Protein AF-A0A399ST63-F1 (afdb_monomer)

Radius of gyration: 28.35 Å; Cα contacts (8 Å, |Δi|>4): 901; chains: 1; bounding box: 90×82×67 Å

InterPro domains:
  IPR018660 C-type lysozyme inhibitor [PF09864] (65-125)
  IPR031948 Periplasmic lysozyme inhibitor, I-type [PF16743] (307-350)
  IPR031948 Periplasmic lysozyme inhibitor, I-type [cd09632] (261-359)
  IPR036328 C-type lysozyme inhibitor superfamily [G3DSA:2.40.128.200] (60-133)
  IPR036328 C-type lysozyme inhibitor superfamily [SSF141488] (61-124)
  IPR038643 PliI superfamily [G3DSA:2.40.128.460] (297-366)

Solvent-accessible surface area (backbone atoms only — not comparable to full-atom values): 24230 Å² total; per-residue (Å²): 143,86,87,74,71,71,66,59,59,60,54,55,60,56,51,55,61,51,55,63,61,61,69,76,69,78,86,72,91,85,86,88,86,90,81,88,86,88,82,89,87,83,88,82,92,78,92,80,81,91,76,84,84,75,81,81,81,70,57,50,76,72,46,46,32,36,28,77,85,65,81,45,42,35,38,36,24,37,63,48,99,54,32,36,39,40,28,38,60,86,77,69,46,73,46,72,26,35,59,50,94,58,100,68,58,54,32,25,34,42,96,86,32,43,33,48,34,35,50,87,59,34,38,37,38,27,48,74,90,41,80,75,45,46,30,31,50,52,67,69,86,72,54,47,38,22,32,28,80,38,51,82,41,40,91,83,66,49,70,35,46,32,37,39,31,41,78,76,51,99,56,31,36,36,42,38,35,33,9,41,35,70,88,47,80,53,43,32,60,42,45,47,72,24,38,62,75,50,102,48,32,30,35,35,74,56,95,89,23,50,35,38,42,40,53,57,89,60,32,42,34,35,42,36,86,43,72,69,28,46,57,53,35,28,74,49,26,44,95,85,40,53,66,57,45,70,23,39,57,46,94,64,78,77,57,80,81,36,43,42,71,64,76,42,40,45,77,48,74,52,93,78,31,33,35,44,36,38,24,36,72,56,94,65,32,19,47,36,36,44,32,43,41,67,38,75,73,49,46,73,64,48,77,44,85,38,68,16,49,80,76,53,70,53,73,44,45,47,77,70,78,82,26,44,27,41,39,37,34,29,30,32,85,55,92,42,26,41,50,49,63,52,36,37,37,35,50,86,47,24,37,70,44,64,32,50,63,74,60,53,82,81,33,84,84,63,35,67,36,57,58,36,55,49,46,78,46,79,57,89,50,27,48,33,42,34,27,50,21,40,47,95,89,47,49,98,90,50,59,73,55,19,37,39,36,39,34,28,37,70,43,85,51,96,90,44,40,29,50,41,85,71,48,77,49,78,44,78,64,133

Organism: NCBI:txid2305463

pLDDT: mean 85.19, std 21.05, range [24.34, 98.81]

Secondary structure (DSSP, 8-state):
---SSHHHHHHHHHHHHHHHHHHTT-S--------------------------PPPPP-PPPEEEEETTS--EEEEEEEETTEEEEEETTTTEEEEEEEE--SSSEEEE-TTSEEEEEETTEEEEEETTEEEEEEEE---TT-EEEE-GGGGGGGGT---EEEEEEEEETTEEEEEEEEB-SSSS-SB-EEEEEEEEETTEEEEEETTEEEEEEEETTEEEEEESSHHHHHHGGGGBSTT--S-EEEEEESSPP-TTTB---SEEEEEEETTEEEEEEEEEETTEEEEEEEEES-SS----EEEEEESEEEEEEEE-TTSSSS-EEEEEEE-SSTT--EEEEEEEEETTTEEEEEE---GGG-TTT-TTB----EEEEETTEEEEEEEBPPTT-BTTB--S-EEEEEEEEEE-SSSEEEEEEEEEEE---

Sequence (430 aa):
MTRKSTDIIFTKQKLHRKQMRTMKKLWAIALLIAGLTACQSSGNKNTQSSEHSETAVEFTDAQTYVSDDGQYRFSVRFKNPENIRVKEISKGKTYDLTITRAASGAKYSDNEGNVFWTKGDGFMWMKNDELITSGSLLESTFTGNYITNDYLKRNEGYDWVAVKVKRTGKDQLLFQVRSRADKKKPTCTWDEKAFRESDKRYYAYVDDNKILFTFSGDTLTIEAESEAGNNALHFFCSGGASLAGKYFKTDEALDPEQVDPTVFSKVLKLQDIGFNITATRNNGMSEVTISPFGLEIDNRPVTHQVEGSITDAEIEDLNADGSPEVLIYSRSDGSGSYGNVLAYSVNNRKSMSDVYFPPVSGNPDLNKGYMGHDEFRVVENYLVQRFPIYNEGDSNAQPTGGIRQITYKLVNGEASRLFEVKDIVHFEGN

Structure (mmCIF, N/CA/C/O backbone):
data_AF-A0A399ST63-F1
#
_entry.id   AF-A0A399ST63-F1
#
loop_
_atom_site.group_PDB
_atom_site.id
_atom_site.type_symbol
_atom_site.label_atom_id
_atom_site.label_alt_id
_atom_site.label_comp_id
_atom_site.label_asym_id
_atom_site.label_entity_id
_atom_site.label_seq_id
_atom_site.pdbx_PDB_ins_code
_atom_site.Cartn_x
_atom_site.Cartn_y
_atom_site.Cartn_z
_atom_site.occupancy
_atom_site.B_iso_or_equiv
_atom_site.auth_seq_id
_atom_site.auth_comp_id
_atom_site.auth_asym_id
_atom_site.auth_atom_id
_atom_site.pdbx_PDB_model_num
ATOM 1 N N . MET A 1 1 ? 46.240 -25.352 12.120 1.00 44.38 1 MET A N 1
ATOM 2 C CA . MET A 1 1 ? 45.093 -25.976 12.816 1.00 44.38 1 MET A CA 1
ATOM 3 C C . MET A 1 1 ? 43.822 -25.296 12.305 1.00 44.38 1 MET A C 1
ATOM 5 O O . MET A 1 1 ? 43.223 -24.501 13.000 1.00 44.38 1 MET A O 1
ATOM 9 N N . THR A 1 2 ? 43.472 -25.519 11.036 1.00 45.47 2 THR A N 1
ATOM 10 C CA . THR A 1 2 ? 42.433 -24.754 10.314 1.00 45.47 2 THR A CA 1
ATOM 11 C C . THR A 1 2 ? 42.010 -25.566 9.089 1.00 45.47 2 THR A C 1
ATOM 13 O O . THR A 1 2 ? 42.511 -25.366 7.990 1.00 45.47 2 THR A O 1
ATOM 16 N N . ARG A 1 3 ? 41.167 -26.585 9.299 1.00 37.66 3 ARG A N 1
ATOM 17 C CA . ARG A 1 3 ? 40.544 -27.372 8.212 1.00 37.66 3 ARG A CA 1
ATOM 18 C C . ARG A 1 3 ? 39.286 -28.142 8.654 1.00 37.66 3 ARG A C 1
ATOM 20 O O . ARG A 1 3 ? 38.987 -29.190 8.107 1.00 37.66 3 ARG A O 1
ATOM 27 N N . LYS A 1 4 ? 38.566 -27.652 9.675 1.00 40.62 4 LYS A N 1
ATOM 28 C CA . LYS A 1 4 ? 37.353 -28.312 10.210 1.00 40.62 4 LYS A CA 1
ATOM 29 C C . LYS A 1 4 ? 36.072 -27.461 10.212 1.00 40.62 4 LYS A C 1
ATOM 31 O O . LYS A 1 4 ? 35.030 -27.998 10.563 1.00 40.62 4 LYS A O 1
ATOM 36 N N . SER A 1 5 ? 36.096 -26.183 9.811 1.00 42.12 5 SER A N 1
ATOM 37 C CA . SER A 1 5 ? 34.870 -25.355 9.792 1.00 42.12 5 SER A CA 1
ATOM 38 C C . SER A 1 5 ? 34.138 -25.334 8.444 1.00 42.12 5 SER A C 1
ATOM 40 O O . SER A 1 5 ? 32.939 -25.073 8.418 1.00 42.12 5 SER A O 1
ATOM 42 N N . THR A 1 6 ? 34.803 -25.667 7.334 1.00 41.16 6 THR A N 1
ATOM 43 C CA . THR A 1 6 ? 34.204 -25.579 5.989 1.00 41.16 6 THR A CA 1
ATOM 44 C C . THR A 1 6 ? 33.272 -26.756 5.659 1.00 41.16 6 THR A C 1
ATOM 46 O O . THR A 1 6 ? 32.293 -26.580 4.938 1.00 41.16 6 THR A O 1
ATOM 49 N N . ASP A 1 7 ? 33.484 -27.931 6.262 1.00 38.25 7 ASP A N 1
ATOM 50 C CA . ASP A 1 7 ? 32.677 -29.133 5.984 1.00 38.25 7 ASP A CA 1
ATOM 51 C C . ASP A 1 7 ? 31.332 -29.168 6.737 1.00 38.25 7 ASP A C 1
ATOM 53 O O . ASP A 1 7 ? 30.385 -29.842 6.322 1.00 38.25 7 ASP A O 1
ATOM 57 N N . ILE A 1 8 ? 31.183 -28.396 7.819 1.00 42.62 8 ILE A N 1
ATOM 58 C CA . ILE A 1 8 ? 29.946 -28.368 8.623 1.00 42.62 8 ILE A CA 1
ATOM 59 C C . ILE A 1 8 ? 28.864 -27.502 7.948 1.00 42.62 8 ILE A C 1
ATOM 61 O O . ILE A 1 8 ? 27.671 -27.800 8.051 1.00 42.62 8 ILE A O 1
ATOM 65 N N . ILE A 1 9 ? 29.266 -26.480 7.185 1.00 44.50 9 ILE A N 1
ATOM 66 C CA . ILE A 1 9 ? 28.350 -25.552 6.500 1.00 44.50 9 ILE A CA 1
ATOM 67 C C . ILE A 1 9 ? 27.741 -26.206 5.247 1.00 44.50 9 ILE A C 1
ATOM 69 O O . ILE A 1 9 ? 26.523 -26.157 5.050 1.00 44.50 9 ILE A O 1
ATOM 73 N N . PHE A 1 10 ? 28.541 -26.939 4.464 1.00 39.69 10 PHE A N 1
ATOM 74 C CA . PHE A 1 10 ? 28.050 -27.675 3.288 1.00 39.69 10 PHE A CA 1
ATOM 75 C C . PHE A 1 10 ? 27.102 -28.833 3.643 1.00 39.69 10 PHE A C 1
ATOM 77 O O . PHE A 1 10 ? 26.206 -29.175 2.865 1.00 39.69 10 PHE A O 1
ATOM 84 N N . THR A 1 11 ? 27.245 -29.414 4.837 1.00 41.25 11 THR A N 1
ATOM 85 C CA . THR A 1 11 ? 26.416 -30.545 5.280 1.00 41.25 11 THR A CA 1
ATOM 86 C C . THR A 1 11 ? 25.020 -30.095 5.744 1.00 41.25 11 THR A C 1
ATOM 88 O O . THR A 1 11 ? 24.038 -30.798 5.492 1.00 41.25 11 THR A O 1
ATOM 91 N N . LYS A 1 12 ? 24.879 -28.884 6.312 1.00 40.88 12 LYS A N 1
ATOM 92 C CA . LYS A 1 12 ? 23.569 -28.308 6.687 1.00 40.88 12 LYS A CA 1
ATOM 93 C C . LYS A 1 12 ? 22.737 -27.851 5.477 1.00 40.88 12 LYS A C 1
ATOM 95 O O . LYS A 1 12 ? 21.538 -28.124 5.438 1.00 40.88 12 LYS A O 1
ATOM 100 N N . GLN A 1 13 ? 23.352 -27.267 4.441 1.00 43.38 13 GLN A N 1
ATOM 101 C CA . GLN A 1 13 ? 22.635 -26.865 3.214 1.00 43.38 13 GLN A CA 1
ATOM 102 C C . GLN A 1 13 ? 22.086 -28.059 2.405 1.00 43.38 13 GLN A C 1
ATOM 104 O O . GLN A 1 13 ? 21.018 -27.965 1.792 1.00 43.38 13 GLN A O 1
ATOM 109 N N . LYS A 1 14 ? 22.763 -29.217 2.431 1.00 40.28 14 LYS A N 1
ATOM 110 C CA . LYS A 1 14 ? 22.295 -30.442 1.753 1.00 40.28 14 LYS A CA 1
ATOM 111 C C . LYS A 1 14 ? 21.125 -31.127 2.471 1.00 40.28 14 LYS A C 1
ATOM 113 O O . LYS A 1 14 ? 20.295 -31.741 1.802 1.00 40.28 14 LYS A O 1
ATOM 118 N N . LEU A 1 15 ? 21.025 -31.007 3.799 1.00 36.00 15 LEU A N 1
ATOM 119 C CA . LEU A 1 15 ? 19.933 -31.596 4.585 1.00 36.00 15 LEU A CA 1
ATOM 120 C C . LEU A 1 15 ? 18.609 -30.838 4.374 1.00 36.00 15 LEU A C 1
ATOM 122 O O . LEU A 1 15 ? 17.560 -31.460 4.194 1.00 36.00 15 LEU A O 1
ATOM 126 N N . HIS A 1 16 ? 18.673 -29.507 4.268 1.00 40.72 16 HIS A N 1
ATOM 127 C CA . HIS A 1 16 ? 17.498 -28.654 4.056 1.00 40.72 16 HIS A CA 1
ATOM 128 C C . HIS A 1 16 ? 16.888 -28.822 2.649 1.00 40.72 16 HIS A C 1
ATOM 130 O O . HIS A 1 16 ? 15.671 -28.934 2.497 1.00 40.72 16 HIS A O 1
ATOM 136 N N . ARG A 1 17 ? 17.728 -29.002 1.615 1.00 43.31 17 ARG A N 1
ATOM 137 C CA . ARG A 1 17 ? 17.273 -29.345 0.250 1.00 43.31 17 ARG A CA 1
ATOM 138 C C . ARG A 1 17 ? 16.649 -30.746 0.140 1.00 43.31 17 ARG A C 1
ATOM 140 O O . ARG A 1 17 ? 15.878 -30.992 -0.788 1.00 43.31 17 ARG A O 1
ATOM 147 N N . LYS A 1 18 ? 16.958 -31.667 1.064 1.00 36.56 18 LYS A N 1
ATOM 148 C CA . LYS A 1 18 ? 16.412 -33.037 1.071 1.00 36.56 18 LYS A CA 1
ATOM 149 C C . LYS A 1 18 ? 15.063 -33.123 1.801 1.00 36.56 18 LYS A C 1
ATOM 151 O O . LYS A 1 18 ? 14.192 -33.834 1.314 1.00 36.56 18 LYS A O 1
ATOM 156 N N . GLN A 1 19 ? 14.851 -32.342 2.868 1.00 39.75 19 GLN A N 1
ATOM 157 C CA . GLN A 1 19 ? 13.558 -32.254 3.574 1.00 39.75 19 GLN A CA 1
ATOM 158 C C . GLN A 1 19 ? 12.464 -31.527 2.767 1.00 39.75 19 GLN A C 1
ATOM 160 O O . GLN A 1 19 ? 11.313 -31.965 2.770 1.00 39.75 19 GLN A O 1
ATOM 165 N N . MET A 1 20 ? 12.813 -30.499 1.984 1.00 39.25 20 MET A N 1
ATOM 166 C CA . MET A 1 20 ? 11.845 -29.820 1.103 1.00 39.25 20 MET A CA 1
ATOM 167 C C . MET A 1 20 ? 11.394 -30.670 -0.100 1.00 39.25 20 MET A C 1
ATOM 169 O O . MET A 1 20 ? 10.291 -30.483 -0.613 1.00 39.25 20 MET A O 1
ATOM 173 N N . ARG A 1 21 ? 12.199 -31.649 -0.544 1.00 39.66 21 ARG A N 1
ATOM 174 C CA . ARG A 1 21 ? 11.817 -32.584 -1.623 1.00 39.66 21 ARG A CA 1
ATOM 175 C C . ARG A 1 21 ? 10.907 -33.726 -1.156 1.00 39.66 21 ARG A C 1
ATOM 177 O O . ARG A 1 21 ? 10.233 -34.322 -1.992 1.00 39.66 21 ARG A O 1
ATOM 184 N N . THR A 1 22 ? 10.853 -34.020 0.143 1.00 37.47 22 THR A N 1
ATOM 185 C CA . THR A 1 22 ? 9.999 -35.078 0.713 1.00 37.47 22 THR A CA 1
ATOM 186 C C . THR A 1 22 ? 8.610 -34.595 1.139 1.00 37.47 22 THR A C 1
ATOM 188 O O . THR A 1 22 ? 7.693 -35.406 1.163 1.00 37.47 22 THR A O 1
ATOM 191 N N . MET A 1 23 ? 8.400 -33.293 1.372 1.00 35.81 23 MET A N 1
ATOM 192 C CA . MET A 1 23 ? 7.058 -32.746 1.659 1.00 35.81 23 MET A CA 1
ATOM 193 C C . MET A 1 23 ? 6.184 -32.532 0.408 1.00 35.81 23 MET A C 1
ATOM 195 O O . MET A 1 23 ? 4.966 -32.470 0.520 1.00 35.81 23 MET A O 1
ATOM 199 N N . LYS A 1 24 ? 6.766 -32.500 -0.800 1.00 36.31 24 LYS A N 1
ATOM 200 C CA . LYS A 1 24 ? 6.024 -32.326 -2.069 1.00 36.31 24 LYS A CA 1
ATOM 201 C C . LYS A 1 24 ? 5.530 -33.632 -2.722 1.00 36.31 24 LYS A C 1
ATOM 203 O O . LYS A 1 24 ? 5.052 -33.598 -3.848 1.00 36.31 24 LYS A O 1
ATOM 208 N N . LYS A 1 25 ? 5.635 -34.785 -2.048 1.00 33.47 25 LYS A N 1
ATOM 209 C CA . LYS A 1 25 ? 5.205 -36.102 -2.578 1.00 33.47 25 LYS A CA 1
ATOM 210 C C . LYS A 1 25 ? 4.036 -36.760 -1.827 1.00 33.47 25 LYS A C 1
ATOM 212 O O . LYS A 1 25 ? 3.774 -37.933 -2.053 1.00 33.47 25 LYS A O 1
ATOM 217 N N . LEU A 1 26 ? 3.319 -36.026 -0.974 1.00 30.58 26 LEU A N 1
ATOM 218 C CA . LEU A 1 26 ? 2.212 -36.566 -0.163 1.00 30.58 26 LEU A CA 1
ATOM 219 C C . LEU A 1 26 ? 0.801 -36.171 -0.634 1.00 30.58 26 LEU A C 1
ATOM 221 O O . LEU A 1 26 ? -0.168 -36.415 0.071 1.00 30.58 26 LEU A O 1
ATOM 225 N N . TRP A 1 27 ? 0.666 -35.635 -1.848 1.00 29.58 27 TRP A N 1
ATOM 226 C CA . TRP A 1 27 ? -0.629 -35.462 -2.515 1.00 29.58 27 TRP A CA 1
ATOM 227 C C . TRP A 1 27 ? -0.695 -36.350 -3.758 1.00 29.58 27 TRP A C 1
ATOM 229 O O . TRP A 1 27 ? -0.472 -35.882 -4.869 1.00 29.58 27 TRP A O 1
ATOM 239 N N . ALA A 1 28 ? -0.934 -37.647 -3.554 1.00 29.52 28 ALA A N 1
ATOM 240 C CA . ALA A 1 28 ? -1.434 -38.572 -4.573 1.00 29.52 28 ALA A CA 1
ATOM 241 C C . ALA A 1 28 ? -1.778 -39.938 -3.943 1.00 29.52 28 ALA A C 1
ATOM 243 O O . ALA A 1 28 ? -0.870 -40.613 -3.467 1.00 29.52 28 ALA A O 1
ATOM 244 N N . ILE A 1 29 ? -3.052 -40.359 -4.081 1.00 29.47 29 ILE A N 1
ATOM 245 C CA . ILE A 1 29 ? -3.538 -41.766 -4.106 1.00 29.47 29 ILE A CA 1
ATOM 246 C C . ILE A 1 29 ? -3.604 -42.436 -2.697 1.00 29.47 29 ILE A C 1
ATOM 248 O O . ILE A 1 29 ? -2.659 -42.337 -1.934 1.00 29.47 29 ILE A O 1
ATOM 252 N N . ALA A 1 30 ? -4.654 -43.116 -2.208 1.00 27.86 30 ALA A N 1
ATOM 253 C CA . ALA A 1 30 ? -5.771 -43.860 -2.799 1.00 27.86 30 ALA A CA 1
ATOM 254 C C . ALA A 1 30 ? -6.994 -43.955 -1.854 1.00 27.86 30 ALA A C 1
ATOM 256 O O . ALA A 1 30 ? -6.883 -43.871 -0.633 1.00 27.86 30 ALA A O 1
ATOM 257 N N . LEU A 1 31 ? -8.135 -44.249 -2.479 1.00 28.16 31 LEU A N 1
ATOM 258 C CA . LEU A 1 31 ? -9.393 -44.768 -1.936 1.00 28.16 31 LEU A CA 1
ATOM 259 C C . LEU A 1 31 ? -9.376 -46.322 -1.939 1.00 28.16 31 LEU A C 1
ATOM 261 O O . LEU A 1 31 ? -8.729 -46.901 -2.807 1.00 28.16 31 LEU A O 1
ATOM 265 N N . LEU A 1 32 ? -10.202 -46.935 -1.068 1.00 27.69 32 LEU A N 1
ATOM 266 C CA . LEU A 1 32 ? -10.832 -48.285 -1.116 1.00 27.69 32 LEU A CA 1
ATOM 267 C C . LEU A 1 32 ? -10.350 -49.421 -0.162 1.00 27.69 32 LEU A C 1
ATOM 269 O O . LEU A 1 32 ? -9.332 -50.064 -0.379 1.00 27.69 32 LEU A O 1
ATOM 273 N N . ILE A 1 33 ? -11.265 -49.732 0.779 1.00 28.80 33 ILE A N 1
ATOM 274 C CA . ILE A 1 33 ? -11.949 -51.027 1.059 1.00 28.80 33 ILE A CA 1
ATOM 275 C C . ILE A 1 33 ? -11.336 -52.106 1.996 1.00 28.80 33 ILE A C 1
ATOM 277 O O . ILE A 1 33 ? -10.365 -52.776 1.680 1.00 28.80 33 ILE A O 1
ATOM 281 N N . ALA A 1 34 ? -12.124 -52.325 3.070 1.00 27.92 34 ALA A N 1
ATOM 282 C CA . ALA A 1 34 ? -12.578 -53.536 3.790 1.00 27.92 34 ALA A CA 1
ATOM 283 C C . ALA A 1 34 ? -11.633 -54.503 4.529 1.00 27.92 34 ALA A C 1
ATOM 285 O O . ALA A 1 34 ? -10.690 -55.049 3.975 1.00 27.92 34 ALA A O 1
ATOM 286 N N . GLY A 1 35 ? -12.104 -54.904 5.725 1.00 26.42 35 GLY A N 1
ATOM 287 C CA . GLY A 1 35 ? -12.117 -56.321 6.110 1.00 26.42 35 GLY A CA 1
ATOM 288 C C . GLY A 1 35 ? -11.829 -56.651 7.577 1.00 26.42 35 GLY A C 1
ATOM 289 O O . GLY A 1 35 ? -10.698 -56.954 7.911 1.00 26.42 35 GLY A O 1
ATOM 290 N N . LEU A 1 36 ? -12.884 -56.652 8.404 1.00 29.33 36 LEU A N 1
ATOM 291 C CA . LEU A 1 36 ? -13.191 -57.576 9.517 1.00 29.33 36 LEU A CA 1
ATOM 292 C C . LEU A 1 36 ? -12.046 -58.201 10.349 1.00 29.33 36 LEU A C 1
ATOM 294 O O . LEU A 1 36 ? -11.318 -59.073 9.883 1.00 29.33 36 LEU A O 1
ATOM 298 N N . THR A 1 37 ? -12.098 -57.994 11.669 1.00 30.11 37 THR A N 1
ATOM 299 C CA . THR A 1 37 ? -12.124 -59.125 12.623 1.00 30.11 37 THR A CA 1
ATOM 300 C C . THR A 1 37 ? -12.716 -58.705 13.967 1.00 30.11 37 THR A C 1
ATOM 302 O O . THR A 1 37 ? -12.352 -57.684 14.542 1.00 30.11 37 THR A O 1
ATOM 305 N N . ALA A 1 38 ? -13.670 -59.504 14.438 1.00 27.00 38 ALA A N 1
ATOM 306 C CA . ALA A 1 38 ? -14.350 -59.371 15.716 1.00 27.00 38 ALA A CA 1
ATOM 307 C C . ALA A 1 38 ? -13.670 -60.234 16.789 1.00 27.00 38 ALA A C 1
ATOM 309 O O . ALA A 1 38 ? -13.186 -61.320 16.479 1.00 27.00 38 ALA A O 1
ATOM 310 N N . CYS A 1 39 ? -13.743 -59.803 18.052 1.00 24.34 39 CYS A N 1
ATOM 311 C CA . CYS A 1 39 ? -13.867 -60.715 19.190 1.00 24.34 39 CYS A CA 1
ATOM 312 C C . CYS A 1 39 ? -14.543 -60.011 20.386 1.00 24.34 39 CYS A C 1
ATOM 314 O O . CYS A 1 39 ? -14.145 -58.919 20.784 1.00 24.34 39 CYS A O 1
ATOM 316 N N . GLN A 1 40 ? -15.600 -60.647 20.905 1.00 31.02 40 GLN A N 1
ATOM 317 C CA . GLN A 1 40 ? -16.352 -60.342 22.140 1.00 31.02 40 GLN A CA 1
ATOM 318 C C . GLN A 1 40 ? -15.481 -60.695 23.375 1.00 31.02 40 GLN A C 1
ATOM 320 O O . GLN A 1 40 ? -14.461 -61.350 23.210 1.00 31.02 40 GLN A O 1
ATOM 325 N N . SER A 1 41 ? -15.739 -60.393 24.652 1.00 28.14 41 SER A N 1
ATOM 326 C CA . SER A 1 41 ? -16.853 -59.915 25.496 1.00 28.14 41 SER A CA 1
ATOM 327 C C . SER A 1 41 ? -16.184 -59.342 26.779 1.00 28.14 41 SER A C 1
ATOM 329 O O . SER A 1 41 ? -15.011 -59.616 27.004 1.00 28.14 41 SER A O 1
ATOM 331 N N . SER A 1 42 ? -16.780 -58.511 27.635 1.00 27.91 42 SER A N 1
ATOM 332 C CA . SER A 1 42 ? -17.818 -58.869 28.613 1.00 27.91 42 SER A CA 1
ATOM 333 C C . SER A 1 42 ? -18.331 -57.609 29.331 1.00 27.91 42 SER A C 1
ATOM 335 O O . SER A 1 42 ? -17.607 -56.627 29.476 1.00 27.91 42 SER A O 1
ATOM 337 N N . GLY A 1 43 ? -19.590 -57.653 29.768 1.00 25.12 43 GLY A N 1
ATOM 338 C CA . GLY A 1 43 ? -20.404 -56.489 30.118 1.00 25.12 43 GLY A CA 1
ATOM 339 C C . GLY A 1 43 ? -20.051 -55.733 31.401 1.00 25.12 43 GLY A C 1
ATOM 340 O O . GLY A 1 43 ? -19.516 -56.291 32.353 1.00 25.12 43 GLY A O 1
ATOM 341 N N . ASN A 1 44 ? -20.532 -54.490 31.472 1.00 27.77 44 ASN A N 1
ATOM 342 C CA . ASN A 1 44 ? -21.416 -54.104 32.566 1.00 27.77 44 ASN A CA 1
ATOM 343 C C . ASN A 1 44 ? -22.372 -52.984 32.129 1.00 27.77 44 ASN A C 1
ATOM 345 O O . ASN A 1 44 ? -22.011 -52.107 31.349 1.00 27.77 44 ASN A O 1
ATOM 349 N N . LYS A 1 45 ? -23.617 -53.071 32.597 1.00 27.69 45 LYS A N 1
ATOM 350 C CA . LYS A 1 45 ? -24.723 -52.170 32.260 1.00 27.69 45 LYS A CA 1
ATOM 351 C C . LYS A 1 45 ? -24.536 -50.821 32.953 1.00 27.69 45 LYS A C 1
ATOM 353 O O . LYS A 1 45 ? -24.369 -50.799 34.168 1.00 27.69 45 LYS A O 1
ATOM 358 N N . ASN A 1 46 ? -24.694 -49.718 32.223 1.00 26.94 46 ASN A N 1
ATOM 359 C CA . ASN A 1 46 ? -25.401 -48.564 32.767 1.00 26.94 46 ASN A CA 1
ATOM 360 C C . ASN A 1 46 ? -25.980 -47.664 31.669 1.00 26.94 46 ASN A C 1
ATOM 362 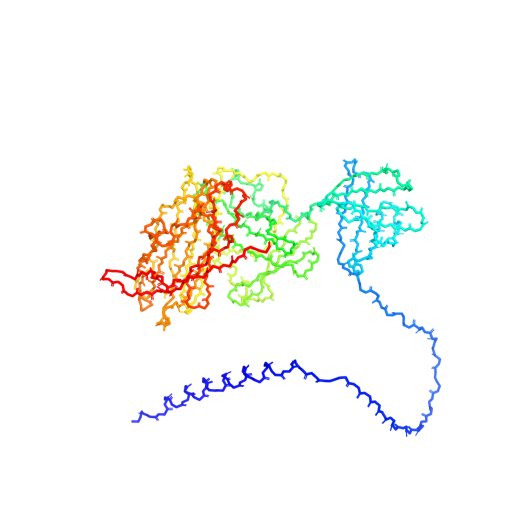O O . ASN A 1 46 ? -25.378 -47.430 30.627 1.00 26.94 46 ASN A O 1
ATOM 366 N N . THR A 1 47 ? -27.200 -47.237 31.952 1.00 27.27 47 THR A N 1
ATOM 367 C CA . THR A 1 47 ? -28.139 -46.415 31.195 1.00 27.27 47 THR A CA 1
ATOM 368 C C . THR A 1 47 ? -27.538 -45.114 30.666 1.00 27.27 47 THR A C 1
ATOM 370 O O . THR A 1 47 ? -27.038 -44.333 31.467 1.00 27.27 47 THR A O 1
ATOM 373 N N . GLN A 1 48 ? -27.711 -44.817 29.372 1.00 26.88 48 GLN A N 1
ATOM 374 C CA . GLN A 1 48 ? -28.030 -43.463 28.903 1.00 26.88 48 GLN A CA 1
ATOM 375 C C . GLN A 1 48 ? -28.521 -43.456 27.448 1.00 26.88 48 GLN A C 1
ATOM 377 O O . GLN A 1 48 ? -28.140 -44.277 26.621 1.00 26.88 48 GLN A O 1
ATOM 382 N N . SER A 1 49 ? -29.459 -42.547 27.224 1.00 28.61 49 SER A N 1
ATOM 383 C CA . SER A 1 49 ? -30.275 -42.273 26.048 1.00 28.61 49 SER A CA 1
ATOM 384 C C . SER A 1 49 ? -29.495 -42.109 24.743 1.00 28.61 49 SER A C 1
ATOM 386 O O . SER A 1 49 ? -28.456 -41.458 24.697 1.00 28.61 49 SER A O 1
ATOM 388 N N . SER A 1 50 ? -30.064 -42.651 23.667 1.00 27.02 50 SER A N 1
ATOM 389 C CA . SER A 1 50 ? -29.636 -42.439 22.288 1.00 27.02 50 SER A CA 1
ATOM 390 C C . SER A 1 50 ? -29.915 -41.001 21.839 1.00 27.02 50 SER A C 1
ATOM 392 O O . SER A 1 50 ? -31.063 -40.653 21.562 1.00 27.02 50 SER A O 1
ATOM 394 N N . GLU A 1 51 ? -28.871 -40.192 21.706 1.00 29.52 51 GLU A N 1
ATOM 395 C CA . GLU A 1 51 ? -28.884 -39.025 20.826 1.00 29.52 51 GLU A CA 1
ATOM 396 C C . GLU A 1 51 ? -28.192 -39.416 19.518 1.00 29.52 51 GLU A C 1
ATOM 398 O O . GLU A 1 51 ? -26.998 -39.720 19.478 1.00 29.52 51 GLU A O 1
ATOM 403 N N . HIS A 1 52 ? -28.969 -39.467 18.438 1.00 32.69 52 HIS A N 1
ATOM 404 C CA . HIS A 1 52 ? -28.428 -39.543 17.089 1.00 32.69 52 HIS A CA 1
ATOM 405 C C . HIS A 1 52 ? -27.767 -38.198 16.761 1.00 32.69 52 HIS A C 1
ATOM 407 O O . HIS A 1 52 ? -28.430 -37.168 16.693 1.00 32.69 52 HIS A O 1
ATOM 413 N N . SER A 1 53 ? -26.451 -38.230 16.566 1.00 30.16 53 SER A N 1
ATOM 414 C CA . SER A 1 53 ? -25.643 -37.124 16.054 1.00 30.16 53 SER A CA 1
ATOM 415 C C . SER A 1 53 ? -26.038 -36.813 14.605 1.00 30.16 53 SER A C 1
ATOM 417 O O . SER A 1 53 ? -25.722 -37.571 13.688 1.00 30.16 53 SER A O 1
ATOM 419 N N . GLU A 1 54 ? -26.728 -35.689 14.399 1.00 38.66 54 GLU A N 1
ATOM 420 C CA . GLU A 1 54 ? -26.811 -35.024 13.098 1.00 38.66 54 GLU A CA 1
ATOM 421 C C . GLU A 1 54 ? -25.479 -34.324 12.810 1.00 38.66 54 GLU A C 1
ATOM 423 O O . GLU A 1 54 ? -24.938 -33.580 13.629 1.00 38.66 54 GLU A O 1
ATOM 428 N N . THR A 1 55 ? -24.923 -34.584 11.632 1.00 37.44 55 THR A N 1
ATOM 429 C CA . THR A 1 55 ? -23.710 -33.936 11.133 1.00 37.44 55 THR A CA 1
ATOM 430 C C . THR A 1 55 ? -24.015 -32.454 10.886 1.00 37.44 55 THR A C 1
ATOM 432 O O . THR A 1 55 ? -24.897 -32.133 10.090 1.00 37.44 55 THR A O 1
ATOM 435 N N . ALA A 1 56 ? -23.323 -31.543 11.578 1.00 47.25 56 ALA A N 1
ATOM 436 C CA . ALA A 1 56 ? -23.544 -30.105 11.435 1.00 47.25 56 ALA A CA 1
ATOM 437 C C . ALA A 1 56 ? -23.255 -29.664 9.991 1.00 47.25 56 ALA A C 1
ATOM 439 O O . ALA A 1 56 ? -22.144 -29.815 9.488 1.00 47.25 56 ALA A O 1
ATOM 440 N N . VAL A 1 57 ? -24.269 -29.130 9.311 1.00 54.97 57 VAL A N 1
ATOM 441 C CA . VAL A 1 57 ? -24.107 -28.528 7.986 1.00 54.97 57 VAL A CA 1
ATOM 442 C C . VAL A 1 57 ? -23.281 -27.252 8.138 1.00 54.97 57 VAL A C 1
ATOM 444 O O . VAL A 1 57 ? -23.732 -26.311 8.792 1.00 54.97 57 VAL A O 1
ATOM 447 N N . GLU A 1 58 ? -22.091 -27.212 7.540 1.00 72.19 58 GLU A N 1
ATOM 448 C CA . GLU A 1 58 ? -21.259 -26.009 7.526 1.00 72.19 58 GLU A CA 1
ATOM 449 C C . GLU A 1 58 ? -21.865 -24.951 6.594 1.00 72.19 58 GLU A C 1
ATOM 451 O O . GLU A 1 58 ? -22.205 -25.214 5.440 1.00 72.19 58 GLU A O 1
ATOM 456 N N . PHE A 1 59 ? -22.027 -23.745 7.127 1.00 74.81 59 PHE A N 1
ATOM 457 C CA . PHE A 1 59 ? -22.433 -22.552 6.396 1.00 74.81 59 PHE A CA 1
ATOM 458 C C . PHE A 1 59 ? -21.270 -21.561 6.410 1.00 74.81 59 PHE A C 1
ATOM 460 O O . PHE A 1 59 ? -20.494 -21.541 7.365 1.00 74.81 59 PHE A O 1
ATOM 467 N N . THR A 1 60 ? -21.190 -20.689 5.407 1.00 70.44 60 THR A N 1
ATOM 468 C CA . THR A 1 60 ? -20.302 -19.529 5.466 1.00 70.44 60 THR A CA 1
ATOM 469 C C . THR A 1 60 ? -20.685 -18.606 6.617 1.00 70.44 60 THR A C 1
ATOM 471 O O . THR A 1 60 ? -21.825 -18.588 7.100 1.00 70.44 60 THR A O 1
ATOM 474 N N . ASP A 1 61 ? -19.739 -17.740 6.944 1.00 69.56 61 ASP A N 1
ATOM 475 C CA . ASP A 1 61 ? -19.948 -16.508 7.685 1.00 69.56 61 ASP A CA 1
ATOM 476 C C . ASP A 1 61 ? -21.145 -15.692 7.163 1.00 69.56 61 ASP A C 1
ATOM 478 O O . ASP A 1 61 ? -21.539 -15.766 5.989 1.00 69.56 61 ASP A O 1
ATOM 482 N N . ALA A 1 62 ? -21.759 -14.936 8.076 1.00 77.88 62 ALA A N 1
ATOM 483 C CA . ALA A 1 62 ? -22.982 -14.190 7.815 1.00 77.88 62 ALA A CA 1
ATOM 484 C C . ALA A 1 62 ? -22.703 -12.831 7.164 1.00 77.88 62 ALA A C 1
ATOM 486 O O . ALA A 1 62 ? -22.057 -11.965 7.746 1.00 77.88 62 ALA A O 1
ATOM 487 N N . GLN A 1 63 ? -23.315 -12.589 6.010 1.00 83.38 63 GLN A N 1
ATOM 488 C CA . GLN A 1 63 ? -23.397 -11.269 5.391 1.00 83.38 63 GLN A CA 1
ATOM 489 C C . GLN A 1 63 ? -24.635 -10.533 5.906 1.00 83.38 63 GLN A C 1
ATOM 491 O O . GLN A 1 63 ? -25.709 -11.126 5.996 1.00 83.38 63 GLN A O 1
ATOM 496 N N . THR A 1 64 ? -24.505 -9.255 6.269 1.00 86.06 64 THR A N 1
ATOM 497 C CA . THR A 1 64 ? -25.644 -8.451 6.740 1.00 86.06 64 THR A CA 1
ATOM 498 C C . THR A 1 64 ? -26.101 -7.507 5.644 1.00 86.06 64 THR A C 1
ATOM 500 O O . THR A 1 64 ? -25.301 -6.719 5.165 1.00 86.06 64 THR A O 1
ATOM 503 N N . TYR A 1 65 ? -27.380 -7.545 5.294 1.00 88.19 65 TYR A N 1
ATOM 504 C CA . TYR A 1 65 ? -28.027 -6.619 4.367 1.00 88.19 65 TYR A CA 1
ATOM 505 C C . TYR A 1 65 ? -29.032 -5.752 5.126 1.00 88.19 65 TYR A C 1
ATOM 507 O O . TYR A 1 65 ? -29.684 -6.242 6.054 1.00 88.19 65 TYR A O 1
ATOM 515 N N . VAL A 1 66 ? -29.145 -4.477 4.758 1.00 88.19 66 VAL A N 1
ATOM 516 C CA . VAL A 1 66 ? -30.044 -3.503 5.395 1.00 88.19 66 VAL A CA 1
ATOM 517 C C . VAL A 1 66 ? -30.845 -2.782 4.321 1.00 88.19 66 VAL A C 1
ATOM 519 O O . VAL A 1 66 ? -30.272 -2.342 3.326 1.00 88.19 66 VAL A O 1
ATOM 522 N N . SER A 1 67 ? -32.164 -2.698 4.505 1.00 93.44 67 SER A N 1
ATOM 523 C CA . SER A 1 67 ? -33.039 -1.989 3.571 1.00 93.44 67 SER A CA 1
ATOM 524 C C . SER A 1 67 ? -32.772 -0.486 3.539 1.00 93.44 67 SER A C 1
ATOM 526 O O . SER A 1 67 ? -32.317 0.086 4.530 1.00 93.44 67 SER A O 1
ATOM 528 N N . ASP A 1 68 ? -33.115 0.160 2.424 1.00 84.06 68 ASP A N 1
ATOM 529 C CA . ASP A 1 68 ? -32.928 1.608 2.229 1.00 84.06 68 ASP A CA 1
ATOM 530 C C . ASP A 1 68 ? -33.679 2.452 3.279 1.00 84.06 68 ASP A C 1
ATOM 532 O O . ASP A 1 68 ? -33.229 3.524 3.676 1.00 84.06 68 ASP A O 1
ATOM 536 N N . ASP A 1 69 ? -34.811 1.946 3.773 1.00 82.81 69 ASP A N 1
ATOM 537 C CA . ASP A 1 69 ? -35.614 2.561 4.837 1.00 82.81 69 ASP A CA 1
ATOM 538 C C . ASP A 1 69 ? -35.167 2.174 6.264 1.00 82.81 69 ASP A C 1
ATOM 540 O O . ASP A 1 69 ? -35.754 2.627 7.249 1.00 82.81 69 ASP A O 1
ATOM 544 N N . GLY A 1 70 ? -34.154 1.309 6.391 1.00 80.75 70 GLY A N 1
ATOM 545 C CA . GLY A 1 70 ? -33.623 0.797 7.654 1.00 80.75 70 GLY A CA 1
ATOM 546 C C . GLY A 1 70 ? -34.534 -0.168 8.426 1.00 80.75 70 GLY A C 1
ATOM 547 O O . GLY A 1 70 ? -34.139 -0.631 9.500 1.00 80.75 70 GLY A O 1
ATOM 548 N N . GLN A 1 71 ? -35.731 -0.495 7.922 1.00 87.00 71 GLN A N 1
ATOM 549 C CA . GLN A 1 71 ? -36.716 -1.321 8.635 1.00 87.00 71 GLN A CA 1
ATOM 550 C C . GLN A 1 71 ? -36.386 -2.818 8.621 1.00 87.00 71 GLN A C 1
ATOM 552 O O . GLN A 1 71 ? -36.741 -3.552 9.550 1.00 87.00 71 GLN A O 1
ATOM 557 N N . TYR A 1 72 ? -35.692 -3.283 7.584 1.00 91.31 72 TYR A N 1
ATOM 558 C CA . TYR A 1 72 ? -35.328 -4.677 7.398 1.00 91.31 72 TYR A CA 1
ATOM 559 C C . TYR A 1 72 ? -33.828 -4.876 7.541 1.00 91.31 72 TYR A C 1
ATOM 561 O O . TYR A 1 72 ? -33.004 -4.129 7.013 1.00 91.31 72 TYR A O 1
ATOM 569 N N . ARG A 1 73 ? -33.472 -5.959 8.233 1.00 90.44 73 ARG A N 1
ATOM 570 C CA . ARG A 1 73 ? -32.095 -6.421 8.359 1.00 90.44 73 ARG A CA 1
ATOM 571 C C . ARG A 1 73 ? -32.049 -7.923 8.150 1.00 90.44 73 ARG A C 1
ATOM 573 O O . ARG A 1 73 ? -32.708 -8.664 8.882 1.00 90.44 73 ARG A O 1
ATOM 580 N N . PHE A 1 74 ? -31.254 -8.364 7.185 1.00 94.31 74 PHE A N 1
ATOM 581 C CA . PHE A 1 74 ? -31.110 -9.771 6.828 1.00 94.31 74 PHE A CA 1
ATOM 582 C C . PHE A 1 74 ? -29.690 -10.250 7.104 1.00 94.31 74 PHE A C 1
ATOM 584 O O . PHE A 1 74 ? -28.729 -9.610 6.696 1.00 94.31 74 PHE A O 1
ATOM 591 N N . SER A 1 75 ? -29.558 -11.387 7.781 1.00 89.38 75 SER A N 1
ATOM 592 C CA . SER A 1 75 ? -28.308 -12.135 7.901 1.00 89.38 75 SER A CA 1
ATOM 593 C C . SER A 1 75 ? -28.340 -13.294 6.910 1.00 89.38 75 SER A C 1
ATOM 595 O O . SER A 1 75 ? -29.201 -14.163 7.016 1.00 89.38 75 SER A O 1
ATOM 597 N N . VAL A 1 76 ? -27.435 -13.300 5.937 1.00 91.38 76 VAL A N 1
ATOM 598 C CA . VAL A 1 76 ? -27.388 -14.280 4.848 1.00 91.38 76 VAL A CA 1
ATOM 599 C C . VAL A 1 76 ? -26.139 -15.136 4.986 1.00 91.38 76 VAL A C 1
ATOM 601 O O . VAL A 1 76 ? -25.031 -14.612 5.060 1.00 91.38 76 VAL A O 1
ATOM 604 N N . ARG A 1 77 ? -26.310 -16.455 5.009 1.00 87.12 77 ARG A N 1
ATOM 605 C CA . ARG A 1 77 ? -25.221 -17.437 5.019 1.00 87.12 77 ARG A CA 1
ATOM 606 C C . ARG A 1 77 ? -25.343 -18.366 3.825 1.00 87.12 77 ARG A C 1
ATOM 608 O O . ARG A 1 77 ? -26.449 -18.770 3.479 1.00 87.12 77 ARG A O 1
ATOM 615 N N . PHE A 1 78 ? -24.228 -18.761 3.232 1.00 82.94 78 PHE A N 1
ATOM 616 C CA . PHE A 1 78 ? -24.209 -19.690 2.108 1.00 82.94 78 PHE A CA 1
ATOM 617 C C . PHE A 1 78 ? -23.910 -21.092 2.624 1.00 82.94 78 PHE A C 1
ATOM 619 O O . PHE A 1 78 ? -22.931 -21.295 3.330 1.00 82.94 78 PHE A O 1
ATOM 626 N N . LYS A 1 79 ? -24.735 -22.073 2.271 1.00 84.44 79 LYS A N 1
ATOM 627 C CA . LYS A 1 79 ? -24.376 -23.488 2.437 1.00 84.44 79 LYS A CA 1
ATOM 628 C C . LYS A 1 79 ? -23.443 -23.925 1.307 1.00 84.44 79 LYS A C 1
ATOM 630 O O . LYS A 1 79 ? -22.500 -24.676 1.508 1.00 84.44 79 LYS A O 1
ATOM 635 N N . ASN A 1 80 ? -23.735 -23.452 0.102 1.00 80.94 80 ASN A N 1
ATOM 636 C CA . ASN A 1 80 ? -22.939 -23.583 -1.114 1.00 80.94 80 ASN A CA 1
ATOM 637 C C . ASN A 1 80 ? -23.412 -22.487 -2.102 1.00 80.94 80 ASN A C 1
ATOM 639 O O . ASN A 1 80 ? -24.333 -21.741 -1.761 1.00 80.94 80 ASN A O 1
ATOM 643 N N . PRO A 1 81 ? -22.827 -22.353 -3.307 1.00 78.88 81 PRO A N 1
ATOM 644 C CA . PRO A 1 81 ? -23.245 -21.321 -4.263 1.00 78.88 81 PRO A CA 1
ATOM 645 C C . PRO A 1 81 ? -24.718 -21.393 -4.689 1.00 78.88 81 PRO A C 1
ATOM 647 O O . PRO A 1 81 ? -25.259 -20.410 -5.182 1.00 78.88 81 PRO A O 1
ATOM 650 N N . GLU A 1 82 ? -25.370 -22.541 -4.508 1.00 88.06 82 GLU A N 1
ATOM 651 C CA . GLU A 1 82 ? -26.750 -22.768 -4.930 1.00 88.06 82 GLU A CA 1
ATOM 652 C C . GLU A 1 82 ? -27.759 -22.628 -3.788 1.00 88.06 82 GLU A C 1
ATOM 654 O O . GLU A 1 82 ? -28.951 -22.549 -4.050 1.00 88.06 82 GLU A O 1
ATOM 659 N N . ASN A 1 83 ? -27.324 -22.621 -2.527 1.00 91.25 83 ASN A N 1
ATOM 660 C CA . ASN A 1 83 ? -28.216 -22.689 -1.371 1.00 91.25 83 ASN A CA 1
ATOM 661 C C . ASN A 1 83 ? -27.785 -21.698 -0.295 1.00 91.25 83 ASN A C 1
ATOM 663 O O . ASN A 1 83 ? -26.655 -21.755 0.203 1.00 91.25 83 ASN A O 1
ATOM 667 N N . ILE A 1 84 ? -28.715 -20.839 0.113 1.00 94.75 84 ILE A N 1
ATOM 668 C CA . ILE A 1 84 ? -28.502 -19.832 1.149 1.00 94.75 84 ILE A CA 1
ATOM 669 C C . ILE A 1 84 ? -29.520 -19.968 2.272 1.00 94.75 84 ILE A C 1
ATOM 671 O O . ILE A 1 84 ? -30.640 -20.428 2.076 1.00 94.75 84 ILE A O 1
ATOM 675 N N . ARG A 1 85 ? -29.126 -19.499 3.450 1.00 95.38 85 ARG A N 1
ATOM 676 C CA . ARG A 1 85 ? -29.991 -19.288 4.600 1.00 95.38 85 ARG A CA 1
ATOM 677 C C . ARG A 1 85 ? -30.072 -17.801 4.884 1.00 95.38 85 ARG A C 1
ATOM 679 O O . ARG A 1 85 ? -29.062 -17.180 5.209 1.00 95.38 85 ARG A O 1
ATOM 686 N N . VAL A 1 86 ? -31.269 -17.243 4.786 1.00 95.69 86 VAL A N 1
ATOM 687 C CA . VAL A 1 86 ? -31.569 -15.841 5.077 1.00 95.69 86 VAL A CA 1
ATOM 688 C C . VAL A 1 86 ? -32.304 -15.772 6.408 1.00 95.69 86 VAL A C 1
ATOM 690 O O . VAL A 1 86 ? -33.334 -16.409 6.580 1.00 95.69 86 VAL A O 1
ATOM 693 N N . LYS A 1 87 ? -31.808 -14.990 7.364 1.00 94.69 87 LYS A N 1
ATOM 694 C CA . LYS A 1 87 ? -32.485 -14.698 8.630 1.00 94.69 87 LYS A CA 1
ATOM 695 C C . LYS A 1 87 ? -32.889 -13.231 8.674 1.00 94.69 87 LYS A C 1
ATOM 697 O O . LYS A 1 87 ? -32.027 -12.359 8.731 1.00 94.69 87 LYS A O 1
ATOM 702 N N . GLU A 1 88 ? -34.188 -12.961 8.702 1.00 93.94 88 GLU A N 1
ATOM 703 C CA . GLU A 1 88 ? -34.739 -11.637 8.997 1.00 93.94 88 GLU A CA 1
ATOM 704 C C . GLU A 1 88 ? -34.565 -11.366 10.496 1.00 93.94 88 GLU A C 1
ATOM 706 O O . GLU A 1 88 ? -35.217 -11.979 11.343 1.00 93.94 88 GLU A O 1
ATOM 711 N N . ILE A 1 89 ? -33.633 -10.478 10.837 1.00 84.12 89 ILE A N 1
ATOM 712 C CA . ILE A 1 89 ? -33.175 -10.277 12.215 1.00 84.12 89 ILE A CA 1
ATOM 713 C C . ILE A 1 89 ? -34.289 -9.695 13.087 1.00 84.12 89 ILE A C 1
ATOM 715 O O . ILE A 1 89 ? -34.468 -10.153 14.213 1.00 84.12 89 ILE A O 1
ATOM 719 N N . SER A 1 90 ? -35.062 -8.743 12.560 1.00 79.75 90 SER A N 1
ATOM 720 C CA . SER A 1 90 ? -36.143 -8.057 13.284 1.00 79.75 90 SER A CA 1
ATOM 721 C C . SER A 1 90 ? -37.248 -9.005 13.756 1.00 79.75 90 SER A C 1
ATOM 723 O O . SER A 1 90 ? -37.808 -8.805 14.830 1.00 79.75 90 SER A O 1
ATOM 725 N N . LYS A 1 91 ? -37.538 -10.061 12.986 1.00 86.88 91 LYS A N 1
ATOM 726 C CA . LYS A 1 91 ? -38.570 -11.061 13.312 1.00 86.88 91 LYS A CA 1
ATOM 727 C C . LYS A 1 91 ? -38.008 -12.391 13.811 1.00 86.88 91 LYS A C 1
ATOM 729 O O . LYS A 1 91 ? -38.770 -13.276 14.183 1.00 86.88 91 LYS A O 1
ATOM 734 N N . GLY A 1 92 ? -36.689 -12.577 13.752 1.00 85.81 92 GLY A N 1
ATOM 735 C CA . GLY A 1 92 ? -36.032 -13.857 14.026 1.00 85.81 92 GLY A CA 1
ATOM 736 C C . GLY A 1 92 ? -36.376 -14.978 13.034 1.00 85.81 92 GLY A C 1
ATOM 737 O O . GLY A 1 92 ? -35.962 -16.117 13.254 1.00 85.81 92 GLY A O 1
ATOM 738 N N . LYS A 1 93 ? -37.107 -14.684 11.950 1.00 93.25 93 LYS A N 1
ATOM 739 C CA . LYS A 1 93 ? -37.567 -15.673 10.969 1.00 93.25 93 LYS A CA 1
ATOM 740 C C . LYS A 1 93 ? -36.439 -16.042 10.010 1.00 93.25 93 LYS A C 1
ATOM 742 O O . LYS A 1 93 ? -35.673 -15.181 9.587 1.00 93.25 93 LYS A O 1
ATOM 747 N N . THR A 1 94 ? -36.334 -17.327 9.686 1.00 95.75 94 THR A N 1
ATOM 748 C CA . THR A 1 94 ? -35.288 -17.876 8.812 1.00 95.75 94 THR A CA 1
ATOM 749 C C . THR A 1 94 ? -35.919 -18.516 7.579 1.00 95.75 94 THR A C 1
ATOM 751 O O . THR A 1 94 ? -36.994 -19.103 7.680 1.00 95.75 94 THR A O 1
ATOM 754 N N . TYR A 1 95 ? -35.246 -18.391 6.440 1.00 96.69 95 TYR A N 1
ATOM 755 C CA . TYR A 1 95 ? -35.654 -18.868 5.126 1.00 96.69 95 TYR A CA 1
ATOM 756 C C . TYR A 1 95 ? -34.472 -19.610 4.499 1.00 96.69 95 TYR A C 1
ATOM 758 O O . TYR A 1 95 ? -33.373 -19.057 4.429 1.00 96.69 95 TYR A O 1
ATOM 766 N N . ASP A 1 96 ? -34.687 -20.842 4.053 1.00 96.31 96 ASP A N 1
ATOM 767 C CA . ASP A 1 96 ? -33.705 -21.594 3.271 1.00 96.31 96 ASP A CA 1
ATOM 768 C C . ASP A 1 96 ? -34.099 -21.482 1.795 1.00 96.31 96 ASP A C 1
ATOM 770 O O . ASP A 1 96 ? -35.187 -21.899 1.408 1.00 96.31 96 ASP A O 1
ATOM 774 N N . LEU A 1 97 ? -33.236 -20.862 0.990 1.00 96.81 97 LEU A N 1
ATOM 775 C CA . LEU A 1 97 ? -33.521 -20.492 -0.396 1.00 96.81 97 LEU A CA 1
ATOM 776 C C . LEU A 1 97 ? -32.520 -21.156 -1.342 1.00 96.81 97 LEU A C 1
ATOM 778 O O . LEU A 1 97 ? -31.328 -21.256 -1.034 1.00 96.81 97 LEU A O 1
ATOM 782 N N . THR A 1 98 ? -32.990 -21.533 -2.528 1.00 95.50 98 THR A N 1
ATOM 783 C CA . THR A 1 98 ? -32.169 -22.160 -3.571 1.00 95.50 98 THR A CA 1
ATOM 784 C C . THR A 1 98 ? -32.079 -21.256 -4.795 1.00 95.50 98 THR A C 1
ATOM 786 O O . THR A 1 98 ? -33.020 -20.528 -5.118 1.00 95.50 98 THR A O 1
ATOM 789 N N . ILE A 1 99 ? -30.933 -21.270 -5.471 1.00 94.62 99 ILE A N 1
ATOM 790 C CA . ILE A 1 99 ? -30.670 -20.453 -6.652 1.00 94.62 99 ILE A CA 1
ATOM 791 C C . ILE A 1 99 ? -31.672 -20.766 -7.768 1.00 94.62 99 ILE A C 1
ATOM 793 O O . ILE A 1 99 ? -32.024 -21.917 -8.026 1.00 94.62 99 ILE A O 1
ATOM 797 N N . THR A 1 100 ? -32.115 -19.727 -8.464 1.00 91.88 100 THR A N 1
ATOM 798 C CA . THR A 1 100 ? -32.980 -19.812 -9.639 1.00 91.88 100 THR A CA 1
ATOM 799 C C . THR A 1 100 ? -32.411 -18.984 -10.781 1.00 91.88 100 THR A C 1
ATOM 801 O O . THR A 1 100 ? -31.633 -18.048 -10.585 1.00 91.88 100 THR A O 1
ATOM 804 N N . ARG A 1 101 ? -32.772 -19.348 -12.016 1.00 87.06 101 ARG A N 1
ATOM 805 C CA . ARG A 1 101 ? -32.314 -18.627 -13.208 1.00 87.06 101 ARG A CA 1
ATOM 806 C C . ARG A 1 101 ? -32.804 -17.178 -13.185 1.00 87.06 101 ARG A C 1
ATOM 808 O O . ARG A 1 101 ? -33.997 -16.924 -13.039 1.00 87.06 101 ARG A O 1
ATOM 815 N N . ALA A 1 102 ? -31.884 -16.248 -13.420 1.00 83.50 102 ALA A N 1
ATOM 816 C CA . ALA A 1 102 ? -32.159 -14.828 -13.590 1.00 83.50 102 ALA A CA 1
ATOM 817 C C . ALA A 1 102 ? -31.292 -14.248 -14.715 1.00 83.50 102 ALA A C 1
ATOM 819 O O . ALA A 1 102 ? -30.203 -14.748 -14.989 1.00 83.50 102 ALA A O 1
ATOM 820 N N . ALA A 1 103 ? -31.773 -13.183 -15.362 1.00 72.38 103 ALA A N 1
ATOM 821 C CA . ALA A 1 103 ? -31.050 -12.504 -16.442 1.00 72.38 103 ALA A CA 1
ATOM 822 C C . ALA A 1 103 ? -29.803 -11.740 -15.951 1.00 72.38 103 ALA A C 1
ATOM 824 O O . ALA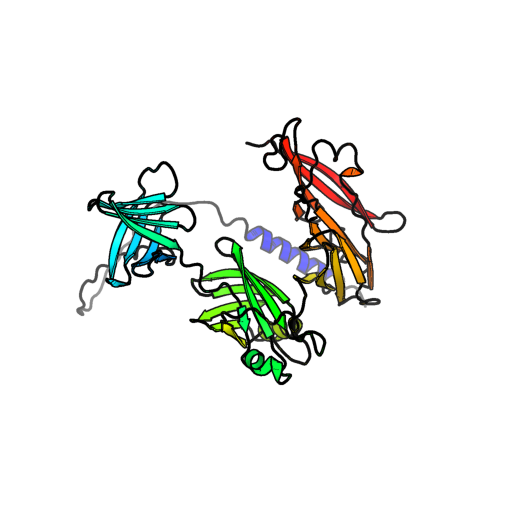 A 1 103 ? -28.897 -11.469 -16.733 1.00 72.38 103 ALA A O 1
ATOM 825 N N . SER A 1 104 ? -29.757 -11.374 -14.664 1.00 63.88 104 SER A N 1
ATOM 826 C CA . SER A 1 104 ? -28.597 -10.746 -14.023 1.00 63.88 104 SER A CA 1
ATOM 827 C C . SER A 1 104 ? -28.650 -10.929 -12.507 1.00 63.88 104 SER A C 1
ATOM 829 O O . SER A 1 104 ? -29.738 -11.059 -11.940 1.00 63.88 104 SER A O 1
ATOM 831 N N . GLY A 1 105 ? -27.490 -10.891 -11.850 1.00 83.62 105 GLY A N 1
ATOM 832 C CA . GLY A 1 105 ? -27.397 -11.099 -10.404 1.00 83.62 105 GLY A CA 1
ATOM 833 C C . GLY A 1 105 ? -27.659 -12.551 -9.989 1.00 83.62 105 GLY A C 1
ATOM 834 O O . GLY A 1 105 ? -27.771 -13.437 -10.836 1.00 83.62 105 GLY A O 1
ATOM 835 N N . ALA A 1 106 ? -27.759 -12.795 -8.683 1.00 88.06 106 ALA A N 1
ATOM 836 C CA . ALA A 1 106 ? -28.071 -14.112 -8.132 1.00 88.06 106 ALA A CA 1
ATOM 837 C C . ALA A 1 106 ? -29.437 -14.080 -7.434 1.00 88.06 106 ALA A C 1
ATOM 839 O O . ALA A 1 106 ? -29.613 -13.407 -6.418 1.00 88.06 106 ALA A O 1
ATOM 840 N N . LYS A 1 107 ? -30.420 -14.779 -8.015 1.00 94.50 107 LYS A N 1
ATOM 841 C CA . LYS A 1 107 ? -31.788 -14.892 -7.492 1.00 94.50 107 LYS A CA 1
ATOM 842 C C . LYS A 1 107 ? -31.909 -16.203 -6.720 1.00 94.50 107 LYS A C 1
ATOM 844 O O . LYS A 1 107 ? -31.617 -17.256 -7.275 1.00 94.50 107 LYS A O 1
ATOM 849 N N . TYR A 1 108 ? -32.358 -16.147 -5.471 1.00 96.38 108 TYR A N 1
ATOM 850 C CA . TYR A 1 108 ? -32.623 -17.318 -4.633 1.00 96.38 108 TYR A CA 1
ATOM 851 C C . TYR A 1 108 ? -34.077 -17.300 -4.182 1.00 96.38 108 TYR A C 1
ATOM 853 O O . TYR A 1 108 ? -34.573 -16.246 -3.791 1.00 96.38 108 TYR A O 1
ATOM 861 N N . SER A 1 109 ? -34.760 -18.440 -4.217 1.00 96.56 109 SER A N 1
ATOM 862 C CA . SER A 1 109 ? -36.173 -18.532 -3.844 1.00 96.56 109 SER A CA 1
ATOM 863 C C . SER A 1 109 ? -36.525 -19.839 -3.141 1.00 96.56 109 SER A C 1
ATOM 865 O O . SER A 1 109 ? -35.802 -20.828 -3.265 1.00 96.56 109 SER A O 1
ATOM 867 N N . ASP A 1 110 ? -37.662 -19.846 -2.450 1.00 96.38 110 ASP A N 1
ATOM 868 C CA . ASP A 1 110 ? -38.304 -21.049 -1.913 1.00 96.38 110 ASP A CA 1
ATOM 869 C C . ASP A 1 110 ? -39.658 -21.335 -2.589 1.00 96.38 110 ASP A C 1
ATOM 871 O O . ASP A 1 110 ? -40.125 -20.601 -3.462 1.00 96.38 110 ASP A O 1
ATOM 875 N N . ASN A 1 111 ? -40.289 -22.441 -2.193 1.00 94.50 111 ASN A N 1
ATOM 876 C CA . ASN A 1 111 ? -41.606 -22.865 -2.673 1.00 94.50 111 ASN A CA 1
ATOM 877 C C . ASN A 1 111 ? -42.773 -22.064 -2.070 1.00 94.50 111 ASN A C 1
ATOM 879 O O . ASN A 1 111 ? -43.904 -22.204 -2.528 1.00 94.50 111 ASN A O 1
ATOM 883 N N . GLU A 1 112 ? -42.518 -21.227 -1.065 1.00 95.19 112 GLU A N 1
ATOM 884 C CA . GLU A 1 112 ? -43.508 -20.311 -0.501 1.00 95.19 112 GLU A CA 1
ATOM 885 C C . GLU A 1 112 ? -43.533 -18.973 -1.255 1.00 95.19 112 GLU A C 1
ATOM 887 O O . GLU A 1 112 ? -44.300 -18.080 -0.892 1.00 95.19 112 GLU A O 1
ATOM 892 N N . GLY A 1 113 ? -42.685 -18.803 -2.271 1.00 93.75 113 GLY A N 1
ATOM 893 C CA . GLY A 1 113 ? -42.596 -17.594 -3.080 1.00 93.75 113 GLY A CA 1
ATOM 894 C C . GLY A 1 113 ? -41.764 -16.481 -2.445 1.00 93.75 113 GLY A C 1
ATOM 895 O O . GLY A 1 113 ? -41.842 -15.348 -2.914 1.00 93.75 113 GLY A O 1
ATOM 896 N N . ASN A 1 114 ? -40.994 -16.749 -1.383 1.00 97.44 114 ASN A N 1
ATOM 897 C CA . ASN A 1 114 ? -40.019 -15.779 -0.884 1.00 97.44 114 ASN A CA 1
ATOM 898 C C . ASN A 1 114 ? -38.812 -15.751 -1.828 1.00 97.44 114 ASN A C 1
ATOM 900 O O . ASN A 1 114 ? -38.350 -16.797 -2.288 1.00 97.44 114 ASN A O 1
ATOM 904 N N . VAL A 1 115 ? -38.288 -14.558 -2.104 1.00 97.12 115 VAL A N 1
ATOM 905 C CA . VAL A 1 115 ? -37.149 -14.386 -3.006 1.00 97.12 115 VAL A CA 1
ATOM 906 C C . VAL A 1 115 ? -36.157 -13.383 -2.437 1.00 97.12 115 VAL A C 1
ATOM 908 O O . VAL A 1 115 ? -36.518 -12.250 -2.124 1.00 97.12 115 VAL A O 1
ATOM 911 N N . PHE A 1 116 ? -34.888 -13.783 -2.389 1.00 96.56 116 PHE A N 1
ATOM 912 C CA . PHE A 1 116 ? -33.752 -12.911 -2.116 1.00 96.56 116 PHE A CA 1
ATOM 913 C C . PHE A 1 116 ? -32.912 -12.786 -3.389 1.00 96.56 116 PHE A C 1
ATOM 915 O O . PHE A 1 116 ? -32.329 -13.766 -3.855 1.00 96.56 116 PHE A O 1
ATOM 922 N N . TRP A 1 117 ? -32.876 -11.599 -3.990 1.00 95.81 117 TRP A N 1
ATOM 923 C CA . TRP A 1 117 ? -32.161 -11.354 -5.243 1.00 95.81 117 TRP A CA 1
ATOM 924 C C . TRP A 1 117 ? -31.044 -10.341 -5.025 1.00 95.81 117 TRP A C 1
ATOM 926 O O . TRP A 1 117 ? -31.311 -9.215 -4.620 1.00 95.81 117 TRP A O 1
ATOM 936 N N . THR A 1 118 ? -29.798 -10.728 -5.298 1.00 89.56 118 THR A N 1
ATOM 937 C CA . THR A 1 118 ? -28.632 -9.845 -5.182 1.00 89.56 118 THR A CA 1
ATOM 938 C C . THR A 1 118 ? -28.112 -9.390 -6.541 1.00 89.56 118 THR A C 1
ATOM 940 O O . THR A 1 118 ? -28.090 -10.157 -7.510 1.00 89.56 118 THR A O 1
ATOM 943 N N . LYS A 1 119 ? -27.653 -8.136 -6.613 1.00 80.31 119 LYS A N 1
ATOM 944 C CA . LYS A 1 119 ? -26.976 -7.553 -7.779 1.00 80.31 119 LYS A CA 1
ATOM 945 C C . LYS A 1 119 ? -25.874 -6.603 -7.303 1.00 80.31 119 LYS A C 1
ATOM 947 O O . LYS A 1 119 ? -26.160 -5.498 -6.851 1.00 80.31 119 LYS A O 1
ATOM 952 N N . GLY A 1 120 ? -24.617 -7.037 -7.413 1.00 76.31 120 GLY A N 1
ATOM 953 C CA . GLY A 1 120 ? -23.506 -6.362 -6.734 1.00 76.31 120 GLY A CA 1
ATOM 954 C C . GLY A 1 120 ? -23.725 -6.395 -5.221 1.00 76.31 120 GLY A C 1
ATOM 955 O O . GLY A 1 120 ? -24.094 -7.441 -4.686 1.00 76.31 120 GLY A O 1
ATOM 956 N N . ASP A 1 121 ? -23.577 -5.245 -4.568 1.00 79.12 121 ASP A N 1
ATOM 957 C CA . ASP A 1 121 ? -23.895 -5.083 -3.146 1.00 79.12 121 ASP A CA 1
ATOM 958 C C . ASP A 1 121 ? -25.389 -4.830 -2.894 1.00 79.12 121 ASP A C 1
ATOM 960 O O . ASP A 1 121 ? -25.830 -4.884 -1.755 1.00 79.12 121 ASP A O 1
ATOM 964 N N . GLY A 1 122 ? -26.203 -4.585 -3.924 1.00 81.12 122 GLY A N 1
ATOM 965 C CA . GLY A 1 122 ? -27.646 -4.395 -3.771 1.00 81.12 122 GLY A CA 1
ATOM 966 C C . GLY A 1 122 ? -28.396 -5.706 -3.516 1.00 81.12 122 GLY A C 1
ATOM 967 O O . GLY A 1 122 ? -28.013 -6.763 -4.031 1.00 81.12 122 GLY A O 1
ATOM 968 N N . PHE A 1 123 ? -29.508 -5.635 -2.783 1.00 94.50 123 PHE A N 1
ATOM 969 C CA . PHE A 1 123 ? -30.465 -6.733 -2.648 1.00 94.50 123 PHE A CA 1
ATOM 970 C C . PHE A 1 123 ? -31.912 -6.276 -2.858 1.00 94.50 123 PHE A C 1
ATOM 972 O O . PHE A 1 123 ? -32.266 -5.116 -2.651 1.00 94.50 123 PHE A O 1
ATOM 979 N N . MET A 1 124 ? -32.757 -7.236 -3.224 1.00 96.25 124 MET A N 1
ATOM 980 C CA . MET A 1 124 ? -34.211 -7.136 -3.215 1.00 96.25 124 MET A CA 1
ATOM 981 C C . MET A 1 124 ? -34.781 -8.328 -2.449 1.00 96.25 124 MET A C 1
ATOM 983 O O . MET A 1 124 ? -34.414 -9.478 -2.708 1.00 96.25 124 MET A O 1
ATOM 987 N N . TRP A 1 125 ? -35.690 -8.049 -1.522 1.00 97.12 125 TRP A N 1
ATOM 988 C CA . TRP A 1 125 ? -36.517 -9.037 -0.842 1.00 97.12 125 TRP A CA 1
ATOM 989 C C . TRP A 1 125 ? -37.934 -8.961 -1.396 1.00 97.12 125 TRP A C 1
ATOM 991 O O . TRP A 1 125 ? -38.548 -7.892 -1.393 1.00 97.12 125 TRP A O 1
ATOM 1001 N N . MET A 1 126 ? -38.442 -10.079 -1.908 1.00 96.88 126 MET A N 1
ATOM 1002 C CA . MET A 1 126 ? -39.718 -10.135 -2.622 1.00 96.88 126 MET A CA 1
ATOM 1003 C C . MET A 1 126 ? -40.565 -11.312 -2.135 1.00 96.88 126 MET A C 1
ATOM 1005 O O . MET A 1 126 ? -40.033 -12.318 -1.656 1.00 96.88 126 MET A O 1
ATOM 1009 N N . LYS A 1 127 ? -41.884 -11.203 -2.298 1.00 96.44 127 LYS A N 1
ATOM 1010 C CA . LYS A 1 127 ? -42.844 -12.287 -2.061 1.00 96.44 127 LYS A CA 1
ATOM 1011 C C . LYS A 1 127 ? -43.770 -12.407 -3.258 1.00 96.44 127 LYS A C 1
ATOM 1013 O O . LYS A 1 127 ? -44.404 -11.429 -3.622 1.00 96.44 127 LYS A O 1
ATOM 1018 N N . ASN A 1 128 ? -43.865 -13.595 -3.854 1.00 93.31 128 ASN A N 1
ATOM 1019 C CA . ASN A 1 128 ? -44.684 -13.843 -5.048 1.00 93.31 128 ASN A CA 1
ATOM 1020 C C . ASN A 1 128 ? -44.402 -12.824 -6.172 1.00 93.31 128 ASN A C 1
ATOM 1022 O O . ASN A 1 128 ? -45.324 -12.278 -6.769 1.00 93.31 128 ASN A O 1
ATOM 1026 N N . ASP A 1 129 ? -43.113 -1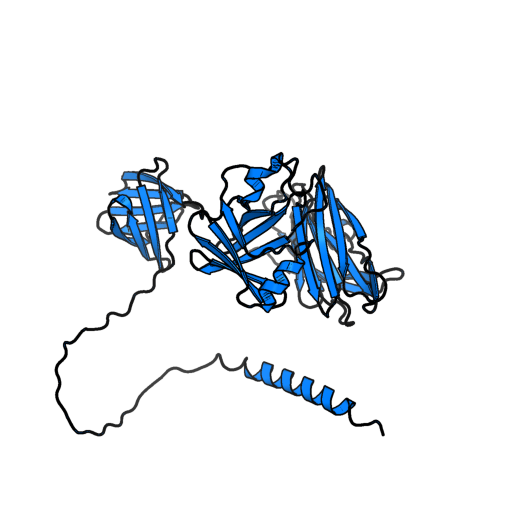2.541 -6.399 1.00 85.19 129 ASP A N 1
ATOM 1027 C CA . ASP A 1 129 ? -42.590 -11.531 -7.336 1.00 85.19 129 ASP A CA 1
ATOM 1028 C C . ASP A 1 129 ? -42.994 -10.063 -7.048 1.00 85.19 129 ASP A C 1
ATOM 1030 O O . ASP A 1 129 ? -42.654 -9.168 -7.821 1.00 85.19 129 ASP A O 1
ATOM 1034 N N . GLU A 1 130 ? -43.627 -9.775 -5.906 1.00 94.50 130 GLU A N 1
ATOM 1035 C CA . GLU A 1 130 ? -43.855 -8.414 -5.412 1.00 94.50 130 GLU A CA 1
ATOM 1036 C C . GLU A 1 130 ? -42.677 -7.945 -4.544 1.00 94.50 130 GLU A C 1
ATOM 1038 O O . GLU A 1 130 ? -42.249 -8.645 -3.620 1.00 94.50 130 GLU A O 1
ATOM 1043 N N . LEU A 1 131 ? -42.140 -6.755 -4.832 1.00 95.75 131 LEU A N 1
ATOM 1044 C CA . LEU A 1 131 ? -41.051 -6.156 -4.059 1.00 95.75 131 LEU A CA 1
ATOM 1045 C C . LEU A 1 131 ? -41.535 -5.742 -2.667 1.00 95.75 131 LEU A C 1
ATOM 1047 O O . LEU A 1 131 ? -42.347 -4.832 -2.542 1.00 95.75 131 LEU A O 1
ATOM 1051 N N . ILE A 1 132 ? -40.979 -6.366 -1.625 1.00 96.50 132 ILE A N 1
ATOM 1052 C CA . ILE A 1 132 ? -41.206 -5.962 -0.232 1.00 96.50 132 ILE A CA 1
ATOM 1053 C C . ILE A 1 132 ? -40.242 -4.840 0.145 1.00 96.50 132 ILE A C 1
ATOM 1055 O O . ILE A 1 132 ? -40.653 -3.830 0.702 1.00 96.50 132 ILE A O 1
ATOM 1059 N N . THR A 1 133 ? -38.949 -5.035 -0.118 1.00 96.25 133 THR A N 1
ATOM 1060 C CA . THR A 1 133 ? -37.923 -4.029 0.162 1.00 96.25 133 THR A CA 1
ATOM 1061 C C . THR A 1 133 ? -36.705 -4.226 -0.724 1.00 96.25 133 THR A C 1
ATOM 1063 O O . THR A 1 133 ? -36.379 -5.346 -1.122 1.00 96.25 133 THR A O 1
ATOM 1066 N N . SER A 1 134 ? -35.991 -3.138 -0.979 1.00 95.94 134 SER A N 1
AT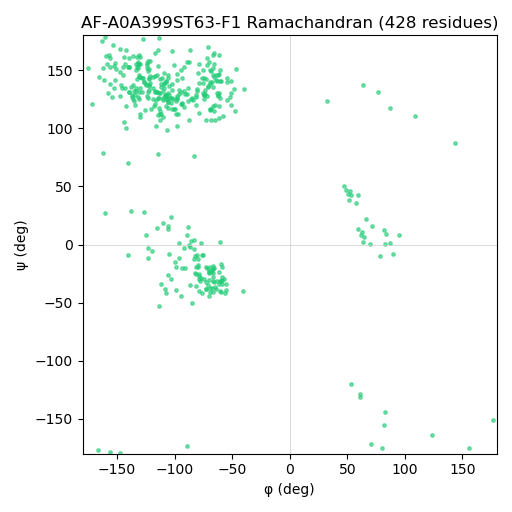OM 1067 C CA . SER A 1 134 ? -34.626 -3.144 -1.493 1.00 95.94 134 SER A CA 1
ATOM 1068 C C . SER A 1 134 ? -33.666 -2.580 -0.458 1.00 95.94 134 SER A C 1
ATOM 1070 O O . SER A 1 134 ? -34.082 -2.002 0.550 1.00 95.94 134 SER A O 1
ATOM 1072 N N . GLY A 1 135 ? -32.382 -2.779 -0.705 1.00 90.75 135 GLY A N 1
ATOM 1073 C CA . GLY A 1 135 ? -31.320 -2.079 -0.008 1.00 90.75 135 GLY A CA 1
ATOM 1074 C C . GLY A 1 135 ? -29.970 -2.587 -0.451 1.00 90.75 135 GLY A C 1
ATOM 1075 O O . GLY A 1 135 ? -29.818 -3.100 -1.564 1.00 90.75 135 GLY A O 1
ATOM 1076 N N . SER A 1 136 ? -28.995 -2.515 0.443 1.00 84.00 136 SER A N 1
ATOM 1077 C CA . SER A 1 136 ? -27.643 -2.969 0.160 1.00 84.00 136 SER A CA 1
ATOM 1078 C C . SER A 1 136 ? -27.094 -3.873 1.252 1.00 84.00 136 SER A C 1
ATOM 1080 O O . SER A 1 136 ? -27.595 -3.951 2.378 1.00 84.00 136 SER A O 1
ATOM 1082 N N . LEU A 1 137 ? -26.030 -4.584 0.903 1.00 81.56 137 LEU A N 1
ATOM 1083 C CA . LEU A 1 137 ? -25.099 -5.152 1.847 1.00 81.56 137 LEU A CA 1
ATOM 1084 C C . LEU A 1 137 ? -24.682 -4.004 2.761 1.00 81.56 137 LEU A C 1
ATOM 1086 O O . LEU A 1 137 ? -24.290 -2.929 2.300 1.00 81.56 137 LEU A O 1
ATOM 1090 N N . LEU A 1 138 ? -24.817 -4.220 4.062 1.00 74.25 138 LEU A N 1
ATOM 1091 C CA . LEU A 1 138 ? -24.199 -3.350 5.035 1.00 74.25 138 LEU A CA 1
ATOM 1092 C C . LEU A 1 138 ? -22.703 -3.465 4.766 1.00 74.25 138 LEU A C 1
ATOM 1094 O O . LEU A 1 138 ? -22.130 -4.533 5.009 1.00 74.25 138 LEU A O 1
ATOM 1098 N N . GLU A 1 139 ? -22.103 -2.400 4.217 1.00 56.28 139 GLU A N 1
ATOM 1099 C CA . GLU A 1 139 ? -20.651 -2.286 4.116 1.00 56.28 139 GLU A CA 1
ATOM 1100 C C . GLU A 1 139 ? -20.056 -2.840 5.405 1.00 56.28 139 GLU A C 1
ATOM 1102 O O . GLU A 1 139 ? -20.562 -2.538 6.492 1.00 56.28 139 GLU A O 1
ATOM 1107 N N . SER A 1 140 ? -19.026 -3.690 5.302 1.00 56.28 140 SER A N 1
ATOM 1108 C CA . SER A 1 140 ? -18.347 -4.176 6.502 1.00 56.28 140 SER A CA 1
ATOM 1109 C C . SER A 1 140 ? -18.063 -2.962 7.369 1.00 56.28 140 SER A C 1
ATOM 1111 O O . SER A 1 140 ? -17.287 -2.099 6.959 1.00 56.28 140 SER A O 1
ATOM 1113 N N . THR A 1 141 ? -18.679 -2.896 8.547 1.00 63.97 141 THR A N 1
ATOM 1114 C CA . THR A 1 141 ? -18.647 -1.742 9.460 1.00 63.97 141 THR A CA 1
ATOM 1115 C C . THR A 1 141 ? -17.232 -1.392 9.927 1.00 63.97 141 THR A C 1
ATOM 1117 O O . THR A 1 141 ? -17.049 -0.498 10.743 1.00 63.97 141 THR A O 1
ATOM 1120 N N . PHE A 1 142 ? -16.235 -2.112 9.428 1.00 84.31 142 PHE A N 1
ATOM 1121 C CA . PHE A 1 142 ? -14.821 -1.968 9.666 1.00 84.31 142 PHE A CA 1
ATOM 1122 C C . PHE A 1 142 ? -14.179 -0.834 8.865 1.00 84.31 142 PHE A C 1
ATOM 1124 O O . PHE A 1 142 ? -13.171 -0.318 9.328 1.00 84.31 142 PHE A O 1
ATOM 1131 N N . THR A 1 143 ? -14.726 -0.414 7.717 1.00 89.56 143 THR A N 1
ATOM 1132 C CA . THR A 1 143 ? -14.181 0.727 6.958 1.00 89.56 143 THR A CA 1
ATOM 1133 C C . THR A 1 143 ? -14.394 2.044 7.711 1.00 89.56 143 THR A C 1
ATOM 1135 O O . THR A 1 143 ? -15.349 2.199 8.480 1.00 89.56 143 THR A O 1
ATOM 1138 N N . GLY A 1 144 ? -13.473 2.990 7.517 1.00 90.56 144 GLY A N 1
ATOM 1139 C CA . GLY A 1 144 ? -13.509 4.307 8.158 1.00 90.56 144 GLY A CA 1
ATOM 1140 C C . GLY A 1 144 ? -12.246 4.629 8.952 1.00 90.56 144 GLY A C 1
ATOM 1141 O O . GLY A 1 144 ? -11.203 3.999 8.768 1.00 90.56 144 GLY A O 1
ATOM 1142 N N . ASN A 1 145 ? -12.340 5.641 9.814 1.00 94.12 145 ASN A N 1
ATOM 1143 C CA . ASN A 1 145 ? -11.235 6.097 10.652 1.00 94.12 145 ASN A CA 1
ATOM 1144 C C . ASN A 1 145 ? -11.413 5.585 12.085 1.00 94.12 145 ASN A C 1
ATOM 1146 O O . ASN A 1 145 ? -12.507 5.654 12.643 1.00 94.12 145 ASN A O 1
ATOM 1150 N N . TYR A 1 146 ? -10.320 5.131 12.690 1.00 97.06 146 TYR A N 1
ATOM 1151 C CA . TYR A 1 146 ? -10.238 4.772 14.102 1.00 97.06 146 TYR A CA 1
ATOM 1152 C C . TYR A 1 146 ? -9.150 5.610 14.753 1.00 97.06 146 TYR A C 1
ATOM 1154 O O . TYR A 1 146 ? -8.060 5.716 14.207 1.00 97.06 146 TYR A O 1
ATOM 1162 N N . ILE A 1 147 ? -9.421 6.203 15.905 1.00 95.62 147 ILE A N 1
ATOM 1163 C CA . ILE A 1 147 ? -8.546 7.175 16.564 1.00 95.62 147 ILE A CA 1
ATOM 1164 C C . ILE A 1 147 ? -8.170 6.713 17.970 1.00 95.62 147 ILE A C 1
ATOM 1166 O O . ILE A 1 147 ? -8.940 6.020 18.637 1.00 95.62 147 ILE A O 1
ATOM 1170 N N . THR A 1 148 ? -6.999 7.116 18.455 1.00 95.38 148 THR A N 1
ATOM 1171 C CA . THR A 1 148 ? -6.722 7.085 19.895 1.00 95.38 148 THR A CA 1
ATOM 1172 C C . THR A 1 148 ? -7.553 8.154 20.615 1.00 95.38 148 THR A C 1
ATOM 1174 O O . THR A 1 148 ? -7.950 9.158 20.020 1.00 95.38 148 THR A O 1
ATOM 1177 N N . ASN A 1 149 ? -7.799 7.980 21.919 1.00 87.88 149 ASN A N 1
ATOM 1178 C CA . ASN A 1 149 ? -8.551 8.962 22.719 1.00 87.88 149 ASN A CA 1
ATOM 1179 C C . ASN A 1 149 ? -7.921 10.366 22.699 1.00 87.88 149 ASN A C 1
ATOM 1181 O O . ASN A 1 149 ? -8.635 11.365 22.792 1.00 87.88 149 ASN A O 1
ATOM 1185 N N . ASP A 1 150 ? -6.599 10.454 22.547 1.00 92.19 150 ASP A N 1
ATOM 1186 C CA . ASP A 1 150 ? -5.872 11.724 22.524 1.00 92.19 150 ASP A CA 1
ATOM 1187 C C . ASP A 1 150 ? -6.216 12.601 21.309 1.00 92.19 150 ASP A C 1
ATOM 1189 O O . ASP A 1 150 ? -6.086 13.825 21.376 1.00 92.19 150 ASP A O 1
ATOM 1193 N N . TYR A 1 151 ? -6.759 12.021 20.231 1.00 92.25 151 TYR A N 1
ATOM 1194 C CA . TYR A 1 151 ? -7.264 12.786 19.086 1.00 92.25 151 TYR A CA 1
ATOM 1195 C C . TYR A 1 151 ? -8.393 13.756 19.476 1.00 92.25 151 TYR A C 1
ATOM 1197 O O . TYR A 1 151 ? -8.516 14.847 18.911 1.00 92.25 151 TYR A O 1
ATOM 1205 N N . LEU A 1 152 ? -9.205 13.413 20.482 1.00 86.56 152 LEU A N 1
ATOM 1206 C CA . LEU A 1 152 ? -10.265 14.297 20.984 1.00 86.56 152 LEU A CA 1
ATOM 1207 C C . LEU A 1 152 ? -9.696 15.557 21.660 1.00 86.56 152 LEU A C 1
ATOM 1209 O O . LEU A 1 152 ? -10.376 16.576 21.731 1.00 86.56 152 LEU A O 1
ATOM 1213 N N . LYS A 1 153 ? -8.428 15.513 22.088 1.00 91.50 153 LYS A N 1
ATOM 1214 C CA . LYS A 1 153 ? -7.685 16.624 22.705 1.00 91.50 153 LYS A CA 1
ATOM 1215 C C . LYS A 1 153 ? -6.651 17.242 21.763 1.00 91.50 153 LYS A C 1
ATOM 1217 O O . LYS A 1 153 ? -5.757 17.974 22.190 1.00 91.50 153 LYS A O 1
ATOM 1222 N N . ARG A 1 154 ? -6.743 16.974 20.457 1.00 93.81 154 ARG A N 1
ATOM 1223 C CA . ARG A 1 154 ? -5.756 17.424 19.461 1.00 93.81 154 ARG A CA 1
ATOM 1224 C C . ARG A 1 154 ? -5.529 18.943 19.466 1.00 93.81 154 ARG A C 1
ATOM 1226 O O . ARG A 1 154 ? -4.391 19.396 19.328 1.00 93.81 154 ARG A O 1
ATOM 1233 N N . ASN A 1 155 ? -6.563 19.736 19.744 1.00 93.56 155 ASN A N 1
ATOM 1234 C CA . ASN A 1 155 ? -6.463 21.200 19.813 1.00 93.56 155 ASN A CA 1
ATOM 1235 C C . ASN A 1 155 ? -5.699 21.705 21.050 1.00 93.56 155 ASN A C 1
ATOM 1237 O O . ASN A 1 155 ? -5.155 22.803 21.027 1.00 93.56 155 ASN A O 1
ATOM 1241 N N . GLU A 1 156 ? -5.569 20.885 22.094 1.00 94.62 156 GLU A N 1
ATOM 1242 C CA . GLU A 1 156 ? -4.750 21.180 23.280 1.00 94.62 156 GLU A CA 1
ATOM 1243 C C . GLU A 1 156 ? -3.266 20.831 23.069 1.00 94.62 156 GLU A C 1
ATOM 1245 O O . GLU A 1 156 ? -2.425 21.094 23.922 1.00 94.62 156 GLU A O 1
ATOM 1250 N N . GLY A 1 157 ? -2.912 20.249 21.920 1.00 93.44 157 GLY A N 1
ATOM 1251 C CA . GLY A 1 157 ? -1.534 19.882 21.607 1.00 93.44 157 GLY A CA 1
ATOM 1252 C C . GLY A 1 157 ? -1.140 18.447 21.912 1.00 93.44 157 GLY A C 1
ATOM 1253 O O . GLY A 1 157 ? 0.033 18.124 21.749 1.00 93.44 157 GLY A O 1
ATOM 1254 N N . TYR A 1 158 ? -2.097 17.592 22.272 1.00 93.81 158 TYR A N 1
ATOM 1255 C CA . TYR A 1 158 ? -1.845 16.167 22.457 1.00 93.81 158 TYR A CA 1
ATOM 1256 C C . TYR A 1 158 ? -1.384 15.514 21.155 1.00 93.81 158 TYR A C 1
ATOM 1258 O O . TYR A 1 158 ? -1.802 15.890 20.052 1.00 93.81 158 TYR A O 1
ATOM 1266 N N . ASP A 1 159 ? -0.503 14.537 21.308 1.00 95.00 159 ASP A N 1
ATOM 1267 C CA . ASP A 1 159 ? -0.108 13.646 20.232 1.00 95.00 159 ASP A CA 1
ATOM 1268 C C . ASP A 1 159 ? -1.165 12.559 20.045 1.00 95.00 159 ASP A C 1
ATOM 1270 O O . ASP A 1 159 ? -1.818 12.162 21.005 1.00 95.00 159 ASP A O 1
ATOM 1274 N N . TRP A 1 160 ? -1.363 12.090 18.819 1.00 96.38 160 TRP A N 1
ATOM 1275 C CA . TRP A 1 160 ? -2.426 11.137 18.517 1.00 96.38 160 TRP A CA 1
ATOM 1276 C C . TRP A 1 160 ? -2.067 10.258 17.326 1.00 96.38 160 TRP A C 1
ATOM 1278 O O . TRP A 1 160 ? -1.267 10.637 16.468 1.00 96.38 160 TRP A O 1
ATOM 1288 N N . VAL A 1 161 ? -2.697 9.085 17.269 1.00 98.19 161 VAL A N 1
ATOM 1289 C CA . VAL A 1 161 ? -2.559 8.120 16.176 1.00 98.19 161 VAL A CA 1
ATOM 1290 C C . VAL A 1 161 ? -3.952 7.739 15.687 1.00 98.19 161 VAL A C 1
ATOM 1292 O O . VAL A 1 161 ? -4.899 7.633 16.469 1.00 98.19 161 VAL A O 1
ATOM 1295 N N . ALA A 1 162 ? -4.082 7.551 14.383 1.00 98.19 162 ALA A N 1
ATOM 1296 C CA . ALA A 1 162 ? -5.297 7.117 13.729 1.00 98.19 162 ALA A CA 1
ATOM 1297 C C . ALA A 1 162 ? -5.003 6.001 12.725 1.00 98.19 162 ALA A C 1
ATOM 1299 O O . ALA A 1 162 ? -3.940 5.962 12.108 1.00 98.19 162 ALA A O 1
ATOM 1300 N N . VAL A 1 163 ? -5.975 5.120 12.527 1.00 98.69 163 VAL A N 1
ATOM 1301 C CA . VAL A 1 163 ? -5.946 4.026 11.562 1.00 98.69 163 VAL A CA 1
ATOM 1302 C C . VAL A 1 163 ? -7.107 4.212 10.601 1.00 98.69 163 VAL A C 1
ATOM 1304 O O . VAL A 1 163 ? -8.272 4.168 10.995 1.00 98.69 163 VAL A O 1
ATOM 1307 N N . LYS A 1 164 ? -6.799 4.421 9.327 1.00 97.94 164 LYS A N 1
ATOM 1308 C CA . LYS A 1 164 ? -7.780 4.457 8.246 1.00 97.94 164 LYS A CA 1
ATOM 1309 C C . LYS A 1 164 ? -7.876 3.074 7.623 1.00 97.94 164 LYS A C 1
ATOM 1311 O O . LYS A 1 164 ? -6.888 2.553 7.114 1.00 97.94 164 LYS A O 1
ATOM 1316 N N . VAL A 1 165 ? -9.068 2.496 7.651 1.00 97.06 165 VAL A N 1
ATOM 1317 C CA . VAL A 1 165 ? -9.341 1.152 7.142 1.00 97.06 165 VAL A CA 1
ATOM 1318 C C . VAL A 1 165 ? -10.101 1.256 5.827 1.00 97.06 165 VAL A C 1
ATOM 1320 O O . VAL A 1 165 ? -11.181 1.849 5.763 1.00 97.06 165 VAL A O 1
ATOM 1323 N N . LYS A 1 166 ? -9.541 0.666 4.770 1.00 94.00 166 LYS A N 1
ATOM 1324 C CA . LYS A 1 166 ? -10.130 0.624 3.426 1.00 94.00 166 LYS A CA 1
ATOM 1325 C C . LYS A 1 166 ? -10.276 -0.809 2.951 1.00 94.00 166 LYS A C 1
ATOM 1327 O O . LYS A 1 166 ? -9.454 -1.661 3.267 1.00 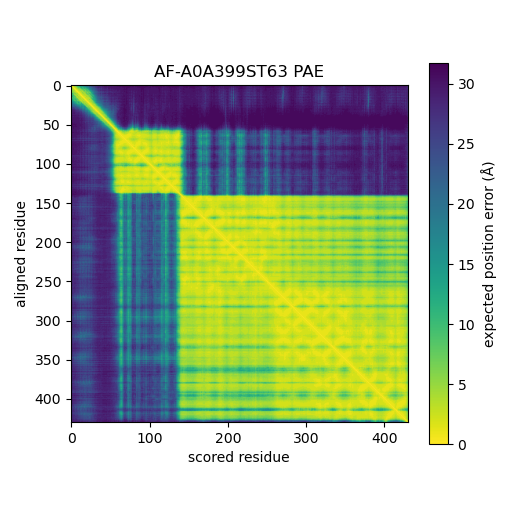94.00 166 LYS A O 1
ATOM 1332 N N . ARG A 1 167 ? -11.286 -1.071 2.130 1.00 88.94 167 ARG A N 1
ATOM 1333 C CA . ARG A 1 167 ? -11.416 -2.347 1.427 1.00 88.94 167 ARG A CA 1
ATOM 1334 C C . ARG A 1 167 ? -10.513 -2.363 0.195 1.00 88.94 167 ARG A C 1
ATOM 1336 O O . ARG A 1 167 ? -10.510 -1.406 -0.572 1.00 88.94 167 ARG A O 1
ATOM 1343 N N . THR A 1 168 ? -9.774 -3.452 0.002 1.00 86.88 168 THR A N 1
ATOM 1344 C CA . THR A 1 168 ? -8.931 -3.675 -1.192 1.00 86.88 168 THR A CA 1
ATOM 1345 C C . THR A 1 168 ? -9.274 -4.965 -1.934 1.00 86.88 168 THR A C 1
ATOM 1347 O O . THR A 1 168 ? -8.847 -5.150 -3.068 1.00 86.88 168 THR A O 1
ATOM 1350 N N . GLY A 1 169 ? -10.090 -5.834 -1.334 1.00 78.12 169 GLY A N 1
ATOM 1351 C CA . GLY A 1 169 ? -10.600 -7.052 -1.954 1.00 78.12 169 GLY A CA 1
ATOM 1352 C C . GLY A 1 169 ? -11.756 -7.657 -1.156 1.00 78.12 169 GLY A C 1
ATOM 1353 O O . GLY A 1 169 ? -12.196 -7.106 -0.143 1.00 78.12 169 GLY A O 1
ATOM 1354 N N . LYS A 1 170 ? -12.261 -8.814 -1.602 1.00 74.31 170 LYS A N 1
ATOM 1355 C CA . LYS A 1 170 ? -13.362 -9.533 -0.929 1.00 74.31 170 LYS A CA 1
ATOM 1356 C C . LYS A 1 170 ? -13.028 -9.853 0.538 1.00 74.31 170 LYS A C 1
ATOM 1358 O O . LYS A 1 170 ? -13.848 -9.610 1.427 1.00 74.31 170 LYS A O 1
ATOM 1363 N N . ASP A 1 171 ? -11.788 -10.279 0.772 1.00 82.69 171 ASP A N 1
ATOM 1364 C CA . ASP A 1 171 ? -11.270 -10.732 2.069 1.00 82.69 171 ASP A CA 1
ATOM 1365 C C . ASP A 1 171 ? -9.985 -9.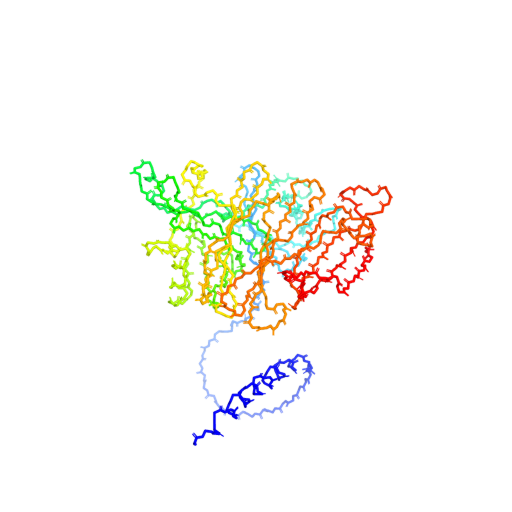999 2.480 1.00 82.69 171 ASP A C 1
ATOM 1367 O O . ASP A 1 171 ? -9.150 -10.537 3.203 1.00 82.69 171 ASP A O 1
ATOM 1371 N N . GLN A 1 172 ? -9.826 -8.762 2.002 1.00 90.56 172 GLN A N 1
ATOM 1372 C CA . GLN A 1 172 ? -8.644 -7.937 2.244 1.00 90.56 172 GLN A CA 1
ATOM 1373 C C . GLN A 1 172 ? -9.035 -6.520 2.654 1.00 90.56 172 GLN A C 1
ATOM 1375 O O . GLN A 1 172 ? -9.894 -5.887 2.025 1.00 90.56 172 GLN A O 1
ATOM 1380 N N . LEU A 1 173 ? -8.364 -6.029 3.692 1.00 95.44 173 LEU A N 1
ATOM 1381 C CA . LEU A 1 173 ? -8.436 -4.647 4.147 1.00 95.44 173 LEU A CA 1
ATOM 1382 C C . LEU A 1 173 ? -7.032 -4.033 4.131 1.00 95.44 173 LEU A C 1
ATOM 1384 O O . LEU A 1 173 ? -6.051 -4.699 4.448 1.00 95.44 173 LEU A O 1
ATOM 1388 N N . LEU A 1 174 ? -6.950 -2.755 3.782 1.00 96.69 174 LEU A N 1
ATOM 1389 C CA . LEU A 1 174 ? -5.764 -1.923 3.936 1.00 96.69 174 LEU A CA 1
ATOM 1390 C C . LEU A 1 174 ? -5.913 -1.088 5.207 1.00 96.69 174 LEU A C 1
ATOM 1392 O O . LEU A 1 174 ? -6.876 -0.328 5.336 1.00 96.69 174 LEU A O 1
ATOM 1396 N N . PHE A 1 175 ? -4.944 -1.210 6.105 1.00 98.31 175 PHE A N 1
ATOM 1397 C CA . PHE A 1 175 ? -4.821 -0.422 7.323 1.00 98.31 175 PHE A CA 1
ATOM 1398 C C . PHE A 1 175 ? -3.752 0.641 7.096 1.00 98.31 175 PHE A C 1
ATOM 1400 O O . PHE A 1 175 ? -2.600 0.300 6.861 1.00 98.31 175 PHE A O 1
ATOM 1407 N N . GLN A 1 176 ? -4.134 1.916 7.141 1.00 98.50 176 GLN A N 1
ATOM 1408 C CA . GLN A 1 176 ? -3.218 3.047 6.990 1.00 98.50 176 GLN A CA 1
ATOM 1409 C C . GLN A 1 176 ? -3.131 3.810 8.308 1.00 98.50 176 GLN A C 1
ATOM 1411 O O . GLN A 1 176 ? -4.071 4.506 8.696 1.00 98.50 176 GLN A O 1
ATOM 1416 N N . VAL A 1 177 ? -2.010 3.672 9.001 1.00 98.62 177 VAL A N 1
ATOM 1417 C CA . VAL A 1 177 ? -1.726 4.345 10.264 1.00 98.62 177 VAL A CA 1
ATOM 1418 C C . VAL A 1 177 ? -1.080 5.692 9.994 1.00 98.62 177 VAL A C 1
ATOM 1420 O O . VAL A 1 177 ? -0.036 5.768 9.347 1.00 98.62 177 VAL A O 1
ATOM 1423 N N . ARG A 1 178 ? -1.688 6.756 10.508 1.00 98.31 178 ARG A N 1
ATOM 1424 C CA . ARG A 1 178 ? -1.164 8.122 10.462 1.00 98.31 178 ARG A CA 1
ATOM 1425 C C . ARG A 1 178 ? -1.245 8.738 11.843 1.00 98.31 178 ARG A C 1
ATOM 1427 O O . ARG A 1 178 ? -2.131 8.409 12.626 1.00 98.31 178 ARG A O 1
ATOM 1434 N N . SER A 1 179 ? -0.352 9.664 12.130 1.00 98.06 179 SER A N 1
ATOM 1435 C CA . SER A 1 179 ? -0.343 10.402 13.389 1.00 98.06 179 SER A CA 1
ATOM 1436 C C . SER A 1 179 ? -0.313 11.900 13.142 1.00 98.06 179 SER A C 1
ATOM 1438 O O . SER A 1 179 ? -0.195 12.351 12.002 1.00 98.06 179 SER A O 1
ATOM 1440 N N . ARG A 1 180 ? -0.363 12.666 14.225 1.00 97.62 180 ARG A N 1
ATOM 1441 C CA . ARG A 1 180 ? -0.138 14.108 14.196 1.00 97.62 180 ARG A CA 1
ATOM 1442 C C . ARG A 1 180 ? 1.210 14.475 13.550 1.00 97.62 180 ARG A C 1
ATOM 1444 O O . ARG A 1 180 ? 2.212 13.823 13.836 1.00 97.62 180 ARG A O 1
ATOM 1451 N N . ALA A 1 181 ? 1.243 15.532 12.740 1.00 96.81 181 ALA A N 1
ATOM 1452 C CA . ALA A 1 181 ? 2.410 15.962 11.964 1.00 96.81 181 ALA A CA 1
ATOM 1453 C C . ALA A 1 181 ? 2.626 17.492 11.886 1.00 96.81 181 ALA A C 1
ATOM 1455 O O . ALA A 1 181 ? 3.679 17.933 11.434 1.00 96.81 181 ALA A O 1
ATOM 1456 N N . ASP A 1 182 ? 1.682 18.320 12.348 1.00 95.44 182 ASP A N 1
ATOM 1457 C CA . ASP A 1 182 ? 1.774 19.796 12.323 1.00 95.44 182 ASP A CA 1
ATOM 1458 C C . ASP A 1 182 ? 2.820 20.371 13.293 1.00 95.44 182 ASP A C 1
ATOM 1460 O O . ASP A 1 182 ? 3.392 21.430 13.046 1.00 95.44 182 ASP A O 1
ATOM 1464 N N . LYS A 1 183 ? 3.071 19.692 14.419 1.00 92.12 183 LYS A N 1
ATOM 1465 C CA . LYS A 1 183 ? 3.964 20.186 15.491 1.00 92.12 183 LYS A CA 1
ATOM 1466 C C . LYS A 1 183 ? 5.340 19.535 15.512 1.00 92.12 183 LYS A C 1
ATOM 1468 O O . LYS A 1 183 ? 6.304 20.128 15.992 1.00 92.12 183 LYS A O 1
ATOM 1473 N N . LYS A 1 184 ? 5.417 18.287 15.065 1.00 91.94 184 LYS A N 1
ATOM 1474 C CA . LYS A 1 184 ? 6.619 17.451 15.075 1.00 91.94 184 LYS A CA 1
ATOM 1475 C C . LYS A 1 184 ? 6.524 16.423 13.956 1.00 91.94 184 LYS A C 1
ATOM 1477 O O . LYS A 1 184 ? 5.466 16.254 13.360 1.00 91.94 184 LYS A O 1
ATOM 1482 N N . LYS A 1 185 ? 7.619 15.697 13.719 1.00 92.25 185 LYS A N 1
ATOM 1483 C CA . LYS A 1 185 ? 7.579 14.519 12.847 1.00 92.25 185 LYS A CA 1
ATOM 1484 C C . LYS A 1 185 ? 6.496 13.538 13.326 1.00 92.25 185 LYS A C 1
ATOM 1486 O O . LYS A 1 185 ? 6.352 13.392 14.545 1.00 92.25 185 LYS A O 1
ATOM 1491 N N . PRO A 1 186 ? 5.799 12.860 12.397 1.00 94.94 186 PRO A N 1
ATOM 1492 C CA . PRO A 1 186 ? 4.816 11.842 12.732 1.00 94.94 186 PRO A CA 1
ATOM 1493 C C . PRO A 1 186 ? 5.353 10.829 13.744 1.00 94.94 186 PRO A C 1
ATOM 1495 O O . PRO A 1 186 ? 6.472 10.327 13.618 1.00 94.94 186 PRO A O 1
ATOM 1498 N N . THR A 1 187 ? 4.545 10.538 14.758 1.00 96.06 187 THR A N 1
ATOM 1499 C CA . THR A 1 187 ? 4.838 9.514 15.757 1.00 96.06 187 THR A CA 1
ATOM 1500 C C . THR A 1 187 ? 4.754 8.118 15.173 1.00 96.06 187 THR A C 1
ATOM 1502 O O . THR A 1 187 ? 5.658 7.342 15.452 1.00 96.06 187 THR A O 1
ATOM 1505 N N . CYS A 1 188 ? 3.733 7.801 14.373 1.00 97.69 188 CYS A N 1
ATOM 1506 C CA . CYS A 1 188 ? 3.566 6.492 13.745 1.00 97.69 188 CYS A CA 1
ATOM 1507 C C . CYS A 1 188 ? 3.070 6.652 12.302 1.00 97.69 188 CYS A C 1
ATOM 1509 O O . CYS A 1 188 ? 2.070 7.336 12.065 1.00 97.69 188 CYS A O 1
ATOM 1511 N N . THR A 1 189 ? 3.722 5.961 11.367 1.00 97.88 189 THR A N 1
ATOM 1512 C CA . THR A 1 189 ? 3.345 5.940 9.945 1.00 97.88 189 THR A CA 1
ATOM 1513 C C . THR A 1 189 ? 3.561 4.536 9.399 1.00 97.88 189 THR A C 1
ATOM 1515 O O . THR A 1 189 ? 4.682 4.031 9.421 1.00 97.88 189 THR A O 1
ATOM 1518 N N . TRP A 1 190 ? 2.493 3.898 8.921 1.00 97.62 190 TRP A N 1
ATOM 1519 C CA . TRP A 1 190 ? 2.557 2.535 8.388 1.00 97.62 190 TRP A CA 1
ATOM 1520 C C . TRP A 1 190 ? 1.345 2.226 7.515 1.00 97.62 190 TRP A C 1
ATOM 1522 O O . TRP A 1 190 ? 0.241 2.626 7.875 1.00 97.62 190 TRP A O 1
ATOM 1532 N N . ASP A 1 191 ? 1.528 1.503 6.411 1.00 98.25 191 ASP A N 1
ATOM 1533 C CA . ASP A 1 191 ? 0.424 0.892 5.669 1.00 98.25 191 ASP A CA 1
ATOM 1534 C C . ASP A 1 191 ? 0.618 -0.624 5.595 1.00 98.25 191 ASP A C 1
ATOM 1536 O O . ASP A 1 191 ? 1.724 -1.095 5.340 1.00 98.25 191 ASP A O 1
ATOM 1540 N N . GLU A 1 192 ? -0.467 -1.381 5.766 1.00 97.06 192 GLU A N 1
ATOM 1541 C CA . GLU A 1 192 ? -0.428 -2.841 5.686 1.00 97.06 192 GLU A CA 1
ATOM 1542 C C . GLU A 1 192 ? -1.712 -3.428 5.109 1.00 97.06 192 GLU A C 1
ATOM 1544 O O . GLU A 1 192 ? -2.826 -3.023 5.464 1.00 97.06 192 GLU A O 1
ATOM 1549 N N . LYS A 1 193 ? -1.559 -4.416 4.221 1.00 96.50 193 LYS A N 1
ATOM 1550 C CA . LYS A 1 193 ? -2.686 -5.193 3.700 1.00 96.50 193 LYS A CA 1
ATOM 1551 C C . LYS A 1 193 ? -2.864 -6.414 4.594 1.00 96.50 193 LYS A C 1
ATOM 1553 O O . LYS A 1 193 ? -1.995 -7.274 4.661 1.00 96.50 193 LYS A O 1
ATOM 1558 N N . ALA A 1 194 ? -4.021 -6.520 5.233 1.00 97.25 194 ALA A N 1
ATOM 1559 C CA . ALA A 1 194 ? -4.359 -7.659 6.070 1.00 97.25 194 ALA A CA 1
ATOM 1560 C C . ALA A 1 194 ? -5.443 -8.523 5.422 1.00 97.25 194 ALA A C 1
ATOM 1562 O O . ALA A 1 194 ? -6.348 -8.038 4.732 1.00 97.25 194 ALA A O 1
ATOM 1563 N N . PHE A 1 195 ? -5.362 -9.819 5.688 1.00 95.69 195 PHE A N 1
ATOM 1564 C CA . PHE A 1 195 ? -6.230 -10.851 5.141 1.00 95.69 195 PHE A CA 1
ATOM 1565 C C . PHE A 1 195 ? -7.211 -11.317 6.208 1.00 95.69 195 PHE A C 1
ATOM 1567 O O . PHE A 1 195 ? -6.888 -11.336 7.397 1.00 95.69 195 PHE A O 1
ATOM 1574 N N . ARG A 1 196 ? -8.429 -11.667 5.798 1.00 92.56 196 ARG A N 1
ATOM 1575 C CA . ARG A 1 196 ? -9.458 -12.150 6.721 1.00 92.56 196 ARG A CA 1
ATOM 1576 C C . ARG A 1 196 ? -9.000 -13.449 7.394 1.00 92.56 196 ARG A C 1
ATOM 1578 O O . ARG A 1 196 ? -8.653 -14.408 6.715 1.00 92.56 196 ARG A O 1
ATOM 1585 N N . GLU A 1 197 ? -9.059 -13.482 8.722 1.00 91.31 197 GLU A N 1
ATOM 1586 C CA . GLU A 1 197 ? -8.955 -14.711 9.521 1.00 91.31 197 GLU A CA 1
ATOM 1587 C C . GLU A 1 197 ? -10.341 -15.222 9.933 1.00 91.31 197 GLU A C 1
ATOM 1589 O O . GLU A 1 197 ? -10.590 -16.422 9.943 1.00 91.31 197 GLU A O 1
ATOM 1594 N N . SER A 1 198 ? -11.246 -14.307 10.283 1.00 85.56 198 SER A N 1
ATOM 1595 C CA . SER A 1 198 ? -12.638 -14.600 10.645 1.00 85.56 198 SER A CA 1
ATOM 1596 C C . SER A 1 198 ? -13.524 -13.372 10.412 1.00 85.56 198 SER A C 1
ATOM 1598 O O . SER A 1 198 ? -13.035 -12.314 10.011 1.00 85.56 198 SER A O 1
ATOM 1600 N N . ASP A 1 199 ? -14.817 -13.479 10.720 1.00 78.00 199 ASP A N 1
ATOM 1601 C CA . ASP A 1 199 ? -15.806 -12.393 10.659 1.00 78.00 199 ASP A CA 1
ATOM 1602 C C . ASP A 1 199 ? -15.328 -11.024 11.164 1.00 78.00 199 ASP A C 1
ATOM 1604 O O . ASP A 1 199 ? -15.674 -9.996 10.583 1.00 78.00 199 ASP A O 1
ATOM 1608 N N . LYS A 1 200 ? -14.558 -10.994 12.257 1.00 85.88 200 LYS A N 1
ATOM 1609 C CA . LYS A 1 200 ? -14.153 -9.759 12.952 1.00 85.88 200 LYS A CA 1
ATOM 1610 C C . LYS A 1 200 ? -12.645 -9.612 13.105 1.00 85.88 200 LYS A C 1
ATOM 1612 O O . LYS A 1 200 ? -12.194 -8.727 13.830 1.00 85.88 200 LYS A O 1
ATOM 1617 N N . ARG A 1 201 ? -11.861 -10.487 12.480 1.00 93.38 201 ARG A N 1
ATOM 1618 C CA . ARG A 1 201 ? -10.414 -10.510 12.667 1.00 93.38 201 ARG A CA 1
ATOM 1619 C C . ARG A 1 201 ? -9.695 -10.643 11.342 1.00 93.38 201 ARG A C 1
ATOM 1621 O O . ARG A 1 201 ? -10.027 -11.502 10.527 1.00 93.38 201 ARG A O 1
ATOM 1628 N N . TYR A 1 202 ? -8.697 -9.793 11.170 1.00 97.12 202 TYR A N 1
ATOM 1629 C CA . TYR A 1 202 ? -7.778 -9.794 10.046 1.00 97.12 202 TYR A CA 1
ATOM 1630 C C . TYR A 1 202 ? -6.357 -9.961 10.564 1.00 97.12 202 TYR A C 1
ATOM 1632 O O . TYR A 1 202 ? -6.079 -9.660 11.726 1.00 97.12 202 TYR A O 1
ATOM 1640 N N . TYR A 1 203 ? -5.461 -10.430 9.707 1.00 97.81 203 TYR A N 1
ATOM 1641 C CA . TYR A 1 203 ? -4.061 -10.602 10.057 1.00 97.81 203 TYR A CA 1
ATOM 1642 C C . TYR A 1 203 ? -3.127 -10.194 8.922 1.00 97.81 203 TYR A C 1
ATOM 1644 O O . TYR A 1 203 ? -3.476 -10.283 7.744 1.00 97.81 203 TYR A O 1
ATOM 1652 N N . ALA A 1 204 ? -1.923 -9.786 9.297 1.00 97.00 204 ALA A N 1
ATOM 1653 C CA . ALA A 1 204 ? -0.789 -9.608 8.401 1.00 97.00 204 ALA A CA 1
ATOM 1654 C C . ALA A 1 204 ? 0.465 -10.204 9.054 1.00 97.00 204 ALA A C 1
ATOM 1656 O O . ALA A 1 204 ? 0.484 -10.443 10.263 1.00 97.00 204 ALA A O 1
ATOM 1657 N N . TYR A 1 205 ? 1.502 -10.453 8.259 1.00 94.38 205 TYR A N 1
ATOM 1658 C CA . TYR A 1 205 ? 2.800 -10.891 8.767 1.00 94.38 205 TYR A CA 1
ATOM 1659 C C . TYR A 1 205 ? 3.819 -9.766 8.626 1.00 94.38 205 TYR A C 1
ATOM 1661 O O . TYR A 1 205 ? 3.992 -9.226 7.539 1.00 94.38 205 TYR A O 1
ATOM 1669 N N . VAL A 1 206 ? 4.509 -9.455 9.721 1.00 89.81 206 VAL A N 1
ATOM 1670 C CA . VAL A 1 206 ? 5.614 -8.493 9.767 1.00 89.81 206 VAL A CA 1
ATOM 1671 C C . VAL A 1 206 ? 6.825 -9.191 10.366 1.00 89.81 206 VAL A C 1
ATOM 1673 O O . VAL A 1 206 ? 6.786 -9.585 11.531 1.00 89.81 206 VAL A O 1
ATOM 1676 N N . ASP A 1 207 ? 7.898 -9.345 9.589 1.00 85.81 207 ASP A N 1
ATOM 1677 C CA . ASP A 1 207 ? 9.110 -10.069 10.006 1.00 85.81 207 ASP A CA 1
ATOM 1678 C C . ASP A 1 207 ? 8.773 -11.431 10.649 1.00 85.81 207 ASP A C 1
ATOM 1680 O O . ASP A 1 207 ? 9.169 -11.716 11.777 1.00 85.81 207 ASP A O 1
ATOM 1684 N N . ASP A 1 208 ? 7.941 -12.228 9.968 1.00 88.94 208 ASP A N 1
ATOM 1685 C CA . ASP A 1 208 ? 7.399 -13.520 10.427 1.00 88.94 208 ASP A CA 1
ATOM 1686 C C . ASP A 1 208 ? 6.490 -13.473 11.675 1.00 88.94 208 ASP A C 1
ATOM 1688 O O . ASP A 1 208 ? 5.973 -14.503 12.114 1.00 88.94 208 ASP A O 1
ATOM 1692 N N . ASN A 1 209 ? 6.210 -12.291 12.229 1.00 93.94 209 ASN A N 1
ATOM 1693 C CA . ASN A 1 209 ? 5.282 -12.123 13.344 1.00 93.94 209 ASN A CA 1
ATOM 1694 C C . ASN A 1 209 ? 3.868 -11.854 12.841 1.00 93.94 209 ASN A C 1
ATOM 1696 O O . ASN A 1 209 ? 3.635 -10.950 12.038 1.00 93.94 209 ASN A O 1
ATOM 1700 N N . LYS A 1 210 ? 2.903 -12.615 13.359 1.00 96.75 210 LYS A N 1
ATOM 1701 C CA . LYS A 1 210 ? 1.493 -12.432 13.030 1.00 96.75 210 LYS A CA 1
ATOM 1702 C C . LYS A 1 210 ? 0.917 -11.254 13.811 1.00 96.75 210 LYS A C 1
ATOM 1704 O O . LYS A 1 210 ? 0.797 -11.307 15.037 1.00 96.75 210 LYS A O 1
ATOM 1709 N N . ILE A 1 211 ? 0.556 -10.206 13.083 1.00 98.00 211 ILE A N 1
ATOM 1710 C CA . ILE A 1 211 ? -0.137 -9.029 13.599 1.00 98.00 211 ILE A CA 1
ATOM 1711 C C . ILE A 1 211 ? -1.634 -9.233 13.390 1.00 98.00 211 ILE A C 1
ATOM 1713 O O . ILE A 1 211 ? -2.065 -9.605 12.298 1.00 98.00 211 ILE A O 1
ATOM 1717 N N . LEU A 1 212 ? -2.420 -9.005 14.436 1.00 98.25 212 LEU A N 1
ATOM 1718 C CA . LEU A 1 212 ? -3.861 -9.193 14.479 1.00 98.25 212 LEU A CA 1
ATOM 1719 C C . LEU A 1 212 ? -4.570 -7.840 14.539 1.00 98.25 212 LEU A C 1
ATOM 1721 O O . LEU A 1 212 ? -4.240 -6.972 15.345 1.00 98.25 212 LEU A O 1
ATOM 1725 N N . PHE A 1 213 ? -5.605 -7.710 13.718 1.00 98.31 213 PHE A N 1
ATOM 1726 C CA . PHE A 1 213 ? -6.524 -6.581 13.679 1.00 98.31 213 PHE A CA 1
ATOM 1727 C C . PHE A 1 213 ? -7.909 -7.104 14.055 1.00 98.31 213 PHE A C 1
ATOM 1729 O O . PHE A 1 213 ? -8.570 -7.765 13.250 1.00 98.31 213 PHE A O 1
ATOM 1736 N N . THR A 1 214 ? -8.336 -6.862 15.293 1.00 97.06 214 THR A N 1
ATOM 1737 C CA . THR A 1 214 ? -9.602 -7.388 15.824 1.00 97.06 214 THR A CA 1
ATOM 1738 C C . THR A 1 214 ? -10.614 -6.267 16.008 1.00 97.06 214 THR A C 1
ATOM 1740 O O . THR A 1 214 ? -10.364 -5.313 16.740 1.00 97.06 214 THR A O 1
ATOM 1743 N N . PHE A 1 215 ? -11.786 -6.412 15.397 1.00 91.88 215 PHE A N 1
ATOM 1744 C CA . PHE A 1 215 ? -12.902 -5.487 15.542 1.00 91.88 215 PHE A CA 1
ATOM 1745 C C . PHE A 1 215 ? -13.895 -5.970 16.606 1.00 91.88 215 PHE A C 1
ATOM 1747 O O . PHE A 1 215 ? -14.331 -7.122 16.611 1.00 91.88 215 PHE A O 1
ATOM 1754 N N . SER A 1 216 ? -14.311 -5.073 17.496 1.00 83.88 216 SER A N 1
ATOM 1755 C CA . SER A 1 216 ? -15.345 -5.328 18.500 1.00 83.88 216 SER A CA 1
ATOM 1756 C C . SER A 1 216 ? -16.219 -4.091 18.678 1.00 83.88 216 SER A C 1
ATOM 1758 O O . SER A 1 216 ? -15.838 -3.149 19.372 1.00 83.88 216 SER A O 1
ATOM 1760 N N . GLY A 1 217 ? -17.399 -4.097 18.050 1.00 77.88 217 GLY A N 1
ATOM 1761 C CA . GLY A 1 217 ? -18.221 -2.890 17.933 1.00 77.88 217 GLY A CA 1
ATOM 1762 C C . GLY A 1 217 ? -17.449 -1.816 17.167 1.00 77.88 217 GLY A C 1
ATOM 1763 O O . GLY A 1 217 ? -16.869 -2.115 16.126 1.00 77.88 217 GLY A O 1
ATOM 1764 N N . ASP A 1 218 ? -17.371 -0.620 17.741 1.00 83.62 218 ASP A N 1
ATOM 1765 C CA . ASP A 1 218 ? -16.621 0.518 17.195 1.00 83.62 218 ASP A CA 1
ATOM 1766 C C . ASP A 1 218 ? -15.151 0.548 17.641 1.00 83.62 218 ASP A C 1
ATOM 1768 O O . ASP A 1 218 ? -14.479 1.565 17.527 1.00 83.62 218 ASP A O 1
ATOM 1772 N N . THR A 1 219 ? -14.624 -0.549 18.187 1.00 86.62 219 THR A N 1
ATOM 1773 C CA . THR A 1 219 ? -13.211 -0.640 18.582 1.00 86.62 219 THR A CA 1
ATOM 1774 C C . THR A 1 219 ? -12.431 -1.509 17.606 1.00 86.62 219 THR A C 1
ATOM 1776 O O . THR A 1 219 ? -12.823 -2.645 17.340 1.00 86.62 219 THR A O 1
ATOM 1779 N N . LEU A 1 220 ? -11.298 -0.996 17.136 1.00 97.38 220 LEU A N 1
ATOM 1780 C CA . LEU A 1 220 ? -10.231 -1.752 16.491 1.00 97.38 220 LEU A CA 1
ATOM 1781 C C . LEU A 1 220 ? -9.105 -1.970 17.508 1.00 97.38 220 LEU A C 1
ATOM 1783 O O . LEU A 1 220 ? -8.574 -1.009 18.062 1.00 97.38 220 LEU A O 1
ATOM 1787 N N . THR A 1 221 ? -8.717 -3.220 17.729 1.00 98.31 221 THR A N 1
ATOM 1788 C CA . THR A 1 221 ? -7.510 -3.580 18.482 1.00 98.31 221 THR A CA 1
ATOM 1789 C C . THR A 1 221 ? -6.435 -4.045 17.510 1.00 98.31 221 THR A C 1
ATOM 1791 O O . THR A 1 221 ? -6.697 -4.936 16.699 1.00 98.31 221 THR A O 1
ATOM 1794 N N . ILE A 1 222 ? -5.240 -3.464 17.618 1.00 98.56 222 ILE A N 1
ATOM 1795 C CA . ILE A 1 222 ? -4.023 -3.938 16.949 1.00 98.56 222 ILE A CA 1
ATOM 1796 C C . ILE A 1 222 ? -3.119 -4.549 18.014 1.00 98.56 222 ILE A C 1
ATOM 1798 O O . ILE A 1 222 ? -2.837 -3.909 19.026 1.00 98.56 222 ILE A O 1
ATOM 1802 N N . GLU A 1 223 ? -2.667 -5.774 17.790 1.00 97.62 223 GLU A N 1
ATOM 1803 C CA . GLU A 1 223 ? -1.724 -6.482 18.658 1.00 97.62 223 GLU A CA 1
ATOM 1804 C C . GLU A 1 223 ? -0.994 -7.560 17.855 1.00 97.62 223 GLU A C 1
ATOM 1806 O O . GLU A 1 223 ? -1.438 -7.936 16.773 1.00 97.62 223 GLU A O 1
ATOM 1811 N N . ALA A 1 224 ? 0.118 -8.076 18.363 1.00 96.88 224 ALA A N 1
ATOM 1812 C CA . ALA A 1 224 ? 0.736 -9.273 17.810 1.00 96.88 224 ALA A CA 1
ATOM 1813 C C . ALA A 1 224 ? 0.402 -10.514 18.645 1.00 96.88 224 ALA A C 1
ATOM 1815 O O . ALA A 1 224 ? 0.186 -10.427 19.853 1.00 96.88 224 ALA A O 1
ATOM 1816 N N . GLU A 1 225 ? 0.434 -11.685 18.008 1.00 93.81 225 GLU A N 1
ATOM 1817 C CA . GLU A 1 225 ? 0.225 -12.974 18.687 1.00 93.81 225 GLU A CA 1
ATOM 1818 C C . GLU A 1 225 ? 1.358 -13.316 19.678 1.00 93.81 225 GLU A C 1
ATOM 1820 O O . GLU A 1 225 ? 1.152 -14.062 20.634 1.00 93.81 225 GLU A O 1
ATOM 1825 N N . SER A 1 226 ? 2.555 -12.756 19.476 1.00 95.19 226 SER A N 1
ATOM 1826 C CA . SER A 1 226 ? 3.745 -13.001 20.296 1.00 95.19 226 SER A CA 1
ATOM 1827 C C . SER A 1 226 ? 4.318 -11.711 20.892 1.00 95.19 226 SER A C 1
ATOM 1829 O O . SER A 1 226 ? 4.142 -10.616 20.357 1.00 95.19 226 SER A O 1
ATOM 1831 N N . GLU A 1 227 ? 5.081 -11.838 21.981 1.00 92.38 227 GLU A N 1
ATOM 1832 C CA . GLU A 1 227 ? 5.830 -10.716 22.565 1.00 92.38 227 GLU A CA 1
ATOM 1833 C C . GLU A 1 227 ? 6.850 -10.133 21.573 1.00 92.38 227 GLU A C 1
ATOM 1835 O O . GLU A 1 227 ? 6.968 -8.916 21.445 1.00 92.38 227 GLU A O 1
ATOM 1840 N N . ALA A 1 228 ? 7.531 -10.991 20.805 1.00 91.56 228 ALA A N 1
ATOM 1841 C CA . ALA A 1 228 ? 8.445 -10.564 19.746 1.00 91.56 228 ALA A CA 1
ATOM 1842 C C . ALA A 1 228 ? 7.732 -9.719 18.676 1.00 91.56 228 ALA A C 1
ATOM 1844 O O . ALA A 1 228 ? 8.257 -8.689 18.256 1.00 91.56 228 ALA A O 1
ATOM 1845 N N . GLY A 1 229 ? 6.511 -10.097 18.295 1.00 91.25 229 GLY A N 1
ATOM 1846 C CA . GLY A 1 229 ? 5.697 -9.315 17.375 1.00 91.25 229 GLY A CA 1
ATOM 1847 C C . GLY A 1 229 ? 5.239 -7.984 17.967 1.00 91.25 229 GLY A C 1
ATOM 1848 O O . GLY A 1 229 ? 5.257 -6.974 17.271 1.00 91.25 229 GLY A O 1
ATOM 1849 N N . ASN A 1 230 ? 4.902 -7.936 19.260 1.00 91.56 230 ASN A N 1
ATOM 1850 C CA . ASN A 1 230 ? 4.558 -6.672 19.919 1.00 91.56 230 ASN A CA 1
ATOM 1851 C C . ASN A 1 230 ? 5.767 -5.730 19.962 1.00 91.56 230 ASN A C 1
ATOM 1853 O O . ASN A 1 230 ? 5.620 -4.530 19.728 1.00 91.56 230 ASN A O 1
ATOM 1857 N N . ASN A 1 231 ? 6.969 -6.279 20.152 1.00 92.50 231 ASN A N 1
ATOM 1858 C CA . ASN A 1 231 ? 8.212 -5.523 20.027 1.00 92.50 231 ASN A CA 1
ATOM 1859 C C . ASN A 1 231 ? 8.427 -5.007 18.594 1.00 92.50 231 ASN A C 1
ATOM 1861 O O . ASN A 1 231 ? 8.856 -3.867 18.415 1.00 92.50 231 ASN A O 1
ATOM 1865 N N . ALA A 1 232 ? 8.075 -5.793 17.570 1.00 92.31 232 ALA A N 1
ATOM 1866 C CA . ALA A 1 232 ? 8.159 -5.365 16.173 1.00 92.31 232 ALA A CA 1
ATOM 1867 C C . ALA A 1 232 ? 7.226 -4.180 15.854 1.00 92.31 232 ALA A C 1
ATOM 1869 O O . ALA A 1 232 ? 7.586 -3.322 15.052 1.00 92.31 232 ALA A O 1
ATOM 1870 N N . LEU A 1 233 ? 6.073 -4.058 16.522 1.00 95.81 233 LEU A N 1
ATOM 1871 C CA . LEU A 1 233 ? 5.139 -2.941 16.317 1.00 95.81 233 LEU A CA 1
ATOM 1872 C C . LEU A 1 233 ? 5.688 -1.573 16.761 1.00 95.81 233 LEU A C 1
ATOM 1874 O O . LEU A 1 233 ? 5.190 -0.546 16.298 1.00 95.81 233 LEU A O 1
ATOM 1878 N N . HIS A 1 234 ? 6.732 -1.534 17.595 1.00 95.81 234 HIS A N 1
ATOM 1879 C CA . HIS A 1 234 ? 7.437 -0.288 17.916 1.00 95.81 234 HIS A CA 1
ATOM 1880 C C . HIS A 1 234 ? 8.252 0.253 16.737 1.00 95.81 234 HIS A C 1
ATOM 1882 O O . HIS A 1 234 ? 8.505 1.451 16.683 1.00 95.81 234 HIS A O 1
ATOM 1888 N N . PHE A 1 235 ? 8.657 -0.595 15.784 1.00 93.81 235 PHE A N 1
ATOM 1889 C CA . PHE A 1 235 ? 9.490 -0.192 14.645 1.00 93.81 235 PHE A CA 1
ATOM 1890 C C . PHE A 1 235 ? 8.823 0.875 13.764 1.00 93.81 235 PHE A C 1
ATOM 1892 O O . PHE A 1 235 ? 9.497 1.724 13.187 1.00 93.81 235 PHE A O 1
ATOM 1899 N N . PHE A 1 236 ? 7.493 0.847 13.681 1.00 95.69 236 PHE A N 1
ATOM 1900 C CA . PHE A 1 236 ? 6.696 1.767 12.866 1.00 95.69 236 PHE A CA 1
ATOM 1901 C C . PHE A 1 236 ? 6.364 3.083 13.571 1.00 95.69 236 PHE A C 1
ATOM 1903 O O . PHE A 1 236 ? 5.636 3.920 13.031 1.00 95.69 236 PHE A O 1
ATOM 1910 N N . CYS A 1 237 ? 6.877 3.248 14.788 1.00 96.44 237 CYS A N 1
ATOM 1911 C CA . CYS A 1 237 ? 6.628 4.387 15.640 1.00 96.44 237 CYS A CA 1
ATOM 1912 C C . CYS A 1 237 ? 7.939 4.971 16.185 1.00 96.44 237 CYS A C 1
ATOM 1914 O O . CYS A 1 237 ? 8.990 4.335 16.203 1.00 96.44 237 CYS A O 1
ATOM 1916 N N . SER A 1 238 ? 7.885 6.212 16.658 1.00 93.44 238 SER A N 1
ATOM 1917 C CA . SER A 1 238 ? 9.009 6.913 17.276 1.00 93.44 238 SER A CA 1
ATOM 1918 C C . SER A 1 238 ? 8.729 7.252 18.742 1.00 93.44 238 SER A C 1
ATOM 1920 O O . SER A 1 238 ? 7.599 7.166 19.223 1.00 93.44 238 SER A O 1
ATOM 1922 N N . GLY A 1 239 ? 9.776 7.606 19.496 1.00 89.31 239 GLY A N 1
ATOM 1923 C CA . GLY A 1 239 ? 9.637 8.050 20.890 1.00 89.31 239 GLY A CA 1
ATOM 1924 C C . GLY A 1 239 ? 9.148 6.975 21.871 1.00 89.31 239 GLY A C 1
ATOM 1925 O O . GLY A 1 239 ? 8.609 7.320 22.917 1.00 89.31 239 GLY A O 1
ATOM 1926 N N . GLY A 1 240 ? 9.313 5.689 21.542 1.00 91.44 240 GLY A N 1
ATOM 1927 C CA . GLY A 1 240 ? 8.855 4.566 22.369 1.00 91.44 240 GLY A CA 1
ATOM 1928 C C . GLY A 1 240 ? 7.375 4.203 22.196 1.00 91.44 240 GLY A C 1
ATOM 1929 O O . GLY A 1 240 ? 6.912 3.262 22.838 1.00 91.44 240 GLY A O 1
ATOM 1930 N N . ALA A 1 241 ? 6.639 4.900 21.324 1.00 95.50 241 ALA A N 1
ATOM 1931 C CA . ALA A 1 241 ? 5.271 4.533 20.970 1.00 95.50 241 ALA A CA 1
ATOM 1932 C C . ALA A 1 241 ? 5.214 3.182 20.229 1.00 95.50 241 ALA A C 1
ATOM 1934 O O . ALA A 1 241 ? 6.232 2.666 19.762 1.00 95.50 241 ALA A O 1
ATOM 1935 N N . SER A 1 242 ? 4.017 2.605 20.138 1.00 96.69 242 SER A N 1
ATOM 1936 C CA . SER A 1 242 ? 3.741 1.352 19.431 1.00 96.69 242 SER A CA 1
ATOM 1937 C C . SER A 1 242 ? 2.415 1.455 18.695 1.00 96.69 242 SER A C 1
ATOM 1939 O O . SER A 1 242 ? 1.515 2.172 19.134 1.00 96.69 242 SER A O 1
ATOM 1941 N N . LEU A 1 243 ? 2.278 0.694 17.611 1.00 97.12 243 LEU A N 1
ATOM 1942 C CA . LEU A 1 243 ? 0.988 0.493 16.955 1.00 97.12 243 LEU A CA 1
ATOM 1943 C C . LEU A 1 243 ? 0.019 -0.327 17.813 1.00 97.12 243 LEU A C 1
ATOM 1945 O O . LEU A 1 243 ? -1.194 -0.230 17.616 1.00 97.12 243 LEU A O 1
ATOM 1949 N N . ALA A 1 244 ? 0.542 -1.142 18.736 1.00 97.50 244 ALA A N 1
ATOM 1950 C CA . ALA A 1 244 ? -0.273 -1.983 19.596 1.00 97.50 244 ALA A CA 1
ATOM 1951 C C . ALA A 1 244 ? -1.191 -1.127 20.478 1.00 97.50 244 ALA A C 1
ATOM 1953 O O . ALA A 1 244 ? -0.737 -0.216 21.171 1.00 97.50 244 ALA A O 1
ATOM 1954 N N . GLY A 1 245 ? -2.487 -1.428 20.477 1.00 96.56 245 GLY A N 1
ATOM 1955 C CA . GLY A 1 245 ? -3.452 -0.664 21.253 1.00 96.56 245 GLY A CA 1
ATOM 1956 C C . GLY A 1 245 ? -4.874 -0.737 20.724 1.00 96.56 245 GLY A C 1
ATOM 1957 O O . GLY A 1 245 ? -5.194 -1.475 19.792 1.00 96.56 245 GLY A O 1
ATOM 1958 N N . LYS A 1 246 ? -5.740 0.050 21.366 1.00 95.56 246 LYS A N 1
ATOM 1959 C CA . LYS A 1 246 ? -7.148 0.204 21.001 1.00 95.56 246 LYS A CA 1
ATOM 1960 C C . LYS A 1 246 ? -7.368 1.542 20.314 1.00 95.56 246 LYS A C 1
ATOM 1962 O O . LYS A 1 246 ? -6.906 2.574 20.797 1.00 95.56 246 LYS A O 1
ATOM 1967 N N . TYR A 1 247 ? -8.143 1.497 19.245 1.00 98.00 247 TYR A N 1
ATOM 1968 C CA . TYR A 1 247 ? -8.550 2.635 18.445 1.00 98.00 247 TYR A CA 1
ATOM 1969 C C . TYR A 1 247 ? -10.071 2.629 18.336 1.00 98.00 247 TYR A C 1
ATOM 1971 O O . TYR A 1 247 ? -10.686 1.573 18.178 1.00 98.00 247 TYR A O 1
ATOM 1979 N N . PHE A 1 248 ? -10.682 3.802 18.418 1.00 86.69 248 PHE A N 1
ATOM 1980 C CA . PHE A 1 248 ? -12.130 3.966 18.457 1.00 86.69 248 PHE A CA 1
ATOM 1981 C C . PHE A 1 248 ? -12.612 4.591 17.162 1.00 86.69 248 PHE A C 1
ATOM 1983 O O . PHE A 1 248 ? -12.035 5.573 16.696 1.00 86.69 248 PHE A O 1
ATOM 1990 N N . LYS A 1 249 ? -13.648 4.009 16.566 1.00 88.75 249 LYS A N 1
ATOM 1991 C CA . LYS A 1 249 ? -14.225 4.491 15.322 1.00 88.75 249 LYS A CA 1
ATOM 1992 C C . LYS A 1 249 ? -14.730 5.917 15.508 1.00 88.75 249 LYS A C 1
ATOM 1994 O O . LYS A 1 249 ? -15.287 6.258 16.549 1.00 88.75 249 LYS A O 1
ATOM 1999 N N . THR A 1 250 ? -14.532 6.735 14.487 1.00 80.56 250 THR A N 1
ATOM 2000 C CA . THR A 1 250 ? -15.084 8.082 14.413 1.00 80.56 250 THR A CA 1
ATOM 2001 C C . THR A 1 250 ? -15.727 8.301 13.051 1.00 80.56 250 THR A C 1
ATOM 2003 O O . THR A 1 250 ? -15.211 7.837 12.030 1.00 80.56 250 THR A O 1
ATOM 2006 N N . ASP A 1 251 ? -16.845 9.020 13.054 1.00 76.81 251 ASP A N 1
ATOM 2007 C CA . ASP A 1 251 ? -17.522 9.478 11.840 1.00 76.81 251 ASP A CA 1
ATOM 2008 C C . ASP A 1 251 ? -16.896 10.775 11.300 1.00 76.81 251 ASP A C 1
ATOM 2010 O O . ASP A 1 251 ? -17.151 11.178 10.165 1.00 76.81 251 ASP A O 1
ATOM 2014 N N . GLU A 1 252 ? -16.040 11.429 12.094 1.00 78.56 252 GLU A N 1
ATOM 2015 C CA . GLU A 1 252 ? -15.313 12.620 11.669 1.00 78.56 252 GLU A CA 1
ATOM 2016 C C . GLU A 1 252 ? -14.177 12.265 10.696 1.00 78.56 252 GLU A C 1
ATOM 2018 O O . GLU A 1 252 ? -13.454 11.268 10.836 1.00 78.56 252 GLU A O 1
ATOM 2023 N N . ALA A 1 253 ? -13.966 13.141 9.713 1.00 86.81 253 ALA A N 1
ATOM 2024 C CA . ALA A 1 253 ? -12.721 13.144 8.964 1.00 86.81 253 ALA A CA 1
ATOM 2025 C C . ALA A 1 253 ? -11.552 13.495 9.901 1.00 86.81 253 ALA A C 1
ATOM 2027 O O . ALA A 1 253 ? -11.692 14.303 10.822 1.00 86.81 253 ALA A O 1
ATOM 2028 N N . LEU A 1 254 ? -10.383 12.897 9.651 1.00 93.31 254 LEU A N 1
ATOM 2029 C CA . LEU A 1 254 ? -9.160 13.316 10.331 1.00 93.31 254 LEU A CA 1
ATOM 2030 C C . LEU A 1 254 ? -8.830 14.760 9.947 1.00 93.31 254 LEU A C 1
ATOM 2032 O O . LEU A 1 254 ? -8.986 15.131 8.784 1.00 93.31 254 LEU A O 1
ATOM 2036 N N . ASP A 1 255 ? -8.361 15.538 10.917 1.00 94.94 255 ASP A N 1
ATOM 2037 C CA . ASP A 1 255 ? -7.982 16.935 10.736 1.00 94.94 255 ASP A CA 1
ATOM 2038 C C . ASP A 1 255 ? -6.884 17.055 9.660 1.00 94.94 255 ASP A C 1
ATOM 2040 O O . ASP A 1 255 ? -5.757 16.601 9.895 1.00 94.94 255 ASP A O 1
ATOM 2044 N N . PRO A 1 256 ? -7.191 17.630 8.480 1.00 94.69 256 PRO A N 1
ATOM 2045 C CA . PRO A 1 256 ? -6.265 17.672 7.355 1.00 94.69 256 PRO A CA 1
ATOM 2046 C C . PRO A 1 256 ? -5.064 18.591 7.604 1.00 94.69 256 PRO A C 1
ATOM 2048 O O . PRO A 1 256 ? -4.055 18.439 6.923 1.00 94.69 256 PRO A O 1
ATOM 2051 N N . GLU A 1 257 ? -5.152 19.522 8.560 1.00 95.94 257 GLU A N 1
ATOM 2052 C CA . GLU A 1 257 ? -4.042 20.411 8.916 1.00 95.94 257 GLU A CA 1
ATOM 2053 C C . GLU A 1 257 ? -3.058 19.737 9.877 1.00 95.94 257 GLU A C 1
ATOM 2055 O O . GLU A 1 257 ? -1.888 20.111 9.923 1.00 95.94 257 GLU A O 1
ATOM 2060 N N . GLN A 1 258 ? -3.518 18.739 10.640 1.00 97.12 258 GLN A N 1
ATOM 2061 C CA . GLN A 1 258 ? -2.711 18.070 11.663 1.00 97.12 258 GLN A CA 1
ATOM 2062 C C . GLN A 1 258 ? -2.244 16.671 11.273 1.00 97.12 258 GLN A C 1
ATOM 2064 O O . GLN A 1 258 ? -1.257 16.199 11.833 1.00 97.12 258 GLN A O 1
ATOM 2069 N N . VAL A 1 259 ? -2.952 15.969 10.389 1.00 97.75 259 VAL A N 1
ATOM 2070 C CA . VAL A 1 259 ? -2.632 14.582 10.025 1.00 97.75 259 VAL A CA 1
ATOM 2071 C C . VAL A 1 259 ? -1.379 14.488 9.152 1.00 97.75 259 VAL A C 1
ATOM 2073 O O . VAL A 1 259 ? -1.162 15.305 8.263 1.00 97.75 259 VAL A O 1
ATOM 2076 N N . ASP A 1 260 ? -0.570 13.450 9.369 1.00 97.81 260 ASP A N 1
ATOM 2077 C CA . ASP A 1 260 ? 0.515 13.060 8.465 1.00 97.81 260 ASP A CA 1
ATOM 2078 C C . ASP A 1 260 ? 0.012 12.928 7.005 1.00 97.81 260 ASP A C 1
ATOM 2080 O O . ASP A 1 260 ? -0.864 12.095 6.736 1.00 97.81 260 ASP A O 1
ATOM 2084 N N . PRO A 1 261 ? 0.565 13.713 6.052 1.00 96.69 261 PRO A N 1
ATOM 2085 C CA . PRO A 1 261 ? 0.124 13.739 4.658 1.00 96.69 261 PRO A CA 1
ATOM 2086 C C . PRO A 1 261 ? 0.620 12.542 3.830 1.00 96.69 261 PRO A C 1
ATOM 2088 O O . PRO A 1 261 ? 0.352 12.478 2.629 1.00 96.69 261 PRO A O 1
ATOM 2091 N N . THR A 1 262 ? 1.360 11.602 4.425 1.00 98.00 262 THR A N 1
ATOM 2092 C CA . THR A 1 262 ? 1.862 10.406 3.738 1.00 98.00 262 THR A CA 1
ATOM 2093 C C . THR A 1 262 ? 0.716 9.637 3.067 1.00 98.00 262 THR A C 1
ATOM 2095 O O . 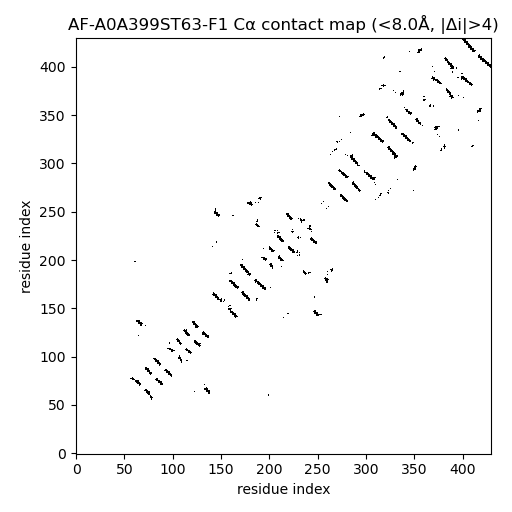THR A 1 262 ? -0.247 9.218 3.709 1.00 98.00 262 THR A O 1
ATOM 2098 N N . VAL A 1 263 ? 0.814 9.398 1.761 1.00 96.81 263 VAL A N 1
ATOM 2099 C CA . VAL A 1 263 ? -0.203 8.670 0.979 1.00 96.81 263 VAL A CA 1
ATOM 2100 C C . VAL A 1 263 ? 0.159 7.205 0.744 1.00 96.81 263 VAL A C 1
ATOM 2102 O O . VAL A 1 263 ? -0.734 6.403 0.479 1.00 96.81 263 VAL A O 1
ATOM 2105 N N . PHE A 1 264 ? 1.439 6.862 0.887 1.00 98.12 264 PHE A N 1
ATOM 2106 C CA . PHE A 1 264 ? 1.975 5.510 0.764 1.00 98.12 264 PHE A CA 1
ATOM 2107 C C . PHE A 1 264 ? 3.092 5.312 1.787 1.00 98.12 264 PHE A C 1
ATOM 2109 O O . PHE A 1 264 ? 3.966 6.171 1.909 1.00 98.12 264 PHE A O 1
ATOM 2116 N N . SER A 1 265 ? 3.086 4.185 2.493 1.00 98.12 265 SER A N 1
ATOM 2117 C CA . SER A 1 265 ? 4.188 3.752 3.350 1.00 98.12 265 SER A CA 1
ATOM 2118 C C . SER A 1 265 ? 4.390 2.249 3.207 1.00 98.12 265 SER A C 1
ATOM 2120 O O . SER A 1 265 ? 3.431 1.491 3.290 1.00 98.12 265 SER A O 1
ATOM 2122 N N . LYS A 1 266 ? 5.625 1.798 2.997 1.00 97.62 266 LYS A N 1
ATOM 2123 C CA . LYS A 1 266 ? 5.949 0.373 2.972 1.00 97.62 266 LYS A CA 1
ATOM 2124 C C . LYS A 1 266 ? 7.335 0.140 3.541 1.00 97.62 266 LYS A C 1
ATOM 2126 O O . LYS A 1 266 ? 8.285 0.829 3.176 1.00 97.62 266 LYS A O 1
ATOM 2131 N N . VAL A 1 267 ? 7.449 -0.859 4.407 1.00 96.62 267 VAL A N 1
ATOM 2132 C CA . VAL A 1 267 ? 8.736 -1.339 4.908 1.00 96.62 267 VAL A CA 1
ATOM 2133 C C . VAL A 1 267 ? 9.023 -2.684 4.265 1.00 96.62 267 VAL A C 1
ATOM 2135 O O . VAL A 1 267 ? 8.189 -3.583 4.293 1.00 96.62 267 VAL A O 1
ATOM 2138 N N . LEU A 1 268 ? 10.209 -2.811 3.685 1.00 96.75 268 LEU A N 1
ATOM 2139 C CA . LEU A 1 268 ? 10.676 -4.018 3.017 1.00 96.75 268 LEU A CA 1
ATOM 2140 C C . LEU A 1 268 ? 12.001 -4.445 3.641 1.00 96.75 268 LEU A C 1
ATOM 2142 O O . LEU A 1 268 ? 12.841 -3.588 3.915 1.00 96.75 268 LEU A O 1
ATOM 2146 N N . LYS A 1 269 ? 12.192 -5.746 3.876 1.00 96.25 269 LYS A N 1
ATOM 2147 C CA . LYS A 1 269 ? 13.434 -6.306 4.422 1.00 96.25 269 LYS A CA 1
ATOM 2148 C C . LYS A 1 269 ? 13.804 -7.596 3.702 1.00 96.25 269 LYS A C 1
ATOM 2150 O O . LYS A 1 269 ? 12.953 -8.456 3.500 1.00 96.25 269 LYS A O 1
ATOM 2155 N N . LEU A 1 270 ? 15.079 -7.733 3.357 1.00 96.62 270 LEU A N 1
ATOM 2156 C CA . LEU A 1 270 ? 15.658 -8.935 2.772 1.00 96.62 270 LEU A CA 1
ATOM 2157 C C . LEU A 1 270 ? 17.146 -8.995 3.131 1.00 96.62 270 LEU A C 1
ATOM 2159 O O . LEU A 1 270 ? 17.849 -7.993 3.039 1.00 96.62 270 LEU A O 1
ATOM 2163 N N . GLN A 1 271 ? 17.627 -10.168 3.558 1.00 94.62 271 GLN A N 1
ATOM 2164 C CA . GLN A 1 271 ? 19.044 -10.393 3.887 1.00 94.62 271 GLN A CA 1
ATOM 2165 C C . GLN A 1 271 ? 19.608 -9.359 4.894 1.00 94.62 271 GLN A C 1
ATOM 2167 O O . GLN A 1 271 ? 20.720 -8.872 4.719 1.00 94.62 271 GLN A O 1
ATOM 2172 N N . ASP A 1 272 ? 18.848 -9.024 5.944 1.00 95.00 272 ASP A N 1
ATOM 2173 C CA . ASP A 1 272 ? 19.166 -8.018 6.985 1.00 95.00 272 ASP A CA 1
ATOM 2174 C C . ASP A 1 272 ? 19.309 -6.566 6.500 1.00 95.00 272 ASP A C 1
ATOM 2176 O O . ASP A 1 272 ? 19.739 -5.693 7.256 1.00 95.00 272 ASP A O 1
ATOM 2180 N N . ILE A 1 273 ? 18.936 -6.289 5.254 1.00 98.00 273 ILE A N 1
ATOM 2181 C CA . ILE A 1 273 ? 18.868 -4.941 4.698 1.00 98.00 273 ILE A CA 1
ATOM 2182 C C . ILE A 1 273 ? 17.406 -4.598 4.516 1.00 98.00 273 ILE A C 1
ATOM 2184 O O . ILE A 1 273 ? 16.615 -5.431 4.074 1.00 98.00 273 ILE A O 1
ATOM 2188 N N . GLY A 1 274 ? 17.033 -3.372 4.857 1.00 97.56 274 GLY A N 1
ATOM 2189 C CA . GLY A 1 274 ? 15.674 -2.932 4.634 1.00 97.56 274 GLY A CA 1
ATOM 2190 C C . GLY A 1 274 ? 15.552 -1.497 4.189 1.00 97.56 274 GLY A C 1
ATOM 2191 O O . GLY A 1 274 ? 16.496 -0.713 4.229 1.00 97.56 274 GLY A O 1
ATOM 2192 N N . PHE A 1 275 ? 14.347 -1.182 3.743 1.00 98.38 275 PHE A N 1
ATOM 2193 C CA . PHE A 1 275 ? 13.971 0.107 3.201 1.00 98.38 275 PHE A CA 1
ATOM 2194 C C . PHE A 1 275 ? 12.639 0.509 3.809 1.00 98.38 275 PHE A C 1
ATOM 2196 O O . PHE A 1 275 ? 11.684 -0.266 3.784 1.00 98.38 275 PHE A O 1
ATOM 2203 N N . ASN A 1 276 ? 12.572 1.722 4.345 1.00 97.88 276 ASN A N 1
ATOM 2204 C CA . ASN A 1 276 ? 11.310 2.397 4.604 1.00 97.88 276 ASN A CA 1
ATOM 2205 C C . ASN A 1 276 ? 11.033 3.343 3.430 1.00 97.88 276 ASN A C 1
ATOM 2207 O O . ASN A 1 276 ? 11.775 4.307 3.224 1.00 97.88 276 ASN A O 1
ATOM 2211 N N . ILE A 1 277 ? 10.002 3.028 2.649 1.00 98.62 277 ILE A N 1
ATOM 2212 C CA . ILE A 1 277 ? 9.550 3.810 1.505 1.00 98.62 277 ILE A CA 1
ATOM 2213 C C . ILE A 1 277 ? 8.310 4.578 1.929 1.00 98.62 277 ILE A C 1
ATOM 2215 O O . ILE A 1 277 ? 7.300 3.976 2.294 1.00 98.62 277 ILE A O 1
ATOM 2219 N N . THR A 1 278 ? 8.357 5.900 1.832 1.00 98.50 278 THR A N 1
ATOM 2220 C CA . THR A 1 278 ? 7.187 6.757 2.026 1.00 98.50 278 THR A CA 1
ATOM 2221 C C . THR A 1 278 ? 6.967 7.632 0.807 1.00 98.50 278 THR A C 1
ATOM 2223 O O . THR A 1 278 ? 7.911 7.959 0.087 1.00 98.50 278 THR A O 1
ATOM 2226 N N . ALA A 1 279 ? 5.718 8.016 0.559 1.00 98.50 279 ALA A N 1
ATOM 2227 C CA . ALA A 1 279 ? 5.414 9.035 -0.431 1.00 98.50 279 ALA A CA 1
ATOM 2228 C C . ALA A 1 279 ? 4.379 10.027 0.087 1.00 98.50 279 ALA A C 1
ATOM 2230 O O . ALA A 1 279 ? 3.365 9.631 0.668 1.00 98.50 279 ALA A O 1
ATOM 2231 N N . THR A 1 280 ? 4.609 11.309 -0.176 1.00 97.75 280 THR A N 1
ATOM 2232 C CA . THR A 1 280 ? 3.580 12.354 -0.108 1.00 97.75 280 THR A CA 1
ATOM 2233 C C . THR A 1 280 ? 3.120 12.690 -1.525 1.00 97.75 280 THR A C 1
ATOM 2235 O O . THR A 1 280 ? 3.721 12.251 -2.512 1.00 97.75 280 THR A O 1
ATOM 2238 N N . ARG A 1 281 ? 2.004 13.408 -1.657 1.00 94.75 281 ARG A N 1
ATOM 2239 C CA . ARG A 1 281 ? 1.447 13.772 -2.963 1.00 94.75 281 ARG A CA 1
ATOM 2240 C C . ARG A 1 281 ? 1.068 15.240 -3.001 1.00 94.75 281 ARG A C 1
ATOM 2242 O O . ARG A 1 281 ? 0.378 15.720 -2.107 1.00 94.75 281 ARG A O 1
ATOM 2249 N N . ASN A 1 282 ? 1.481 15.918 -4.065 1.00 93.44 282 ASN A N 1
ATOM 2250 C CA . ASN A 1 282 ? 1.131 17.302 -4.338 1.00 93.44 282 ASN A CA 1
ATOM 2251 C C . ASN A 1 282 ? 1.039 17.531 -5.855 1.00 93.44 282 ASN A C 1
ATOM 2253 O O . ASN A 1 282 ? 1.968 17.202 -6.586 1.00 93.44 282 ASN A O 1
ATOM 2257 N N . ASN A 1 283 ? -0.073 18.101 -6.330 1.00 90.81 283 ASN A N 1
ATOM 2258 C CA . ASN A 1 283 ? -0.274 18.501 -7.732 1.00 90.81 283 ASN A CA 1
ATOM 2259 C C . ASN A 1 283 ? 0.085 17.420 -8.775 1.00 90.81 283 ASN A C 1
ATOM 2261 O O . ASN A 1 283 ? 0.796 17.690 -9.737 1.00 90.81 283 ASN A O 1
ATOM 2265 N N . GLY A 1 284 ? -0.378 16.182 -8.575 1.00 91.31 284 GLY A N 1
ATOM 2266 C CA . GLY A 1 284 ? -0.124 15.068 -9.502 1.00 91.31 284 GLY A CA 1
ATOM 2267 C C . GLY A 1 284 ? 1.272 14.437 -9.391 1.00 91.31 284 GLY A C 1
ATOM 2268 O O . GLY A 1 284 ? 1.490 13.349 -9.923 1.00 91.31 284 GLY A O 1
ATOM 2269 N N . MET A 1 285 ? 2.187 15.057 -8.642 1.00 96.19 285 MET A N 1
ATOM 2270 C CA . MET A 1 285 ? 3.518 14.534 -8.344 1.00 96.19 285 MET A CA 1
ATOM 2271 C C . MET A 1 285 ? 3.539 13.862 -6.972 1.00 96.19 285 MET A C 1
ATOM 2273 O O . MET A 1 285 ? 2.925 14.334 -6.009 1.00 96.19 285 MET A O 1
ATOM 2277 N N . SER A 1 286 ? 4.272 12.761 -6.878 1.00 97.75 286 SER A N 1
ATOM 2278 C CA . SER A 1 286 ? 4.604 12.105 -5.625 1.00 97.75 286 SER A CA 1
ATOM 2279 C C . SER A 1 286 ? 6.064 12.344 -5.270 1.00 97.75 286 SER A C 1
ATOM 2281 O O . SER A 1 286 ? 6.965 12.032 -6.046 1.00 97.75 286 SER A O 1
ATOM 2283 N N . GLU A 1 287 ? 6.291 12.862 -4.067 1.00 98.38 287 GLU A N 1
ATOM 2284 C CA . GLU A 1 287 ? 7.622 12.924 -3.477 1.00 98.38 287 GLU A CA 1
ATOM 2285 C C . GLU A 1 287 ? 7.871 11.617 -2.728 1.00 98.38 287 GLU A C 1
ATOM 2287 O O . GLU A 1 287 ? 7.268 11.368 -1.684 1.00 98.38 287 GLU A O 1
ATOM 2292 N N . VAL A 1 288 ? 8.727 10.764 -3.285 1.00 98.56 288 VAL A N 1
ATOM 2293 C CA . VAL A 1 288 ? 9.065 9.447 -2.742 1.00 98.56 288 VAL A CA 1
ATOM 2294 C C . VAL A 1 288 ? 10.359 9.552 -1.959 1.00 98.56 288 VAL A C 1
ATOM 2296 O O . VAL A 1 288 ? 11.372 9.966 -2.513 1.00 98.56 288 VAL A O 1
ATOM 2299 N N . THR A 1 289 ? 10.354 9.133 -0.699 1.00 98.56 289 THR A N 1
ATOM 2300 C CA . THR A 1 289 ? 11.564 9.007 0.118 1.00 98.56 289 THR A CA 1
ATOM 2301 C C . THR A 1 289 ? 11.870 7.537 0.367 1.00 98.56 289 THR A C 1
ATOM 2303 O O . THR A 1 289 ? 11.029 6.797 0.870 1.00 98.56 289 THR A O 1
ATOM 2306 N N . ILE A 1 290 ? 13.091 7.120 0.036 1.00 98.69 290 ILE A N 1
ATOM 2307 C CA . ILE A 1 290 ? 13.607 5.766 0.251 1.00 98.69 290 ILE A CA 1
ATOM 2308 C C . ILE A 1 290 ? 14.668 5.861 1.344 1.00 98.69 290 ILE A C 1
ATOM 2310 O O . ILE A 1 290 ? 15.738 6.428 1.129 1.00 98.69 290 ILE A O 1
ATOM 2314 N N . SER A 1 291 ? 14.361 5.331 2.526 1.00 98.31 291 SER A N 1
ATOM 2315 C CA . SER A 1 291 ? 15.257 5.341 3.686 1.00 98.31 291 SER A CA 1
ATOM 2316 C C . SER A 1 291 ? 15.820 3.939 3.925 1.00 98.31 291 SER A C 1
ATOM 2318 O O . SER A 1 291 ? 15.114 3.109 4.509 1.00 98.31 291 SER A O 1
ATOM 2320 N N . PRO A 1 292 ? 17.047 3.637 3.468 1.00 98.44 292 PRO A N 1
ATOM 2321 C CA . PRO A 1 292 ? 17.674 2.351 3.737 1.00 98.44 292 PRO A CA 1
ATOM 2322 C C . PRO A 1 292 ? 18.099 2.227 5.207 1.00 98.44 292 PRO A C 1
ATOM 2324 O O . PRO A 1 292 ? 18.388 3.215 5.881 1.00 98.44 292 PRO A O 1
ATOM 2327 N N . PHE A 1 293 ? 18.175 0.996 5.694 1.00 97.38 293 PHE A N 1
ATOM 2328 C CA . PHE A 1 293 ? 18.785 0.636 6.968 1.00 97.38 293 PHE A CA 1
ATOM 2329 C C . PHE A 1 293 ? 19.465 -0.734 6.857 1.00 97.38 293 PHE A C 1
ATOM 2331 O O . PHE A 1 293 ? 19.066 -1.586 6.063 1.00 97.38 293 PHE A O 1
ATOM 2338 N N . GLY A 1 294 ? 20.499 -0.951 7.670 1.00 97.50 294 GLY A N 1
ATOM 2339 C CA . GLY A 1 294 ? 21.303 -2.179 7.637 1.00 97.50 294 GLY A CA 1
ATOM 2340 C C . GLY A 1 294 ? 22.463 -2.154 6.634 1.00 97.50 294 GLY A C 1
ATOM 2341 O O . GLY A 1 294 ? 23.200 -3.134 6.547 1.00 97.50 294 GLY A O 1
ATOM 2342 N N . LEU A 1 295 ? 22.672 -1.044 5.915 1.00 98.38 295 LEU A N 1
ATOM 2343 C CA . LEU A 1 295 ? 23.857 -0.850 5.077 1.00 98.38 295 LEU A CA 1
ATOM 2344 C C . LEU A 1 295 ? 25.079 -0.511 5.942 1.00 98.38 295 LEU A C 1
ATOM 2346 O O . LEU A 1 295 ? 24.971 0.206 6.934 1.00 98.38 295 LEU A O 1
ATOM 2350 N N . GLU A 1 296 ? 26.257 -1.009 5.575 1.00 98.25 296 GLU A N 1
ATOM 2351 C CA . GLU A 1 296 ? 27.474 -0.812 6.381 1.00 98.25 296 GLU A CA 1
ATOM 2352 C C . GLU A 1 296 ? 28.025 0.627 6.312 1.00 98.25 296 GLU A C 1
ATOM 2354 O O . GLU A 1 296 ? 28.594 1.103 7.292 1.00 98.25 296 GLU A O 1
ATOM 2359 N N . ILE A 1 297 ? 27.874 1.328 5.178 1.00 98.12 297 ILE A N 1
ATOM 2360 C CA . ILE A 1 297 ? 28.539 2.622 4.936 1.00 98.12 297 ILE A CA 1
ATOM 2361 C C . ILE A 1 297 ? 27.548 3.784 4.838 1.00 98.12 297 ILE A C 1
ATOM 2363 O O . ILE A 1 297 ? 27.731 4.788 5.524 1.00 98.12 297 ILE A O 1
ATOM 2367 N N . ASP A 1 298 ? 26.523 3.691 3.988 1.00 97.81 298 ASP A N 1
ATOM 2368 C CA . ASP A 1 298 ? 25.617 4.817 3.723 1.00 97.81 298 ASP A CA 1
ATOM 2369 C C . ASP A 1 298 ? 24.153 4.402 3.855 1.00 97.81 298 ASP A C 1
ATOM 2371 O O . ASP A 1 298 ? 23.637 3.674 3.014 1.00 97.81 298 ASP A O 1
ATOM 2375 N N . ASN A 1 299 ? 23.489 4.889 4.909 1.00 98.06 299 ASN A N 1
ATOM 2376 C CA . ASN A 1 299 ? 22.052 4.706 5.144 1.00 98.06 299 ASN A CA 1
ATOM 2377 C C . ASN A 1 299 ? 21.260 6.014 4.962 1.00 98.06 299 ASN A C 1
ATOM 2379 O O . ASN A 1 299 ? 20.170 6.170 5.516 1.00 98.06 299 ASN A O 1
ATOM 2383 N N . ARG A 1 300 ? 21.819 7.016 4.272 1.00 98.31 300 ARG A N 1
ATOM 2384 C CA . ARG A 1 300 ? 21.111 8.286 4.090 1.00 98.31 300 ARG A CA 1
ATOM 2385 C C . ARG A 1 300 ? 19.872 8.081 3.209 1.00 98.31 300 ARG A C 1
ATOM 2387 O O . ARG A 1 300 ? 19.974 7.422 2.173 1.00 98.31 300 ARG A O 1
ATOM 2394 N N . PRO A 1 301 ? 18.719 8.665 3.582 1.00 98.25 301 PRO A N 1
ATOM 2395 C CA . PRO A 1 301 ? 17.550 8.668 2.720 1.00 98.25 301 PRO A CA 1
ATOM 2396 C C . PRO A 1 301 ? 17.813 9.391 1.400 1.00 98.25 301 PRO A C 1
ATOM 2398 O O . PRO A 1 301 ? 18.532 10.393 1.365 1.00 98.25 301 PRO A O 1
ATOM 2401 N N . VAL A 1 302 ? 17.176 8.912 0.336 1.00 98.31 302 VAL A N 1
ATOM 2402 C CA . VAL A 1 302 ? 17.123 9.580 -0.971 1.00 98.31 302 VAL A CA 1
ATOM 2403 C C . VAL A 1 302 ? 15.682 9.945 -1.300 1.00 98.31 302 VAL A C 1
ATOM 2405 O O . VAL A 1 302 ? 14.762 9.203 -0.952 1.00 98.31 302 VAL A O 1
ATOM 2408 N N . THR A 1 303 ? 15.488 11.075 -1.977 1.00 98.25 303 THR A N 1
ATOM 2409 C CA . THR A 1 303 ? 14.160 11.595 -2.321 1.00 98.25 303 THR A CA 1
ATOM 2410 C C . THR A 1 303 ? 14.049 11.829 -3.822 1.00 98.25 303 THR A C 1
ATOM 2412 O O . THR A 1 303 ? 14.969 12.369 -4.433 1.00 98.25 303 THR A O 1
ATOM 2415 N N . HIS A 1 304 ? 12.912 11.441 -4.399 1.00 98.00 304 HIS A N 1
ATOM 2416 C CA . HIS A 1 304 ? 12.609 11.552 -5.825 1.00 98.00 304 HIS A CA 1
ATOM 2417 C C . HIS A 1 304 ? 11.248 12.188 -6.051 1.00 98.00 304 HIS A C 1
ATOM 2419 O O . HIS A 1 304 ? 10.301 11.917 -5.318 1.00 98.00 304 HIS A O 1
ATOM 2425 N N . GLN A 1 305 ? 11.143 12.984 -7.110 1.00 97.44 305 GLN A N 1
ATOM 2426 C CA . GLN A 1 305 ? 9.861 13.437 -7.637 1.00 97.44 305 GLN A CA 1
ATOM 2427 C C . GLN A 1 305 ? 9.435 12.481 -8.749 1.00 97.44 305 GLN A C 1
ATOM 2429 O O . GLN A 1 305 ? 10.158 12.303 -9.728 1.00 97.44 305 GLN A O 1
ATOM 2434 N N . VAL A 1 306 ? 8.274 11.858 -8.584 1.00 96.31 306 VAL A N 1
ATOM 2435 C CA . VAL A 1 306 ? 7.723 10.872 -9.516 1.00 96.31 306 VAL A CA 1
ATOM 2436 C C . VAL A 1 306 ? 6.346 11.343 -9.965 1.00 96.31 306 VAL A C 1
ATOM 2438 O O . VAL A 1 306 ? 5.525 11.739 -9.141 1.00 96.31 306 VAL A O 1
ATOM 2441 N N . GLU A 1 307 ? 6.084 11.331 -11.270 1.00 94.62 307 GLU A N 1
ATOM 2442 C CA . GLU A 1 307 ? 4.752 11.639 -11.793 1.00 94.62 307 GLU A CA 1
ATOM 2443 C C . GLU A 1 307 ? 3.764 10.528 -11.423 1.00 94.62 307 GLU A C 1
ATOM 2445 O O . GLU A 1 307 ? 4.070 9.339 -11.534 1.00 94.62 307 GLU A O 1
ATOM 2450 N N . GLY A 1 308 ? 2.552 10.908 -11.024 1.00 95.50 308 GLY A N 1
ATOM 2451 C CA . GLY A 1 308 ? 1.520 9.935 -10.703 1.00 95.50 308 GLY A CA 1
ATOM 2452 C C . GLY A 1 308 ? 1.669 9.345 -9.307 1.00 95.50 308 GLY A C 1
ATOM 2453 O O . GLY A 1 308 ? 2.463 9.808 -8.489 1.00 95.50 308 GLY A O 1
ATOM 2454 N N . SER A 1 309 ? 0.817 8.378 -8.995 1.00 96.50 309 SER A N 1
ATOM 2455 C CA . SER A 1 309 ? 0.676 7.808 -7.654 1.00 96.50 309 SER A CA 1
ATOM 2456 C C . SER A 1 309 ? 1.552 6.570 -7.477 1.00 96.50 309 SER A C 1
ATOM 2458 O O . SER A 1 309 ? 1.670 5.757 -8.393 1.00 96.50 309 SER A O 1
ATOM 2460 N N . ILE A 1 310 ? 2.118 6.385 -6.281 1.00 98.12 310 ILE A N 1
ATOM 2461 C CA . ILE A 1 310 ? 2.810 5.139 -5.918 1.00 98.12 310 ILE A CA 1
ATOM 2462 C C . ILE A 1 310 ? 1.777 4.044 -5.667 1.00 98.12 310 ILE A C 1
ATOM 2464 O O . ILE A 1 310 ? 0.815 4.244 -4.926 1.00 98.12 310 ILE A O 1
ATOM 2468 N N . THR A 1 311 ? 1.964 2.899 -6.318 1.00 95.62 311 THR A N 1
ATOM 2469 C CA . THR A 1 311 ? 0.995 1.794 -6.328 1.00 95.62 311 THR A CA 1
ATOM 2470 C C . THR A 1 311 ? 1.461 0.599 -5.507 1.00 95.62 311 THR A C 1
ATOM 2472 O O . THR A 1 311 ? 0.646 -0.020 -4.821 1.00 95.62 311 THR A O 1
ATOM 2475 N N . ASP A 1 312 ? 2.756 0.285 -5.544 1.00 97.50 312 ASP A N 1
ATOM 2476 C CA . ASP A 1 312 ? 3.377 -0.743 -4.712 1.00 97.50 312 ASP A CA 1
ATOM 2477 C C . ASP A 1 312 ? 4.905 -0.573 -4.673 1.00 97.50 312 ASP A C 1
ATOM 2479 O O . ASP A 1 312 ? 5.469 0.269 -5.375 1.00 97.50 312 ASP A O 1
ATOM 2483 N N . ALA A 1 313 ? 5.573 -1.387 -3.859 1.00 98.44 313 ALA A N 1
ATOM 2484 C CA . ALA A 1 313 ? 7.020 -1.566 -3.896 1.00 98.44 313 ALA A CA 1
ATOM 2485 C C . ALA A 1 313 ? 7.400 -3.016 -3.561 1.00 98.44 313 ALA A C 1
ATOM 2487 O O . ALA A 1 313 ? 6.751 -3.651 -2.729 1.00 98.44 313 ALA A O 1
ATOM 2488 N N . GLU A 1 314 ? 8.459 -3.540 -4.166 1.00 98.69 314 GLU A N 1
ATOM 2489 C CA . GLU A 1 314 ? 8.941 -4.913 -3.977 1.00 98.69 314 GLU A CA 1
ATOM 2490 C C . GLU A 1 314 ? 10.455 -4.930 -3.725 1.00 98.69 314 GLU A C 1
ATOM 2492 O O . GLU A 1 314 ? 11.166 -3.990 -4.084 1.00 98.69 314 GLU A O 1
ATOM 2497 N N . ILE A 1 315 ? 10.937 -5.979 -3.056 1.00 98.38 315 ILE A N 1
ATOM 2498 C CA . ILE A 1 315 ? 12.352 -6.192 -2.730 1.00 98.38 315 ILE A CA 1
ATOM 2499 C C . ILE A 1 315 ? 12.750 -7.606 -3.145 1.00 98.38 315 ILE A C 1
ATOM 2501 O O . ILE A 1 315 ? 12.011 -8.546 -2.859 1.00 98.38 315 ILE A O 1
ATOM 2505 N N . GLU A 1 316 ? 13.896 -7.757 -3.802 1.00 98.44 316 GLU A N 1
ATOM 2506 C CA . GLU A 1 316 ? 14.452 -9.062 -4.177 1.00 98.44 316 GLU A CA 1
ATOM 2507 C C . GLU A 1 316 ? 15.944 -8.944 -4.506 1.00 98.44 316 GLU A C 1
ATOM 2509 O O . GLU A 1 316 ? 16.391 -7.899 -4.959 1.00 98.44 316 GLU A O 1
ATOM 2514 N N . ASP A 1 317 ? 16.713 -10.010 -4.310 1.00 98.12 317 ASP A N 1
ATOM 2515 C CA . ASP A 1 317 ? 18.094 -10.150 -4.786 1.00 98.12 317 ASP A CA 1
ATOM 2516 C C . ASP A 1 317 ? 18.079 -10.616 -6.255 1.00 98.12 317 ASP A C 1
ATOM 2518 O O . ASP A 1 317 ? 18.257 -11.799 -6.579 1.00 98.12 317 ASP A O 1
ATOM 2522 N N . LEU A 1 318 ? 17.781 -9.683 -7.169 1.00 98.38 318 LEU A N 1
ATOM 2523 C CA . LEU A 1 318 ? 17.484 -9.986 -8.573 1.00 98.38 318 LEU A CA 1
ATOM 2524 C C . LEU A 1 318 ? 18.702 -10.557 -9.299 1.00 98.38 318 LEU A C 1
ATOM 2526 O O . LEU A 1 318 ? 18.568 -11.398 -10.191 1.00 98.38 318 LEU A O 1
ATOM 2530 N N . ASN A 1 319 ? 19.910 -10.138 -8.934 1.00 96.56 319 ASN A N 1
ATOM 2531 C CA . ASN A 1 319 ? 21.136 -10.649 -9.546 1.00 96.56 319 ASN A CA 1
ATOM 2532 C C . ASN A 1 319 ? 21.809 -11.789 -8.753 1.00 96.56 319 ASN A C 1
ATOM 2534 O O . ASN A 1 319 ? 22.822 -12.315 -9.224 1.00 96.56 319 ASN A O 1
ATOM 2538 N N . ALA A 1 320 ? 21.223 -12.212 -7.627 1.00 96.88 320 ALA A N 1
ATOM 2539 C CA . ALA A 1 320 ? 21.729 -13.257 -6.740 1.00 96.88 320 ALA A CA 1
ATOM 2540 C C . ALA A 1 320 ? 23.147 -12.979 -6.198 1.00 96.88 320 ALA A C 1
ATOM 2542 O O . ALA A 1 320 ? 23.950 -13.910 -6.051 1.00 96.88 320 ALA A O 1
ATOM 2543 N N . ASP A 1 321 ? 23.473 -11.711 -5.929 1.00 96.19 321 ASP A N 1
ATOM 2544 C CA . ASP A 1 321 ? 24.771 -11.292 -5.389 1.00 96.19 321 ASP A CA 1
ATOM 2545 C C . ASP A 1 321 ? 24.811 -11.226 -3.848 1.00 96.19 321 ASP A C 1
ATOM 2547 O O . ASP A 1 321 ? 25.880 -11.030 -3.259 1.00 96.19 321 ASP A O 1
ATOM 2551 N N . GLY A 1 322 ? 23.679 -11.479 -3.180 1.00 96.44 322 GLY A N 1
ATOM 2552 C CA . GLY A 1 322 ? 23.545 -11.394 -1.725 1.00 96.44 322 GLY A CA 1
ATOM 2553 C C . GLY A 1 322 ? 23.268 -9.980 -1.204 1.00 96.44 322 GLY A C 1
ATOM 2554 O O . GLY A 1 322 ? 23.347 -9.761 0.013 1.00 96.44 322 GLY A O 1
ATOM 2555 N N . SER A 1 323 ? 22.991 -9.037 -2.108 1.00 97.44 323 SER A N 1
ATOM 2556 C CA . SER A 1 323 ? 22.547 -7.674 -1.837 1.00 97.44 323 SER A CA 1
ATOM 2557 C C . SER A 1 323 ? 21.219 -7.432 -2.566 1.00 97.44 323 SER A C 1
ATOM 2559 O O . SER A 1 323 ? 21.145 -7.655 -3.768 1.00 97.44 323 SER A O 1
ATOM 2561 N N . PRO A 1 324 ? 20.166 -6.961 -1.882 1.00 98.31 324 PRO A N 1
ATOM 2562 C CA . PRO A 1 324 ? 18.858 -6.825 -2.505 1.00 98.31 324 PRO A CA 1
ATOM 2563 C C . PRO A 1 324 ? 18.737 -5.577 -3.392 1.00 98.31 324 PRO A C 1
ATOM 2565 O O . PRO A 1 324 ? 19.363 -4.542 -3.152 1.00 98.31 324 PRO A O 1
ATOM 2568 N N . GLU A 1 325 ? 17.826 -5.642 -4.353 1.00 98.56 325 GLU A N 1
ATOM 2569 C CA . GLU A 1 325 ? 17.236 -4.512 -5.058 1.00 98.56 325 GLU A CA 1
ATOM 2570 C C . GLU A 1 325 ? 15.881 -4.138 -4.453 1.00 98.56 325 GLU A C 1
ATOM 2572 O O . GLU A 1 325 ? 15.111 -5.004 -4.041 1.00 98.56 325 GLU A O 1
ATOM 2577 N N . VAL A 1 326 ? 15.556 -2.844 -4.467 1.00 98.75 326 VAL A N 1
ATOM 2578 C CA . VAL A 1 326 ? 14.221 -2.325 -4.147 1.00 98.75 326 VAL A CA 1
ATOM 2579 C C . VAL A 1 326 ? 13.628 -1.628 -5.366 1.00 98.75 326 VAL A C 1
ATOM 2581 O O . VAL A 1 326 ? 14.292 -0.830 -6.029 1.00 98.75 326 VAL A O 1
ATOM 2584 N N . LEU A 1 327 ? 12.375 -1.954 -5.677 1.00 98.81 327 LEU A N 1
ATOM 2585 C CA . LEU A 1 327 ? 11.642 -1.462 -6.835 1.00 98.81 327 LEU A CA 1
ATOM 2586 C C . LEU A 1 327 ? 10.357 -0.794 -6.355 1.00 98.81 327 LEU A C 1
ATOM 2588 O O . LEU A 1 327 ? 9.575 -1.406 -5.638 1.00 98.81 327 LEU A O 1
ATOM 2592 N N . ILE A 1 328 ? 10.129 0.452 -6.756 1.00 98.81 328 ILE A N 1
ATOM 2593 C CA . ILE A 1 328 ? 8.953 1.246 -6.407 1.00 98.81 328 ILE A CA 1
ATOM 2594 C C . ILE A 1 328 ? 8.160 1.502 -7.686 1.00 98.81 328 ILE A C 1
ATOM 2596 O O . ILE A 1 328 ? 8.700 2.017 -8.667 1.00 98.81 328 ILE A O 1
ATOM 2600 N N . TYR A 1 329 ? 6.876 1.155 -7.673 1.00 98.62 329 TYR A N 1
ATOM 2601 C CA . TYR A 1 329 ? 6.000 1.246 -8.834 1.00 98.62 329 TYR A CA 1
ATOM 2602 C C . TYR A 1 329 ? 5.096 2.464 -8.740 1.00 98.62 329 TYR A C 1
ATOM 2604 O O . TYR A 1 329 ? 4.427 2.699 -7.732 1.00 98.62 329 TYR A O 1
ATOM 2612 N N . SER A 1 330 ? 5.023 3.207 -9.833 1.00 97.88 330 SER A N 1
ATOM 2613 C CA . SER A 1 330 ? 4.179 4.391 -9.974 1.00 97.88 330 SER A CA 1
ATOM 2614 C C . SER A 1 330 ? 3.257 4.255 -11.175 1.00 97.88 330 SER A C 1
ATOM 2616 O O . SER A 1 330 ? 3.551 3.483 -12.083 1.00 97.88 330 SER A O 1
ATOM 2618 N N . ARG A 1 331 ? 2.141 4.984 -11.156 1.00 96.75 331 ARG A N 1
ATOM 2619 C CA . ARG A 1 331 ? 1.146 5.047 -12.232 1.00 96.75 331 ARG A CA 1
ATOM 2620 C C . ARG A 1 331 ? 0.720 6.493 -12.442 1.00 96.75 331 ARG A C 1
ATOM 2622 O O . ARG A 1 331 ? 0.292 7.132 -11.481 1.00 96.75 331 ARG A O 1
ATOM 2629 N N . SER A 1 332 ? 0.795 6.987 -13.675 1.00 95.75 332 SER A N 1
ATOM 2630 C CA . SER A 1 332 ? 0.346 8.339 -14.020 1.00 95.75 332 SER A CA 1
ATOM 2631 C C . SER A 1 332 ? -1.171 8.500 -13.871 1.00 95.75 332 SER A C 1
ATOM 2633 O O . SER A 1 332 ? -1.935 7.545 -14.015 1.00 95.75 332 SER A O 1
ATOM 2635 N N . ASP A 1 333 ? -1.617 9.726 -13.592 1.00 92.31 333 ASP A N 1
ATOM 2636 C CA . ASP A 1 333 ? -3.038 10.034 -13.351 1.00 92.31 333 ASP A CA 1
ATOM 2637 C C . ASP A 1 333 ? -3.873 10.070 -14.649 1.00 92.31 333 ASP A C 1
ATOM 2639 O O . ASP A 1 333 ? -5.102 10.152 -14.611 1.00 92.31 333 ASP A O 1
ATOM 2643 N N . GLY A 1 334 ? -3.215 10.019 -15.813 1.00 90.69 334 GLY A N 1
ATOM 2644 C CA . GLY A 1 334 ? -3.870 10.017 -17.117 1.00 90.69 334 GLY A CA 1
ATOM 2645 C C . GLY A 1 334 ? -4.682 8.745 -17.384 1.00 90.69 334 GLY A C 1
ATOM 2646 O O . GLY A 1 334 ? -4.478 7.695 -16.769 1.00 90.69 334 GLY A O 1
ATOM 2647 N N . SER A 1 335 ? -5.573 8.810 -18.376 1.00 87.56 335 SER A N 1
ATOM 2648 C CA . SER A 1 335 ? -6.426 7.678 -18.770 1.00 87.56 335 SER A CA 1
ATOM 2649 C C . SER A 1 335 ? -5.629 6.444 -19.201 1.00 87.56 335 SER A C 1
ATOM 2651 O O . SER A 1 335 ? -6.061 5.327 -18.931 1.00 87.56 335 SER A O 1
ATOM 2653 N N . GLY A 1 336 ? -4.468 6.645 -19.833 1.00 90.75 336 GLY A N 1
ATOM 2654 C CA . GLY A 1 336 ? -3.539 5.571 -20.189 1.00 90.75 336 GLY A CA 1
ATOM 2655 C C . GLY A 1 336 ? -2.807 4.989 -18.984 1.00 90.75 336 GLY A C 1
ATOM 2656 O O . GLY A 1 336 ? -2.355 3.859 -19.042 1.00 90.75 336 GLY A O 1
ATOM 2657 N N . SER A 1 337 ? -2.744 5.709 -17.855 1.00 93.00 337 SER A N 1
ATOM 2658 C CA . SER A 1 337 ? -2.290 5.130 -16.589 1.00 93.00 337 SER A CA 1
ATOM 2659 C C . SER A 1 337 ? -0.935 4.429 -16.700 1.00 93.00 337 SER A C 1
ATOM 2661 O O . SER A 1 337 ? -0.752 3.291 -16.267 1.00 93.00 337 SER A O 1
ATOM 2663 N N . TYR A 1 338 ? -0.010 5.123 -17.353 1.00 96.19 338 TYR A N 1
ATOM 2664 C CA . TYR A 1 338 ? 1.316 4.622 -17.663 1.00 96.19 338 TYR A CA 1
ATOM 2665 C C . TYR A 1 338 ? 2.071 4.352 -16.376 1.00 96.19 338 TYR A C 1
ATOM 2667 O O . TYR A 1 338 ? 2.119 5.203 -15.483 1.00 96.19 338 TYR A O 1
ATOM 2675 N N . GLY A 1 339 ? 2.651 3.168 -16.289 1.00 96.62 339 GLY A N 1
ATOM 2676 C CA . GLY A 1 339 ? 3.449 2.775 -15.156 1.00 96.62 339 GLY A CA 1
ATOM 2677 C C . GLY A 1 339 ? 4.925 3.090 -15.340 1.00 96.62 339 GLY A C 1
ATOM 2678 O O . GLY A 1 339 ? 5.454 3.128 -16.451 1.00 96.62 339 GLY A O 1
ATOM 2679 N N . ASN A 1 340 ? 5.601 3.293 -14.217 1.00 97.25 340 ASN A N 1
ATOM 2680 C CA . ASN A 1 340 ? 7.041 3.480 -14.172 1.00 97.25 340 ASN A CA 1
ATOM 2681 C C . ASN A 1 340 ? 7.644 2.809 -12.933 1.00 97.25 340 ASN A C 1
ATOM 2683 O O . ASN A 1 340 ? 6.968 2.644 -11.911 1.00 97.25 340 ASN A O 1
ATOM 2687 N N . VAL A 1 341 ? 8.928 2.464 -13.025 1.00 98.25 341 VAL A N 1
ATOM 2688 C CA . VAL A 1 341 ? 9.700 1.829 -11.957 1.00 98.25 341 VAL A CA 1
ATOM 2689 C C . VAL A 1 341 ? 10.846 2.747 -11.546 1.00 98.25 341 VAL A C 1
ATOM 2691 O O . VAL A 1 341 ? 11.727 3.053 -12.345 1.00 98.25 341 VAL A O 1
ATOM 2694 N N . LEU A 1 342 ? 10.852 3.153 -10.279 1.00 98.44 342 LEU A N 1
ATOM 2695 C CA . LEU A 1 342 ? 12.028 3.710 -9.617 1.00 98.44 342 LEU A CA 1
ATOM 2696 C C . LEU A 1 342 ? 12.738 2.564 -8.896 1.00 98.44 342 LEU A C 1
ATOM 2698 O O . LEU A 1 342 ? 12.127 1.908 -8.056 1.00 98.44 342 LEU A O 1
ATOM 2702 N N . ALA A 1 343 ? 14.005 2.312 -9.210 1.00 98.38 343 ALA A N 1
ATOM 2703 C CA . ALA A 1 343 ? 14.728 1.168 -8.667 1.00 98.38 343 ALA A CA 1
ATOM 2704 C C . ALA A 1 343 ? 16.095 1.553 -8.097 1.00 98.38 343 ALA A C 1
ATOM 2706 O O . ALA A 1 343 ? 16.781 2.434 -8.615 1.00 98.38 343 ALA A O 1
ATOM 2707 N N . TYR A 1 344 ? 16.481 0.855 -7.032 1.00 98.50 344 TYR A N 1
ATOM 2708 C CA . TYR A 1 344 ? 17.794 0.937 -6.404 1.00 98.50 344 TYR A CA 1
ATOM 2709 C C . TYR A 1 344 ? 18.360 -0.460 -6.204 1.00 98.50 344 TYR A C 1
ATOM 2711 O O . TYR A 1 344 ? 17.634 -1.394 -5.872 1.00 98.50 344 TYR A O 1
ATOM 2719 N N . SER A 1 345 ? 19.671 -0.577 -6.363 1.00 98.25 345 SER A N 1
ATOM 2720 C CA . SER A 1 345 ? 20.421 -1.801 -6.126 1.00 98.25 345 SER A CA 1
ATOM 2721 C C . SER A 1 345 ? 21.443 -1.570 -5.029 1.00 98.25 345 SER A C 1
ATOM 2723 O O . SER A 1 345 ? 22.122 -0.536 -4.999 1.00 98.25 345 SER A O 1
ATOM 2725 N N . VAL A 1 346 ? 21.530 -2.515 -4.099 1.00 98.38 346 VAL A N 1
ATOM 2726 C CA . VAL A 1 346 ? 22.506 -2.457 -3.019 1.00 98.38 346 VAL A CA 1
ATOM 2727 C C . VAL A 1 346 ? 23.862 -2.941 -3.518 1.00 98.38 346 VAL A C 1
ATOM 2729 O O . VAL A 1 346 ? 24.009 -4.011 -4.097 1.00 98.38 346 VAL A O 1
ATOM 2732 N N . ASN A 1 347 ? 24.895 -2.165 -3.213 1.00 96.88 347 ASN A N 1
ATOM 2733 C CA . ASN A 1 347 ? 26.268 -2.442 -3.592 1.00 96.88 347 ASN A CA 1
ATOM 2734 C C . ASN A 1 347 ? 27.007 -3.101 -2.429 1.00 96.88 347 ASN A C 1
ATOM 2736 O O . ASN A 1 347 ? 27.439 -2.425 -1.489 1.00 96.88 347 ASN A O 1
ATOM 2740 N N . ASN A 1 348 ? 27.175 -4.425 -2.503 1.00 96.31 348 ASN A N 1
ATOM 2741 C CA . ASN A 1 348 ? 27.929 -5.221 -1.528 1.00 96.31 348 ASN A CA 1
ATOM 2742 C C . ASN A 1 348 ? 27.486 -4.972 -0.076 1.00 96.31 348 ASN A C 1
ATOM 2744 O O . ASN A 1 348 ? 28.331 -4.866 0.814 1.00 96.31 348 ASN A O 1
ATOM 2748 N N . ARG A 1 349 ? 26.178 -4.801 0.158 1.00 97.88 349 ARG A N 1
ATOM 2749 C CA . ARG A 1 349 ? 25.589 -4.499 1.480 1.00 97.88 349 ARG A CA 1
ATOM 2750 C C . ARG A 1 349 ? 26.087 -3.202 2.151 1.00 97.88 349 ARG A C 1
ATOM 2752 O O . ARG A 1 349 ? 25.861 -2.995 3.341 1.00 97.88 349 ARG A O 1
ATOM 2759 N N . LYS A 1 350 ? 26.769 -2.317 1.415 1.00 98.12 350 LYS A N 1
ATOM 2760 C CA . LYS A 1 350 ? 27.460 -1.130 1.960 1.00 98.12 350 LYS A CA 1
ATOM 2761 C C . LYS A 1 350 ? 26.774 0.186 1.635 1.00 98.12 350 LYS A C 1
ATOM 2763 O O . LYS A 1 350 ? 26.709 1.071 2.485 1.00 98.12 350 LYS A O 1
ATOM 2768 N N . SER A 1 351 ? 26.304 0.320 0.406 1.00 97.81 351 SER A N 1
ATOM 2769 C CA . SER A 1 351 ? 25.631 1.506 -0.123 1.00 97.81 351 SER A CA 1
ATOM 2770 C C . SER A 1 351 ? 24.581 1.067 -1.140 1.00 97.81 351 SER A C 1
ATOM 2772 O O . SER A 1 351 ? 24.427 -0.128 -1.388 1.00 97.81 351 SER A O 1
ATOM 2774 N N . MET A 1 352 ? 23.871 2.009 -1.749 1.00 97.56 352 MET A N 1
ATOM 2775 C CA . MET A 1 352 ? 22.953 1.735 -2.853 1.00 97.56 352 MET A CA 1
ATOM 2776 C C . MET A 1 352 ? 23.175 2.726 -3.995 1.00 97.56 352 MET A C 1
ATOM 2778 O O . MET A 1 352 ? 23.620 3.851 -3.763 1.00 97.56 352 MET A O 1
ATOM 2782 N N . SER A 1 353 ? 22.870 2.305 -5.216 1.00 97.06 353 SER A N 1
ATOM 2783 C CA . SER A 1 353 ? 22.870 3.146 -6.418 1.00 97.06 353 SER A CA 1
ATOM 2784 C C . SER A 1 353 ? 21.569 2.962 -7.183 1.00 97.06 353 SER A C 1
ATOM 2786 O O . SER A 1 353 ? 20.912 1.927 -7.059 1.00 97.06 353 SER A O 1
ATOM 2788 N N . ASP A 1 354 ? 21.204 3.969 -7.963 1.00 96.94 354 ASP A N 1
ATOM 2789 C CA . ASP A 1 354 ? 20.061 3.919 -8.861 1.00 96.94 354 ASP A CA 1
ATOM 2790 C C . ASP A 1 354 ? 20.214 2.804 -9.904 1.00 96.94 354 ASP A C 1
ATOM 2792 O O . ASP A 1 354 ? 21.320 2.413 -10.290 1.00 96.94 354 ASP A O 1
ATOM 2796 N N . VAL A 1 355 ? 19.073 2.276 -10.338 1.00 98.31 355 VAL A N 1
ATOM 2797 C CA . VAL A 1 355 ? 18.972 1.311 -11.429 1.00 98.31 355 VAL A CA 1
ATOM 2798 C C . VAL A 1 355 ? 18.123 1.922 -12.527 1.00 98.31 355 VAL A C 1
ATOM 2800 O O . VAL A 1 355 ? 16.978 2.314 -12.294 1.00 98.31 355 VAL A O 1
ATOM 2803 N N . TYR A 1 356 ? 18.664 1.970 -13.741 1.00 97.25 356 TYR A N 1
ATOM 2804 C CA . TYR A 1 356 ? 17.927 2.504 -14.878 1.00 97.25 356 TYR A CA 1
ATOM 2805 C C . TYR A 1 356 ? 16.853 1.519 -15.358 1.00 97.25 356 TYR A C 1
ATOM 2807 O O . TYR A 1 356 ? 17.147 0.367 -15.687 1.00 97.25 356 TYR A O 1
ATOM 2815 N N . PHE A 1 357 ? 15.608 1.990 -15.436 1.00 96.88 357 PHE A N 1
ATOM 2816 C CA . PHE A 1 357 ? 14.498 1.273 -16.057 1.00 96.88 357 PHE A CA 1
ATOM 2817 C C . PHE A 1 357 ? 14.165 1.905 -17.422 1.00 96.88 357 PHE A C 1
ATOM 2819 O O . PHE A 1 357 ? 13.807 3.086 -17.469 1.00 96.88 357 PHE A O 1
ATOM 2826 N N . PRO A 1 358 ? 14.298 1.168 -18.543 1.00 93.75 358 PRO A N 1
ATOM 2827 C CA . PRO A 1 358 ? 14.060 1.726 -19.869 1.00 93.75 358 PRO A CA 1
ATOM 2828 C C . PRO A 1 358 ? 12.555 1.898 -20.143 1.00 93.75 358 PRO A C 1
ATOM 2830 O O . PRO A 1 358 ? 11.794 0.940 -19.986 1.00 93.75 358 PRO A O 1
ATOM 2833 N N . PRO A 1 359 ? 12.099 3.074 -20.616 1.00 93.12 359 PRO A N 1
ATOM 2834 C CA . PRO A 1 359 ? 10.696 3.278 -20.952 1.00 93.12 359 PRO A CA 1
ATOM 2835 C C . PRO A 1 359 ? 10.306 2.468 -22.193 1.00 93.12 359 PRO A C 1
ATOM 2837 O O . PRO A 1 359 ? 11.028 2.443 -23.192 1.00 93.12 359 PRO A O 1
ATOM 2840 N N . VAL A 1 360 ? 9.109 1.876 -22.170 1.00 93.25 360 VAL A N 1
ATOM 2841 C CA . VAL A 1 360 ? 8.546 1.115 -23.303 1.00 93.25 360 VAL A CA 1
ATOM 2842 C C . VAL A 1 360 ? 8.502 1.949 -24.585 1.00 93.25 360 VAL A C 1
ATOM 2844 O O . VAL A 1 360 ? 8.830 1.450 -25.660 1.00 93.25 360 VAL A O 1
ATOM 2847 N N . SER A 1 361 ? 8.168 3.238 -24.472 1.00 87.81 361 SER A N 1
ATOM 2848 C CA . SER A 1 361 ? 8.080 4.167 -25.604 1.00 87.81 361 SER A CA 1
ATOM 2849 C C . SER A 1 361 ? 9.406 4.368 -26.347 1.00 87.81 361 SER A C 1
ATOM 2851 O O . SER A 1 361 ? 9.394 4.703 -27.530 1.00 87.81 361 SER A O 1
ATOM 2853 N N . GLY A 1 362 ? 10.542 4.133 -25.681 1.00 87.19 362 GLY A N 1
ATOM 2854 C CA . GLY A 1 362 ? 11.878 4.211 -26.276 1.00 87.19 362 GLY A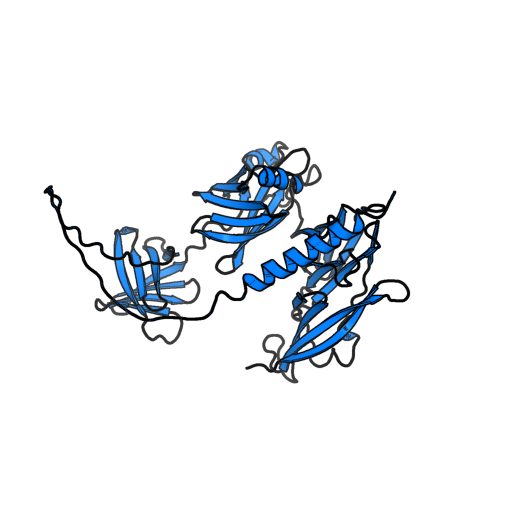 CA 1
ATOM 2855 C C . GLY A 1 362 ? 12.281 2.971 -27.078 1.00 87.19 362 GLY A C 1
ATOM 2856 O O . GLY A 1 362 ? 13.306 3.001 -27.756 1.00 87.19 362 GLY A O 1
ATOM 2857 N N . ASN A 1 363 ? 11.500 1.887 -27.025 1.00 90.38 363 ASN A N 1
ATOM 2858 C CA . ASN A 1 363 ? 11.801 0.641 -27.719 1.00 90.38 363 ASN A CA 1
ATOM 2859 C C . ASN A 1 363 ? 10.782 0.376 -28.853 1.00 90.38 363 ASN A C 1
ATOM 2861 O O . ASN A 1 363 ? 9.616 0.088 -28.569 1.00 90.38 363 ASN A O 1
ATOM 2865 N N . PRO A 1 364 ? 11.194 0.424 -30.138 1.00 87.81 364 PRO A N 1
ATOM 2866 C CA . PRO A 1 364 ? 10.289 0.251 -31.281 1.00 87.81 364 PRO A CA 1
ATOM 2867 C C . PRO A 1 364 ? 9.522 -1.076 -31.321 1.00 87.81 364 PRO A C 1
ATOM 2869 O O . PRO A 1 364 ? 8.424 -1.128 -31.880 1.00 87.81 364 PRO A O 1
ATOM 2872 N N . ASP A 1 365 ? 10.075 -2.141 -30.741 1.00 86.00 365 ASP A N 1
ATOM 2873 C CA . ASP A 1 365 ? 9.422 -3.449 -30.696 1.00 86.00 365 ASP A CA 1
ATOM 2874 C C . ASP A 1 365 ? 8.391 -3.521 -29.567 1.00 86.00 365 ASP A C 1
ATOM 2876 O O . ASP A 1 365 ? 7.316 -4.096 -29.743 1.00 86.00 365 ASP A O 1
ATOM 2880 N N . LEU A 1 366 ? 8.674 -2.868 -28.436 1.00 91.88 366 LEU A N 1
ATOM 2881 C CA . LEU A 1 366 ? 7.773 -2.837 -27.284 1.00 91.88 366 LEU A CA 1
ATOM 2882 C C . LEU A 1 366 ? 6.652 -1.804 -27.411 1.00 91.88 366 LEU A C 1
ATOM 2884 O O . LEU A 1 366 ? 5.604 -1.983 -26.795 1.00 91.88 366 LEU A O 1
ATOM 2888 N N . ASN A 1 367 ? 6.843 -0.738 -28.188 1.00 93.56 367 ASN A N 1
ATOM 2889 C CA . ASN A 1 367 ? 5.899 0.380 -28.242 1.00 93.56 367 ASN A CA 1
ATOM 2890 C C . ASN A 1 367 ? 4.665 0.113 -29.133 1.00 93.56 367 ASN A C 1
ATOM 2892 O O . ASN A 1 367 ? 3.683 0.851 -29.091 1.00 93.56 367 ASN A O 1
ATOM 2896 N N . LYS A 1 368 ? 4.672 -0.944 -29.957 1.00 94.19 368 LYS A N 1
ATOM 2897 C CA . LYS A 1 368 ? 3.552 -1.254 -30.868 1.00 94.19 368 LYS A CA 1
ATOM 2898 C C . LYS A 1 368 ? 2.294 -1.636 -30.084 1.00 94.19 368 LYS A C 1
ATOM 2900 O O . LYS A 1 368 ? 2.289 -2.675 -29.423 1.00 94.19 368 LYS A O 1
ATOM 2905 N N . GLY A 1 369 ? 1.242 -0.822 -30.180 1.00 94.06 369 GLY A N 1
ATOM 2906 C CA . GLY A 1 369 ? -0.022 -1.035 -29.465 1.00 94.06 369 GLY A CA 1
ATOM 2907 C C . GLY A 1 369 ? 0.062 -0.780 -27.956 1.00 94.06 369 GLY A C 1
ATOM 2908 O O . GLY A 1 369 ? -0.804 -1.241 -27.223 1.00 94.06 369 GLY A O 1
ATOM 2909 N N . TYR A 1 370 ? 1.106 -0.097 -27.476 1.00 96.00 370 TYR A N 1
ATOM 2910 C CA . TYR A 1 370 ? 1.260 0.251 -26.064 1.00 96.00 370 TYR A CA 1
ATOM 2911 C C . TYR A 1 370 ? 0.515 1.550 -25.732 1.00 96.00 370 TYR A C 1
ATOM 2913 O O . TYR A 1 370 ? 0.758 2.579 -26.360 1.00 96.00 370 TYR A O 1
ATOM 2921 N N . MET A 1 371 ? -0.366 1.514 -24.727 1.00 95.44 371 MET A N 1
ATOM 2922 C CA . MET A 1 371 ? -1.082 2.701 -24.225 1.00 95.44 371 MET A CA 1
ATOM 2923 C C . MET A 1 371 ? -1.154 2.747 -22.688 1.00 95.44 371 MET A C 1
ATOM 2925 O O . MET A 1 371 ? -2.096 3.305 -22.126 1.00 95.44 371 MET A O 1
ATOM 2929 N N . GLY A 1 372 ? -0.162 2.160 -22.012 1.00 95.38 372 GLY A N 1
ATOM 2930 C CA . GLY A 1 372 ? -0.069 2.112 -20.552 1.00 95.38 372 GLY A CA 1
ATOM 2931 C C . GLY A 1 372 ? -0.895 0.985 -19.925 1.00 95.38 372 GLY A C 1
ATOM 2932 O O . GLY A 1 372 ? -1.015 -0.093 -20.505 1.00 95.38 372 GLY A O 1
ATOM 2933 N N . HIS A 1 373 ? -1.478 1.238 -18.750 1.00 95.75 373 HIS A N 1
ATOM 2934 C CA . HIS A 1 373 ? -2.119 0.252 -17.862 1.00 95.75 373 HIS A CA 1
ATOM 2935 C C . HIS A 1 373 ? -1.159 -0.847 -17.421 1.00 95.75 373 HIS A C 1
ATOM 2937 O O . HIS A 1 373 ? -1.491 -2.032 -17.394 1.00 95.75 373 HIS A O 1
ATOM 2943 N N . ASP A 1 374 ? 0.049 -0.415 -17.091 1.00 97.00 374 ASP A N 1
ATOM 2944 C CA . ASP A 1 374 ? 1.131 -1.291 -16.696 1.00 97.00 374 ASP A CA 1
ATOM 2945 C C . ASP A 1 374 ? 0.900 -1.900 -15.317 1.00 97.00 374 ASP A C 1
ATOM 2947 O O . ASP A 1 374 ? 0.570 -1.220 -14.341 1.00 97.00 374 ASP A O 1
ATOM 2951 N N . GLU A 1 375 ? 1.174 -3.192 -15.229 1.00 96.94 375 GLU A N 1
ATOM 2952 C CA . GLU A 1 375 ? 1.306 -3.925 -13.984 1.00 96.94 375 GLU A CA 1
ATOM 2953 C C . GLU A 1 375 ? 2.735 -4.450 -13.860 1.00 96.94 375 GLU A C 1
ATOM 2955 O O . GLU A 1 375 ? 3.215 -5.183 -14.727 1.00 96.94 375 GLU A O 1
ATOM 2960 N N . PHE A 1 376 ? 3.402 -4.104 -12.760 1.00 98.38 376 PHE A N 1
ATOM 2961 C CA . PHE A 1 376 ? 4.742 -4.594 -12.441 1.00 98.38 376 PHE A CA 1
ATOM 2962 C C . PHE A 1 376 ? 4.706 -5.603 -11.304 1.00 98.38 376 PHE A C 1
ATOM 2964 O O . PHE A 1 376 ? 3.974 -5.409 -10.333 1.00 98.38 376 PHE A O 1
ATOM 2971 N N . ARG A 1 377 ? 5.517 -6.655 -11.408 1.00 98.19 377 ARG A N 1
ATOM 2972 C CA . ARG A 1 377 ? 5.768 -7.627 -10.335 1.00 98.19 377 ARG A CA 1
ATOM 2973 C C . ARG A 1 377 ? 7.190 -8.152 -10.412 1.00 98.19 377 ARG A C 1
ATOM 2975 O O . ARG A 1 377 ? 7.713 -8.333 -11.512 1.00 98.19 377 ARG A O 1
ATOM 2982 N N . VAL A 1 378 ? 7.774 -8.490 -9.272 1.00 98.31 378 VAL A N 1
ATOM 2983 C CA . VAL A 1 378 ? 8.935 -9.374 -9.226 1.00 98.31 378 VAL A CA 1
ATOM 2984 C C . VAL A 1 378 ? 8.457 -10.822 -9.318 1.00 98.31 378 VAL A C 1
ATOM 2986 O O . VAL A 1 378 ? 7.548 -11.259 -8.610 1.00 98.31 378 VAL A O 1
ATOM 2989 N N . VAL A 1 379 ? 9.051 -11.581 -10.237 1.00 97.44 379 VAL A N 1
ATOM 2990 C CA . VAL A 1 379 ? 8.806 -13.016 -10.401 1.00 97.44 379 VAL A CA 1
ATOM 2991 C C . VAL A 1 379 ? 10.151 -13.720 -10.444 1.00 97.44 379 VAL A C 1
ATOM 2993 O O . VAL A 1 379 ? 10.913 -13.559 -11.400 1.00 97.44 379 VAL A O 1
ATOM 2996 N N . GLU A 1 380 ? 10.430 -14.507 -9.403 1.00 93.38 380 GLU A N 1
ATOM 2997 C CA . GLU A 1 380 ? 11.775 -15.026 -9.137 1.00 93.38 380 GLU A CA 1
ATOM 2998 C C . GLU A 1 380 ? 12.780 -13.862 -9.114 1.00 93.38 380 GLU A C 1
ATOM 3000 O O . GLU A 1 380 ? 12.610 -12.921 -8.357 1.00 93.38 380 GLU A O 1
ATOM 3005 N N . ASN A 1 381 ? 13.773 -13.883 -9.997 1.00 96.19 381 ASN A N 1
ATOM 3006 C CA . ASN A 1 381 ? 14.849 -12.901 -10.073 1.00 96.19 381 ASN A CA 1
ATOM 3007 C C . ASN A 1 381 ? 14.651 -11.894 -11.223 1.00 96.19 381 ASN A C 1
ATOM 3009 O O . ASN A 1 381 ? 15.614 -11.339 -11.755 1.00 96.19 381 ASN A O 1
ATOM 3013 N N . TYR A 1 382 ? 13.408 -11.701 -11.671 1.00 98.19 382 TYR A N 1
ATOM 3014 C CA . TYR A 1 382 ? 13.084 -10.843 -12.807 1.00 98.19 382 TYR A CA 1
ATOM 3015 C C . TYR A 1 382 ? 12.008 -9.829 -12.454 1.00 98.19 382 TYR A C 1
ATOM 3017 O O . TYR A 1 382 ? 11.029 -10.150 -11.783 1.00 98.19 382 TYR A O 1
ATOM 3025 N N . LEU A 1 383 ? 12.149 -8.625 -13.002 1.00 98.75 383 LEU A N 1
ATOM 3026 C CA . LEU A 1 383 ? 11.051 -7.673 -13.075 1.00 98.75 383 LEU A CA 1
ATOM 3027 C C . LEU A 1 383 ? 10.176 -8.043 -14.275 1.00 98.75 383 LEU A C 1
ATOM 3029 O O . LEU A 1 383 ? 10.664 -8.170 -15.397 1.00 98.75 383 LEU A O 1
ATOM 3033 N N . VAL A 1 384 ? 8.881 -8.203 -14.048 1.00 98.56 384 VAL A N 1
ATOM 3034 C CA . VAL A 1 384 ? 7.887 -8.467 -15.085 1.00 98.56 384 VAL A CA 1
ATOM 3035 C C . VAL A 1 384 ? 6.967 -7.263 -15.204 1.00 98.56 384 VAL A C 1
ATOM 3037 O O . VAL A 1 384 ? 6.423 -6.804 -14.204 1.00 98.56 384 VAL A O 1
ATOM 3040 N N . GLN A 1 385 ? 6.773 -6.787 -16.431 1.00 98.38 385 GLN A N 1
ATOM 3041 C CA . GLN A 1 385 ? 5.782 -5.778 -16.796 1.00 98.38 385 GLN A CA 1
ATOM 3042 C C . GLN A 1 385 ? 4.708 -6.427 -17.663 1.00 98.38 385 GLN A C 1
ATOM 3044 O O . GLN A 1 385 ? 5.027 -7.177 -18.588 1.00 98.38 385 GLN A O 1
ATOM 3049 N N . ARG A 1 386 ? 3.440 -6.134 -17.389 1.00 97.62 386 ARG A N 1
ATOM 3050 C CA . ARG A 1 386 ? 2.305 -6.543 -18.218 1.00 97.62 386 ARG A CA 1
ATOM 3051 C C . ARG A 1 386 ? 1.459 -5.340 -18.579 1.00 97.62 386 ARG A C 1
ATOM 3053 O O . ARG A 1 386 ? 1.216 -4.504 -17.721 1.00 97.62 386 ARG A O 1
ATOM 3060 N N . PHE A 1 387 ? 0.978 -5.293 -19.813 1.00 97.06 387 PHE A N 1
ATOM 3061 C CA . PHE A 1 387 ? 0.001 -4.300 -20.248 1.00 97.06 387 PHE A CA 1
ATOM 3062 C C . PHE A 1 387 ? -0.855 -4.835 -21.405 1.00 97.06 387 PHE A C 1
ATOM 3064 O O . PHE A 1 387 ? -0.406 -5.712 -22.155 1.00 97.06 387 PHE A O 1
ATOM 3071 N N . PRO A 1 388 ? -2.087 -4.329 -21.569 1.00 96.94 388 PRO A N 1
ATOM 3072 C CA . PRO A 1 388 ? -2.917 -4.648 -22.721 1.00 96.94 388 PRO A CA 1
ATOM 3073 C C . PRO A 1 388 ? -2.340 -4.100 -24.031 1.00 96.94 388 PRO A C 1
ATOM 3075 O O . PRO A 1 388 ? -1.750 -3.021 -24.070 1.00 96.94 388 PRO A O 1
ATOM 3078 N N . ILE A 1 389 ? -2.545 -4.850 -25.113 1.00 96.25 389 ILE A N 1
ATOM 3079 C CA . ILE A 1 389 ? -2.197 -4.442 -26.476 1.00 96.25 389 ILE A CA 1
ATOM 3080 C C . ILE A 1 389 ? -3.442 -3.847 -27.139 1.00 96.25 389 ILE A C 1
ATOM 3082 O O . ILE A 1 389 ? -4.506 -4.468 -27.147 1.00 96.25 389 ILE A O 1
ATOM 3086 N N . TYR A 1 390 ? -3.285 -2.664 -27.724 1.00 95.38 390 TYR A N 1
ATOM 3087 C CA . TYR A 1 390 ? -4.338 -1.948 -28.439 1.00 95.38 390 TYR A CA 1
ATOM 3088 C C . TYR A 1 390 ? -4.167 -2.100 -29.952 1.00 95.38 390 TYR A C 1
ATOM 3090 O O . TYR A 1 390 ? -3.101 -1.803 -30.502 1.00 95.38 390 TYR A O 1
ATOM 3098 N N . ASN A 1 391 ? -5.227 -2.554 -30.616 1.00 95.31 391 ASN A N 1
ATOM 3099 C CA . ASN A 1 391 ? -5.350 -2.607 -32.067 1.00 95.31 391 ASN A CA 1
ATOM 3100 C C . ASN A 1 391 ? -5.879 -1.278 -32.628 1.00 95.31 391 ASN A C 1
ATOM 3102 O O . ASN A 1 391 ? -6.376 -0.413 -31.905 1.00 95.31 391 ASN A O 1
ATOM 3106 N N . GLU A 1 392 ? -5.787 -1.111 -33.948 1.00 94.44 392 GLU A N 1
ATOM 3107 C CA . GLU A 1 392 ? -6.362 0.054 -34.620 1.00 94.44 392 GLU A CA 1
ATOM 3108 C C . GLU A 1 392 ? -7.882 0.116 -34.399 1.00 94.44 392 GLU A C 1
ATOM 3110 O O . GLU A 1 392 ? -8.603 -0.843 -34.667 1.00 94.44 392 GLU A O 1
ATOM 3115 N N . GLY A 1 393 ? -8.362 1.260 -33.907 1.00 93.12 393 GLY A N 1
ATOM 3116 C CA . GLY A 1 393 ? -9.772 1.477 -33.580 1.00 93.12 393 GLY A CA 1
ATOM 3117 C C . GLY A 1 393 ? -10.165 1.113 -32.145 1.00 93.12 393 GLY A C 1
ATOM 3118 O O . GLY A 1 393 ? -11.275 1.461 -31.738 1.00 93.12 393 GLY A O 1
ATOM 3119 N N . ASP A 1 394 ? -9.277 0.491 -31.361 1.00 94.06 394 ASP A N 1
ATOM 3120 C CA . ASP A 1 394 ? -9.544 0.232 -29.945 1.00 94.06 394 ASP A CA 1
ATOM 3121 C C . ASP A 1 394 ? -9.685 1.545 -29.163 1.00 94.06 394 ASP A C 1
ATOM 3123 O O . ASP A 1 394 ? -8.956 2.521 -29.362 1.00 94.06 394 ASP A O 1
ATOM 3127 N N . SER A 1 395 ? -10.618 1.549 -28.211 1.00 91.31 395 SER A N 1
ATOM 3128 C CA . SER A 1 395 ? -10.691 2.609 -27.207 1.00 91.31 395 SER A CA 1
ATOM 3129 C C . SER A 1 395 ? -9.803 2.268 -26.011 1.00 91.31 395 SER A C 1
ATOM 3131 O O . SER A 1 395 ? -9.580 1.099 -25.706 1.00 91.31 395 SER A O 1
ATOM 3133 N N . ASN A 1 396 ? -9.391 3.281 -25.244 1.00 85.94 396 ASN A N 1
ATOM 3134 C CA . ASN A 1 396 ? -8.591 3.091 -24.027 1.00 85.94 396 ASN A CA 1
ATOM 3135 C C . ASN A 1 396 ? -9.275 2.215 -22.949 1.00 85.94 396 ASN A C 1
ATOM 3137 O O . ASN A 1 396 ? -8.616 1.764 -22.022 1.00 85.94 396 ASN A O 1
ATOM 3141 N N . ALA A 1 397 ? -10.593 2.002 -23.029 1.00 87.62 397 ALA A N 1
ATOM 3142 C CA . ALA A 1 397 ? -11.332 1.152 -22.092 1.00 87.62 397 ALA A CA 1
ATOM 3143 C C . ALA A 1 397 ? -11.541 -0.285 -22.604 1.00 87.62 397 ALA A C 1
ATOM 3145 O O . ALA A 1 397 ? -11.994 -1.139 -21.845 1.00 87.62 397 ALA A O 1
ATOM 3146 N N . GLN A 1 398 ? -11.259 -0.547 -23.883 1.00 90.81 398 GLN A N 1
ATOM 3147 C CA . GLN A 1 398 ? -11.578 -1.813 -24.540 1.00 90.81 398 GLN A CA 1
ATOM 3148 C C . GLN A 1 398 ? -10.442 -2.244 -25.483 1.00 90.81 398 GLN A C 1
ATOM 3150 O O . GLN A 1 398 ? -10.613 -2.198 -26.701 1.00 90.81 398 GLN A O 1
ATOM 3155 N N . PRO A 1 399 ? -9.281 -2.642 -24.934 1.00 93.62 399 PRO A N 1
ATOM 3156 C CA . PRO A 1 399 ? -8.220 -3.259 -25.722 1.00 93.62 399 PRO A CA 1
ATOM 3157 C C . PRO A 1 399 ? -8.650 -4.639 -26.234 1.00 93.62 399 PRO A C 1
ATOM 3159 O O . PRO A 1 399 ? -9.255 -5.421 -25.497 1.00 93.62 399 PRO A O 1
ATOM 3162 N N . THR A 1 400 ? -8.299 -4.960 -27.478 1.00 95.25 400 THR A N 1
ATOM 3163 C CA . THR A 1 400 ? -8.631 -6.239 -28.131 1.00 95.25 400 THR A CA 1
ATOM 3164 C C . THR A 1 400 ? -7.405 -7.051 -28.554 1.00 95.25 400 THR A C 1
ATOM 3166 O O . THR A 1 400 ? -7.545 -8.194 -28.982 1.00 95.25 400 THR A O 1
ATOM 3169 N N . GLY A 1 401 ? -6.190 -6.515 -28.409 1.00 94.81 401 GLY A N 1
ATOM 3170 C CA . GLY A 1 401 ? -4.946 -7.160 -28.852 1.00 94.81 401 GLY A CA 1
ATOM 3171 C C . GLY A 1 401 ? -4.354 -8.193 -27.887 1.00 94.81 401 GLY A C 1
ATOM 3172 O O . GLY A 1 401 ? -3.262 -8.699 -28.140 1.00 94.81 401 GLY A O 1
ATOM 3173 N N . GLY A 1 402 ? -5.031 -8.497 -26.777 1.00 95.75 402 GLY A N 1
ATOM 3174 C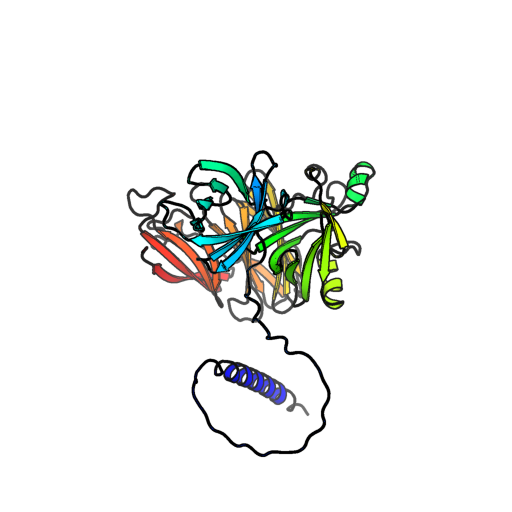 CA . GLY A 1 402 ? -4.512 -9.371 -25.721 1.00 95.75 402 GLY A CA 1
ATOM 3175 C C . GLY A 1 402 ? -3.572 -8.648 -24.748 1.00 95.75 402 GLY A C 1
ATOM 3176 O O . GLY A 1 402 ? -3.667 -7.435 -24.564 1.00 95.75 402 GLY A O 1
ATOM 3177 N N . ILE A 1 403 ? -2.676 -9.392 -24.095 1.00 96.69 403 ILE A N 1
ATOM 3178 C CA . ILE A 1 403 ? -1.720 -8.877 -23.101 1.00 96.69 403 ILE A CA 1
ATOM 3179 C C . ILE A 1 403 ? -0.287 -9.088 -23.592 1.00 96.69 403 ILE A C 1
ATOM 3181 O O . ILE A 1 403 ? 0.097 -10.206 -23.945 1.00 96.69 403 ILE A O 1
ATOM 3185 N N . ARG A 1 404 ? 0.538 -8.038 -23.535 1.00 96.94 404 ARG A N 1
ATOM 3186 C CA . ARG A 1 404 ? 1.995 -8.151 -23.656 1.00 96.94 404 ARG A CA 1
ATOM 3187 C C . ARG A 1 404 ? 2.597 -8.309 -22.270 1.00 96.94 404 ARG A C 1
ATOM 3189 O O . ARG A 1 404 ? 2.297 -7.534 -21.367 1.00 96.94 404 ARG A O 1
ATOM 3196 N N . GLN A 1 405 ? 3.479 -9.288 -22.122 1.00 97.69 405 GLN A N 1
ATOM 3197 C CA . GLN A 1 405 ? 4.349 -9.436 -20.968 1.00 97.69 405 GLN A CA 1
ATOM 3198 C C . GLN A 1 405 ? 5.796 -9.227 -21.397 1.00 97.69 405 GLN A C 1
ATOM 3200 O O . GLN A 1 405 ? 6.266 -9.871 -22.333 1.00 97.69 405 GLN A O 1
ATOM 3205 N N . ILE A 1 406 ? 6.505 -8.377 -20.667 1.00 98.00 406 ILE A N 1
ATOM 3206 C CA . ILE A 1 406 ? 7.933 -8.144 -20.828 1.00 98.00 406 ILE A CA 1
ATOM 3207 C C . ILE A 1 406 ? 8.623 -8.617 -19.558 1.00 98.00 406 ILE A C 1
ATOM 3209 O O . ILE A 1 406 ? 8.208 -8.292 -18.445 1.00 98.00 406 ILE A O 1
ATOM 3213 N N . THR A 1 407 ? 9.671 -9.412 -19.717 1.00 98.25 407 THR A N 1
ATOM 3214 C CA . THR A 1 407 ? 10.529 -9.836 -18.615 1.00 98.25 407 THR A CA 1
ATOM 3215 C C . THR A 1 407 ? 11.859 -9.118 -18.730 1.00 98.25 407 THR A C 1
ATOM 3217 O O . THR A 1 407 ? 12.532 -9.211 -19.756 1.00 98.25 407 THR A O 1
ATOM 3220 N N . TYR A 1 408 ? 12.251 -8.435 -17.663 1.00 98.31 408 TYR A N 1
ATOM 3221 C CA . TYR A 1 408 ? 13.495 -7.695 -17.559 1.00 98.31 408 TYR A CA 1
ATOM 3222 C C . TYR A 1 408 ? 14.475 -8.413 -16.642 1.00 98.31 408 TYR A C 1
ATOM 3224 O O . TYR A 1 408 ? 14.108 -8.926 -15.582 1.00 98.31 408 TYR A O 1
ATOM 3232 N N . LYS A 1 409 ? 15.744 -8.412 -17.038 1.00 98.12 409 LYS A N 1
ATOM 3233 C CA . LYS A 1 409 ? 16.858 -8.876 -16.217 1.00 98.12 409 LYS A CA 1
ATOM 3234 C C . LYS A 1 409 ? 17.701 -7.682 -15.788 1.00 98.12 409 LYS A C 1
ATOM 3236 O O . LYS A 1 409 ? 17.977 -6.802 -16.598 1.00 98.12 409 LYS A O 1
ATOM 3241 N N . LEU A 1 410 ? 18.141 -7.685 -14.535 1.00 98.44 410 LEU A N 1
ATOM 3242 C CA . LEU A 1 410 ? 19.131 -6.732 -14.052 1.00 98.44 410 LEU A CA 1
ATOM 3243 C C . LEU A 1 410 ? 20.519 -7.080 -14.608 1.00 98.44 410 LEU A C 1
ATOM 3245 O O . LEU A 1 410 ? 20.976 -8.223 -14.492 1.00 98.44 410 LEU A O 1
ATOM 3249 N N . VAL A 1 411 ? 21.200 -6.097 -15.188 1.00 97.38 411 VAL A N 1
ATOM 3250 C CA . VAL A 1 411 ? 22.570 -6.229 -15.699 1.00 97.38 411 VAL A CA 1
ATOM 3251 C C . VAL A 1 411 ? 23.440 -5.064 -15.232 1.00 97.38 411 VAL A C 1
ATOM 3253 O O . VAL A 1 411 ? 22.940 -4.015 -14.827 1.00 97.38 411 VAL A O 1
ATOM 3256 N N . ASN A 1 412 ? 24.759 -5.239 -15.290 1.00 96.06 412 ASN A N 1
ATOM 3257 C CA . ASN A 1 412 ? 25.699 -4.151 -15.034 1.00 96.06 412 ASN A CA 1
ATOM 3258 C C . ASN A 1 412 ? 25.844 -3.299 -16.303 1.00 96.06 412 ASN A C 1
ATOM 3260 O O . ASN A 1 412 ? 26.271 -3.822 -17.331 1.00 96.06 412 ASN A O 1
ATOM 3264 N N . GLY A 1 413 ? 25.513 -2.011 -16.220 1.00 91.06 413 GLY A N 1
ATOM 3265 C CA . GLY A 1 413 ? 25.847 -1.022 -17.243 1.00 91.06 413 GLY A CA 1
ATOM 3266 C C . GLY A 1 413 ? 27.206 -0.376 -16.988 1.00 91.06 413 GLY A C 1
ATOM 3267 O O . GLY A 1 413 ? 27.940 -0.766 -16.079 1.00 91.06 413 GLY A O 1
ATOM 3268 N N . GLU A 1 414 ? 27.538 0.636 -17.789 1.00 85.81 414 GLU A N 1
ATOM 3269 C CA . GLU A 1 414 ? 28.820 1.345 -17.679 1.00 85.81 414 GLU A CA 1
ATOM 3270 C C . GLU A 1 414 ? 28.927 2.189 -16.399 1.00 85.81 414 GLU A C 1
ATOM 3272 O O . GLU A 1 414 ? 29.981 2.216 -15.768 1.00 85.81 414 GLU A O 1
ATOM 3277 N N . ALA A 1 415 ? 27.840 2.870 -16.015 1.00 85.69 415 ALA A N 1
ATOM 3278 C CA . ALA A 1 415 ? 27.808 3.786 -14.869 1.00 85.69 415 ALA A CA 1
ATOM 3279 C C . ALA A 1 415 ? 26.950 3.274 -13.700 1.00 85.69 415 ALA A C 1
ATOM 3281 O O . ALA A 1 415 ? 27.283 3.506 -12.539 1.00 85.69 415 ALA A O 1
ATOM 3282 N N . SER A 1 416 ? 25.862 2.569 -14.001 1.00 90.44 416 SER A N 1
ATOM 3283 C CA . SER A 1 416 ? 24.945 1.981 -13.026 1.00 90.44 416 SER A CA 1
ATOM 3284 C C . SER A 1 416 ? 24.356 0.681 -13.572 1.00 90.44 416 SER A C 1
ATOM 3286 O O . SER A 1 416 ? 24.522 0.343 -14.749 1.00 90.44 416 SER A O 1
ATOM 3288 N N . ARG A 1 417 ? 23.699 -0.097 -12.709 1.00 96.81 417 ARG A N 1
ATOM 3289 C CA . ARG A 1 417 ? 22.929 -1.264 -13.154 1.00 96.81 417 ARG A CA 1
ATOM 3290 C C . ARG A 1 417 ? 21.699 -0.792 -13.936 1.00 96.81 417 ARG A C 1
ATOM 3292 O O . ARG A 1 417 ? 21.160 0.280 -13.672 1.00 96.81 417 ARG A O 1
ATOM 3299 N N . LEU A 1 418 ? 21.244 -1.595 -14.889 1.00 97.62 418 LEU A N 1
ATOM 3300 C CA . LEU A 1 418 ? 20.031 -1.314 -15.654 1.00 97.62 418 LEU A CA 1
ATOM 3301 C C . LEU A 1 418 ? 19.203 -2.575 -15.879 1.00 97.62 418 LEU A C 1
ATOM 3303 O O . LEU A 1 418 ? 19.705 -3.697 -15.785 1.00 97.62 418 LEU A O 1
ATOM 3307 N N . PHE A 1 419 ? 17.933 -2.373 -16.200 1.00 98.00 419 PHE A N 1
ATOM 3308 C CA . PHE A 1 419 ? 17.059 -3.426 -16.687 1.00 98.00 419 PHE A CA 1
ATOM 3309 C C . PHE A 1 419 ? 17.196 -3.582 -18.201 1.00 98.00 419 PHE A C 1
ATOM 3311 O O . PHE A 1 419 ? 16.980 -2.637 -18.956 1.00 98.00 419 PHE A O 1
ATOM 3318 N N . GLU A 1 420 ? 17.489 -4.800 -18.647 1.00 96.38 420 GLU A N 1
ATOM 3319 C CA . GLU A 1 420 ? 17.462 -5.188 -20.056 1.00 96.38 420 GLU A CA 1
ATOM 3320 C C . GLU A 1 420 ? 16.311 -6.151 -20.328 1.00 96.38 420 GLU A C 1
ATOM 3322 O O . GLU A 1 420 ? 15.998 -7.022 -19.512 1.00 96.38 420 GLU A O 1
ATOM 3327 N N . VAL A 1 421 ? 15.688 -6.010 -21.499 1.00 97.00 421 VAL A N 1
ATOM 3328 C CA . VAL A 1 421 ? 14.646 -6.934 -21.953 1.00 97.00 421 VAL A CA 1
ATOM 3329 C C . VAL A 1 421 ? 15.268 -8.310 -22.160 1.00 97.00 421 VAL A C 1
ATOM 3331 O O . VAL A 1 421 ? 16.169 -8.483 -22.976 1.00 97.00 421 VAL A O 1
ATOM 3334 N N . LYS A 1 422 ? 14.765 -9.297 -21.422 1.00 96.69 422 LYS A N 1
ATOM 3335 C CA . LYS A 1 422 ? 15.148 -10.702 -21.554 1.00 96.69 422 LYS A CA 1
ATOM 3336 C C . LYS A 1 422 ? 14.195 -11.460 -22.470 1.00 96.69 422 LYS A C 1
ATOM 3338 O O . LYS A 1 422 ? 14.649 -12.287 -23.253 1.00 96.69 422 LYS A O 1
ATOM 3343 N N . ASP A 1 423 ? 12.895 -11.239 -22.306 1.00 96.62 423 ASP A N 1
ATOM 3344 C CA . ASP A 1 423 ? 11.860 -11.987 -23.017 1.00 96.62 423 ASP A CA 1
ATOM 3345 C C . ASP A 1 423 ? 10.596 -11.145 -23.215 1.00 96.62 423 ASP A C 1
ATOM 3347 O O . ASP A 1 423 ? 10.299 -10.257 -22.408 1.00 96.62 423 ASP A O 1
ATOM 3351 N N . ILE A 1 424 ? 9.864 -11.435 -24.291 1.00 96.19 424 ILE A N 1
ATOM 3352 C CA . ILE A 1 424 ? 8.600 -10.789 -24.648 1.00 96.19 424 ILE A CA 1
ATOM 3353 C C . ILE A 1 424 ? 7.612 -11.883 -25.046 1.00 96.19 424 ILE A C 1
ATOM 3355 O O . ILE A 1 424 ? 7.831 -12.609 -26.014 1.00 96.19 424 ILE A O 1
ATOM 3359 N N . VAL A 1 425 ? 6.495 -11.963 -24.328 1.00 95.88 425 VAL A N 1
ATOM 3360 C CA . VAL A 1 425 ? 5.430 -12.939 -24.584 1.00 95.88 425 VAL A CA 1
ATOM 3361 C C . VAL A 1 425 ? 4.120 -12.207 -24.834 1.00 95.88 425 VAL A C 1
ATOM 3363 O O . VAL A 1 425 ? 3.779 -11.266 -24.117 1.00 95.88 425 VAL A O 1
ATOM 3366 N N . HIS A 1 426 ? 3.378 -12.643 -25.850 1.00 94.00 426 HIS A N 1
ATOM 3367 C CA . HIS A 1 426 ? 2.027 -12.164 -26.130 1.00 94.00 426 HIS A CA 1
ATOM 3368 C C . HIS A 1 426 ? 1.019 -13.250 -25.766 1.00 94.00 426 HIS A C 1
ATOM 3370 O O . HIS A 1 426 ? 1.147 -14.394 -26.200 1.00 94.00 426 HIS A O 1
ATOM 3376 N N . PHE A 1 427 ? 0.019 -12.878 -24.976 1.00 91.50 427 PHE A N 1
ATOM 3377 C CA . PHE A 1 427 ? -1.116 -13.725 -24.646 1.00 91.50 427 PHE A CA 1
ATOM 3378 C C . PHE A 1 427 ? -2.333 -13.194 -25.390 1.00 91.50 427 PHE A C 1
ATOM 3380 O O . PHE A 1 427 ? -2.723 -12.045 -25.180 1.00 91.50 427 PHE A O 1
ATOM 3387 N N . GLU A 1 428 ? -2.924 -14.010 -26.258 1.00 87.38 428 GLU A N 1
ATOM 3388 C CA . GLU A 1 428 ? -4.172 -13.642 -26.925 1.00 87.38 428 GLU A CA 1
ATOM 3389 C C . GLU A 1 428 ? -5.311 -13.533 -25.898 1.00 87.38 428 GLU A C 1
ATOM 3391 O O . GLU A 1 428 ? -5.338 -14.255 -24.896 1.00 87.38 428 GLU A O 1
ATOM 3396 N N . GLY A 1 429 ? -6.224 -12.584 -26.118 1.00 66.00 429 GLY A N 1
ATOM 3397 C CA . GLY A 1 429 ? -7.456 -12.496 -25.336 1.00 66.00 429 GLY A CA 1
ATOM 3398 C C . GLY A 1 429 ? -8.392 -13.648 -25.706 1.00 66.00 429 GLY A C 1
ATOM 3399 O O . GLY A 1 429 ? -8.535 -13.949 -26.889 1.00 66.00 429 GLY A O 1
ATOM 3400 N N . ASN A 1 430 ? -8.999 -14.292 -24.704 1.00 47.97 430 ASN A N 1
ATOM 3401 C CA . ASN A 1 430 ? -10.061 -15.287 -24.912 1.00 47.97 430 ASN A CA 1
ATOM 3402 C C . ASN A 1 430 ? -11.359 -14.654 -25.413 1.00 47.97 430 ASN A C 1
ATOM 3404 O O . ASN A 1 430 ? -11.695 -13.552 -24.918 1.00 47.97 430 ASN A O 1
#

Foldseek 3Di:
DDDPPPVVVVVVVVVVVVVVVVVVPPPDDDDDDDDDDDDDDDDDDDDDDDDDDDDDQDWDAWWWWAFPVRPWIWTWIHSDLFWIWIATPVVRDIDIWGWDDDPAFTWTHDPQQWIWGDHPQKIFTARVNHTPTIGGTPDLPPAAKWWDPCLVVVVVPGKIKMWGWDDDDPFKIKTFIKIFPLPHHTFFTDIDIWGHPDSFWTWDADPNWIWIWGDDPQKTFIDTPDPVVQVVQCVRGPPSDGPGDITGGDPDDRDPNTIDQWPDWDWDDDLQKIWTWTWHDDPQKIWIWTAIDQAAADRDIDIDIDGADWDDKDKDPLVPPSWIKIWTKGFHPDLLRAIDIWIWTDDVSHRIDTEAEDDLCVDPVSPQQRSHPWDWDDDHSWIKIKDAGADPPDDSVGRQQAMKIWIWGWDQDPPGIYTDTDDIDGDGDD

Nearest PDB structures (foldseek):
  3od9-assembly2_C-2  TM=7.469E-01  e=3.273E-02  Aeromonas hydrophila subsp. hydrophila ATCC 7966
  5kjd-assembly5_E  TM=1.928E-01  e=7.604E-03  Synechocystis sp. PCC 6803 substr. Kazusa
  5aye-assembly1_B  TM=2.785E-01  e=1.869E-01  Ruminococcus albus 7 = DSM 20455
  9co6-assembly1_A  TM=9.333E-02  e=1.067E+00  Severe acute respiratory syndrome coronavirus 2

Mean predicted aligned error: 14.58 Å